Protein AF-A0A4R0RQN6-F1 (afdb_monomer)

Solvent-accessible surface area (backbone atoms only — not comparable to full-atom values): 37291 Å² total; per-residue (Å²): 115,78,68,61,63,65,58,60,55,69,82,68,66,78,89,74,80,85,86,77,79,96,76,85,93,72,94,72,82,72,54,70,81,56,67,50,55,68,66,60,51,50,53,63,57,60,74,45,57,62,78,56,89,84,59,66,48,49,51,81,47,93,65,103,81,68,90,86,81,60,68,57,62,65,58,67,43,45,48,47,56,53,52,37,50,54,49,33,68,72,44,73,63,37,22,69,65,32,44,52,66,42,38,28,47,47,77,26,46,62,58,58,81,96,39,61,94,48,32,58,55,48,20,37,49,47,37,36,53,51,26,53,53,53,69,74,45,59,71,71,63,29,52,33,23,30,32,40,36,38,42,50,53,83,56,72,40,74,70,36,42,52,32,49,51,62,35,59,76,63,33,75,45,30,30,34,46,35,36,54,40,65,86,55,38,71,66,50,36,64,44,47,60,89,48,78,40,68,54,26,32,35,40,29,29,24,27,49,52,23,54,53,53,63,20,20,58,50,27,29,33,42,30,30,32,30,67,54,24,59,61,35,49,61,35,32,67,75,66,34,65,30,30,33,44,36,46,23,36,58,62,56,46,60,67,58,50,53,45,36,45,72,30,34,52,58,27,29,32,42,43,51,27,66,26,64,28,60,55,70,70,40,75,24,84,84,45,55,65,52,47,38,33,76,32,43,55,59,55,55,72,32,81,50,53,34,36,45,31,41,37,61,60,72,68,49,55,90,39,46,62,52,26,52,50,31,46,48,48,36,68,63,72,57,93,64,98,65,90,64,44,81,43,61,43,39,52,23,37,86,55,46,66,70,48,56,73,69,59,50,57,64,61,42,23,50,50,40,47,53,52,31,23,53,55,46,54,57,70,71,50,97,60,78,82,56,85,51,56,44,71,61,82,65,48,76,48,81,53,92,43,27,39,36,34,42,36,50,18,29,28,68,94,57,41,35,22,33,38,39,38,35,44,56,39,92,80,27,57,68,75,59,52,73,68,48,53,57,27,39,29,40,32,39,14,85,81,55,71,42,81,40,30,52,34,66,32,58,60,50,64,22,46,51,49,27,21,44,48,47,40,48,46,69,59,57,48,54,88,91,55,73,50,39,28,41,35,34,39,34,52,44,66,47,42,55,33,32,55,54,44,46,45,74,63,40,80,60,40,44,38,37,42,33,30,20,88,57,89,46,69,53,45,52,53,48,54,52,53,48,64,70,35,78,88,34,73,83,37,50,77,48,80,45,60,54,63,91,50,90,84,42,74,64,26,51,51,52,41,51,53,42,41,65,24,36,30,40,38,39,41,38,86,35,63,49,49,75,56,63,45,89,36,54,40,77,70,20,37,37,32,43,51,33,28,54,36,56,72,18,13,59,46,39,47,67,41,59,60,40,12,46,32,38,32,24,73,41,63,75,56,35,68,66,20,25,14,41,48,51,76,50,66,67,52,74,88,35,49,43,40,54,14,69,37,36,42,79,57,88,97,44,74,43,71,32,57,73,58,35,52,48,38,55,66,45,26,54,28,40,41,36,43,34,66,78,59,55,51,54,58,26,38,52,51,42,50,48,51,53,52,23,55,76,70,68,46,52,50,56,67,90,128

Organism: NCBI:txid92696

pLDDT: mean 81.95, std 17.22, range [26.58, 98.75]

Secondary structure (DSSP, 8-state):
-HHHHHHHGGGS-------------------GGGSS-HHHHHHHHHTS----TT----PPPP-TTS----SSPPGGGGHHHHHHHHHHHH-HHHHHHHHHHHHTEEEE----GGGGGGHHHHHHHHHHHHHHHHHHS-HHHHHH--EEEE---STTHHHHHHHHHHHGGG-TT--EEEE---S-HHHHHHHHTT---TT--EEEEEGGGTTHHHH-TT--EEEEEES-SHHHHHHGGGT----EEEES----SHHHHHHHHHH-TT--EEEEEPPBPTTTSSB-TTS-THHHHHHGGGGGG-TT--EEEEE--SS--TTHHHHHHHHHHHHHSS--SS--EEEEE--BBS-HHHHHTT--HHHHHHHHHHHHHHHHHHHHS-SSS-TTEE-PPPEEEE-SSEEEEEEEEEETTTEEEEEEEEEEPTTS-HHHHHT---EEEEEEPTTT-SEEEEEE-TTHHHHHHHHHHHHHHHHHS-TTS---EEEEE--SHHHHHHHHHHHHH-TT--EEEEEESS--HHHHHHHHHHHHSGGGTTSEEEEEEPPSSTTSHHHHHHHHHHHT-SEEEE----BS-SS-GGGSPTT-EEEE-S--STT-BSS-HHHHHHTSSEEES-HHHHHHH-HHHHHTT--GGGEEEGGGGEEEETTEEEE-HHHHHHHHHSSSSEEEE----HHHHHHHHHHHHHHHHHHT-SB----

InterPro domains:
  IPR003462 Ornithine cyclodeaminase/mu-crystallin [PF02423] (388-693)
  IPR003462 Ornithine cyclodeaminase/mu-crystallin [PTHR13812] (351-699)
  IPR023401 Ornithine cyclodeaminase, N-terminal [G3DSA:3.30.1780.10] (349-485)
  IPR032675 Leucine-rich repeat domain superfamily [G3DSA:3.80.10.10] (83-346)
  IPR036291 NAD(P)-binding domain superfamily [SSF51735] (351-702)

Sequence (703 aa):
MQHQFFIQHWARVKWENPFDQQTTSTATTTPPLALLPAEILDEIISYWDVLPTRFYCMTYGATATQHITHILPRIEYAERTYTLRALSQTCKALRQVILPRLWSRLECCWVPQHKQGLRFQYVMELLRRKAKGMMEADDGLKSHVRILCILLSRASMETTLSSINMLLPTLPNLQTIQILHCRTPGLFESTVKGLHLPSVRTLIIPTECNALVMACPNVTHIRCAGGNGYSLVFALKHGNKLEKLDGMIDWGCGAIMKLLVKYAPHLHTLELRHPVDWFHGALSSWTRPPAWADVIPELSHLTQLRVLQLSFSSQAHANEMMVIQAARKVMIGQMTLQTRKLEIRRVIAPNVDQVISTFTPDELVHLMASVFANLSQSKLKSAPANPDIAMPHRTVVPTSAHNVLFMPSRMAPFGTAMKVVSVPTASAPQEVRDKGLPATTLVMDEQSGQVKAIVNAAKLTALRNAAGSLLSSRLLISPDKSPRTLVAIGSGAQIAAHVSLFIRHYSSITQCTIFNRSLNSRLTSLIDTLRADPAFRSIEVNGHILPKDGDSPEHQVYKKTLQDANIVVTATSSTKPLFPSSYISPGTHLCMIGSYAPRMHEVDTDLVKRAGTIVVDSREACKIEAGELIAANIQDDDLIEIGELVSLSGSQWEANQPLVERVRKSGDVTMFKSVGVGVQDVAIASAVVDKAAIKGLGVTLQL

Structure (mmCIF, N/CA/C/O backbone):
data_AF-A0A4R0RQN6-F1
#
_entry.id   AF-A0A4R0RQN6-F1
#
loop_
_atom_site.group_PDB
_atom_site.id
_atom_site.type_symbol
_atom_site.label_atom_id
_atom_site.label_alt_id
_atom_site.label_comp_id
_atom_site.label_asym_id
_atom_site.label_entity_id
_atom_site.label_seq_id
_atom_site.pdbx_PDB_ins_code
_atom_site.Cartn_x
_atom_site.Cartn_y
_atom_site.Cartn_z
_atom_site.occupancy
_atom_site.B_iso_or_equiv
_atom_site.auth_seq_id
_atom_site.auth_comp_id
_atom_site.auth_asym_id
_atom_site.auth_atom_id
_atom_site.pdbx_PDB_model_num
ATOM 1 N N . MET A 1 1 ? 8.778 37.616 5.626 1.00 30.34 1 MET A N 1
ATOM 2 C CA . MET A 1 1 ? 8.270 38.949 6.024 1.00 30.34 1 MET A CA 1
ATOM 3 C C . MET A 1 1 ? 6.887 39.290 5.455 1.00 30.34 1 MET A C 1
ATOM 5 O O . MET A 1 1 ? 6.123 39.910 6.177 1.00 30.34 1 MET A O 1
ATOM 9 N N . GLN A 1 2 ? 6.470 38.815 4.272 1.00 26.61 2 GLN A N 1
ATOM 10 C CA . GLN A 1 2 ? 5.102 39.067 3.755 1.00 26.61 2 GLN A CA 1
ATOM 11 C C . GLN A 1 2 ? 3.960 38.364 4.530 1.00 26.61 2 GLN A C 1
ATOM 13 O O . GLN A 1 2 ? 2.831 38.840 4.538 1.00 26.61 2 GLN A O 1
ATOM 18 N N . HIS A 1 3 ? 4.242 37.290 5.279 1.00 28.44 3 HIS A N 1
ATOM 19 C CA . HIS A 1 3 ? 3.241 36.613 6.123 1.00 28.44 3 HIS A CA 1
ATOM 20 C C . HIS A 1 3 ? 2.940 37.326 7.455 1.00 28.44 3 HIS A C 1
ATOM 22 O O . HIS A 1 3 ? 1.904 37.077 8.065 1.00 28.44 3 HIS A O 1
ATOM 28 N N . GLN A 1 4 ? 3.839 38.194 7.925 1.00 28.58 4 GLN A N 1
ATOM 29 C CA . GLN A 1 4 ? 3.693 38.886 9.212 1.00 28.58 4 GLN A CA 1
ATOM 30 C C . GLN A 1 4 ? 2.749 40.094 9.083 1.00 28.58 4 GLN A C 1
ATOM 32 O O . GLN A 1 4 ? 1.978 40.370 9.999 1.00 28.58 4 GLN A O 1
ATOM 37 N N . PHE A 1 5 ? 2.718 40.709 7.895 1.00 26.58 5 PHE A N 1
ATOM 38 C CA . PHE A 1 5 ? 1.800 41.792 7.533 1.00 26.58 5 PHE A CA 1
ATOM 39 C C . PHE A 1 5 ? 0.340 41.314 7.397 1.00 26.58 5 PHE A C 1
ATOM 41 O O . PHE A 1 5 ? -0.583 42.002 7.820 1.00 26.58 5 PHE A O 1
ATOM 48 N N . PHE A 1 6 ? 0.121 40.089 6.900 1.00 32.19 6 PHE A N 1
ATOM 49 C CA . PHE A 1 6 ? -1.223 39.510 6.742 1.00 32.19 6 PHE A CA 1
ATOM 50 C C . PHE A 1 6 ? -1.855 39.040 8.066 1.00 32.19 6 PHE A C 1
ATOM 52 O O . PHE A 1 6 ? -3.075 38.995 8.197 1.00 32.19 6 PHE A O 1
ATOM 59 N N . ILE A 1 7 ? -1.034 38.697 9.065 1.00 36.12 7 ILE A N 1
ATOM 60 C CA . ILE A 1 7 ? -1.494 38.176 10.365 1.00 36.12 7 ILE A CA 1
ATOM 61 C C . ILE A 1 7 ? -1.823 39.312 11.347 1.00 36.12 7 ILE A C 1
ATOM 63 O O . ILE A 1 7 ? -2.739 39.170 12.154 1.00 36.12 7 ILE A O 1
ATOM 67 N N . GLN A 1 8 ? -1.146 40.461 11.255 1.00 28.81 8 GLN A N 1
ATOM 68 C CA . GLN A 1 8 ? -1.458 41.629 12.090 1.00 28.81 8 GLN A CA 1
ATOM 69 C C . GLN A 1 8 ? -2.784 42.313 11.713 1.00 28.81 8 GLN A C 1
ATOM 71 O O . GLN A 1 8 ? -3.388 42.967 12.562 1.00 28.81 8 GLN A O 1
ATOM 76 N N . HIS A 1 9 ? -3.289 42.113 10.490 1.00 30.59 9 HIS A N 1
ATOM 77 C CA . HIS A 1 9 ? -4.564 42.694 10.053 1.00 30.59 9 HIS A CA 1
ATOM 78 C C . HIS A 1 9 ? -5.790 42.059 10.741 1.00 30.59 9 HIS A C 1
ATOM 80 O O . HIS A 1 9 ? -6.828 42.700 10.867 1.00 30.59 9 HIS A O 1
ATOM 86 N N . TRP A 1 10 ? -5.664 40.831 11.264 1.00 39.09 10 TRP A N 1
ATOM 87 C CA . TRP A 1 10 ? -6.752 40.115 11.949 1.00 39.09 10 TRP A CA 1
ATOM 88 C C . TRP A 1 10 ? -7.070 40.658 13.351 1.00 39.09 10 TRP A C 1
ATOM 90 O O . TRP A 1 10 ? -8.170 40.451 13.842 1.00 39.09 10 TRP A O 1
ATOM 100 N N . ALA A 1 11 ? -6.146 41.386 13.986 1.00 32.75 11 ALA A N 1
ATOM 101 C CA . ALA A 1 11 ? -6.368 41.976 15.310 1.00 32.75 11 ALA A CA 1
ATOM 102 C C . ALA A 1 11 ? -7.084 43.343 15.268 1.00 32.75 11 ALA A C 1
ATOM 104 O O . ALA A 1 11 ? -7.312 43.938 16.317 1.00 32.75 11 ALA A O 1
ATOM 105 N N . ARG A 1 12 ? -7.392 43.877 14.074 1.00 28.66 12 ARG A N 1
ATOM 106 C CA . ARG A 1 12 ? -7.954 45.231 13.898 1.00 28.66 12 ARG A CA 1
ATOM 107 C C . ARG A 1 12 ? -9.303 45.288 13.181 1.00 28.66 12 ARG A C 1
ATOM 109 O O . ARG A 1 12 ? -9.865 46.375 13.081 1.00 28.66 12 ARG A O 1
ATOM 116 N N . VAL A 1 13 ? -9.845 44.168 12.704 1.00 30.34 13 VAL A N 1
ATOM 117 C CA . VAL A 1 13 ? -11.182 44.172 12.096 1.00 30.34 13 VAL A CA 1
ATOM 118 C C . VAL A 1 13 ? -12.213 44.105 13.220 1.00 30.34 13 VAL A C 1
ATOM 120 O O . VAL A 1 13 ? -12.419 43.053 13.819 1.00 30.34 13 VAL A O 1
ATOM 123 N N . LYS A 1 14 ? -12.828 45.251 13.534 1.00 27.14 14 LYS A N 1
ATOM 124 C CA . LYS A 1 14 ? -14.030 45.303 14.370 1.00 27.14 14 LYS A CA 1
ATOM 125 C C . LYS A 1 14 ? -15.106 44.421 13.735 1.00 27.14 14 LYS A C 1
ATOM 127 O O . LYS A 1 14 ? -15.434 44.579 12.561 1.00 27.14 14 LYS A O 1
ATOM 132 N N . TRP A 1 15 ? -15.639 43.504 14.530 1.00 40.16 15 TRP A N 1
ATOM 133 C CA . TRP A 1 15 ? -16.797 42.685 14.196 1.00 40.16 15 TRP A CA 1
ATOM 134 C C . TRP A 1 15 ? -18.058 43.536 14.353 1.00 40.16 15 TRP A C 1
ATOM 136 O O . TRP A 1 15 ? -18.722 43.493 15.384 1.00 40.16 15 TRP A O 1
ATOM 146 N N . GLU A 1 16 ? -18.351 44.375 13.364 1.00 29.41 16 GLU A N 1
ATOM 147 C CA . GLU A 1 16 ? -19.630 45.082 13.313 1.00 29.41 16 GLU A CA 1
ATOM 148 C C . GLU A 1 16 ? -20.686 44.191 12.652 1.00 29.41 16 GLU A C 1
ATOM 150 O O . GLU A 1 16 ? -20.480 43.637 11.571 1.00 29.41 16 GLU A O 1
ATOM 155 N N . ASN A 1 17 ? -21.804 44.030 13.357 1.00 35.03 17 ASN A N 1
ATOM 156 C CA . ASN A 1 17 ? -22.994 43.305 12.937 1.00 35.03 17 ASN A CA 1
ATOM 157 C C . ASN A 1 17 ? -23.753 44.148 11.893 1.00 35.03 17 ASN A C 1
ATOM 159 O O . ASN A 1 17 ? -24.285 45.192 12.268 1.00 35.03 17 ASN A O 1
ATOM 163 N N . PRO A 1 18 ? -23.836 43.762 10.606 1.00 37.25 18 PRO A N 1
ATOM 164 C CA . PRO A 1 18 ? -24.532 44.561 9.612 1.00 37.25 18 PRO A CA 1
ATOM 165 C C . PRO A 1 18 ? -25.991 44.098 9.515 1.00 37.25 18 PRO A C 1
ATOM 167 O O . PRO A 1 18 ? -26.421 43.580 8.487 1.00 37.25 18 PRO A O 1
ATOM 170 N N . PHE A 1 19 ? -26.752 44.284 10.592 1.00 37.34 19 PHE A N 1
ATOM 171 C CA . PHE A 1 19 ? -28.208 44.433 10.524 1.00 37.34 19 PHE A CA 1
ATOM 172 C C . PHE A 1 19 ? -28.537 45.911 10.717 1.00 37.34 19 PHE A C 1
ATOM 174 O O . PHE A 1 19 ? -29.115 46.290 11.721 1.00 37.34 19 PHE A O 1
ATOM 181 N N . ASP A 1 20 ? -28.075 46.744 9.789 1.00 38.28 20 ASP A N 1
ATOM 182 C CA . ASP A 1 20 ? -28.689 48.033 9.467 1.00 38.28 20 ASP A CA 1
ATOM 183 C C . ASP A 1 20 ? -27.902 48.662 8.322 1.00 38.28 20 ASP A C 1
ATOM 185 O O . ASP A 1 20 ? -26.798 49.158 8.518 1.00 38.28 20 ASP A O 1
ATOM 189 N N . GLN A 1 21 ? -28.450 48.568 7.109 1.00 35.88 21 GLN A N 1
ATOM 190 C CA . GLN A 1 21 ? -28.388 49.606 6.075 1.00 35.88 21 GLN A CA 1
ATOM 191 C C . GLN A 1 21 ? -29.078 49.098 4.804 1.00 35.88 21 GLN A C 1
ATOM 193 O O . GLN A 1 21 ? -28.556 48.273 4.052 1.00 35.88 21 GLN A O 1
ATOM 198 N N . GLN A 1 22 ? -30.276 49.627 4.562 1.00 44.84 22 GLN A N 1
ATOM 199 C CA . GLN A 1 22 ? -30.934 49.599 3.261 1.00 44.84 22 GLN A CA 1
ATOM 200 C C . GLN A 1 22 ? -30.066 50.349 2.241 1.00 44.84 22 GLN A C 1
ATOM 202 O O . GLN A 1 22 ? -29.899 51.556 2.363 1.00 44.84 22 GLN A O 1
ATOM 207 N N . THR A 1 23 ? -29.548 49.663 1.216 1.00 36.41 23 THR A N 1
ATOM 208 C CA . THR A 1 23 ? -29.090 50.298 -0.035 1.00 36.41 23 THR A CA 1
ATOM 209 C C . THR A 1 23 ? -29.270 49.369 -1.249 1.00 36.41 23 THR A C 1
ATOM 211 O O . THR A 1 23 ? -28.630 48.333 -1.393 1.00 36.41 23 THR A O 1
ATOM 214 N N . THR A 1 24 ? -30.225 49.760 -2.096 1.00 38.00 24 THR A N 1
ATOM 215 C CA . THR A 1 24 ? -30.296 49.677 -3.572 1.00 38.00 24 THR A CA 1
ATOM 216 C C . THR A 1 24 ? -29.452 48.642 -4.349 1.00 38.00 24 THR A C 1
ATOM 218 O O . THR A 1 24 ? -28.277 48.848 -4.637 1.00 38.00 24 THR A O 1
ATOM 221 N N . SER A 1 25 ? -30.149 47.594 -4.810 1.00 45.91 25 SER A N 1
ATOM 222 C CA . SER A 1 25 ? -30.154 46.999 -6.166 1.00 45.91 25 SER A CA 1
ATOM 223 C C . SER A 1 25 ? -28.933 47.219 -7.086 1.00 45.91 25 SER A C 1
ATOM 225 O O . SER A 1 25 ? -28.912 48.138 -7.905 1.00 45.91 25 SER A O 1
ATOM 227 N N . THR A 1 26 ? -28.017 46.246 -7.093 1.00 40.31 26 THR A N 1
ATOM 228 C CA . THR A 1 26 ? -27.293 45.799 -8.300 1.00 40.31 26 THR A CA 1
ATOM 229 C C . THR A 1 26 ? -27.324 44.268 -8.335 1.00 40.31 26 THR A C 1
ATOM 231 O O . THR A 1 26 ? -27.080 43.615 -7.318 1.00 40.31 26 THR A O 1
ATOM 234 N N . ALA A 1 27 ? -27.704 43.681 -9.475 1.00 49.16 27 ALA A N 1
ATOM 235 C CA . ALA A 1 27 ? -27.890 42.238 -9.632 1.00 49.16 27 ALA A CA 1
ATOM 236 C C . ALA A 1 27 ? -26.563 41.488 -9.426 1.00 49.16 27 ALA A C 1
ATOM 238 O O . ALA A 1 27 ? -25.743 41.362 -10.332 1.00 49.16 27 ALA A O 1
ATOM 239 N N . THR A 1 28 ? -26.341 40.992 -8.211 1.00 55.59 28 THR A N 1
ATOM 240 C CA . THR A 1 28 ? -25.224 40.106 -7.887 1.00 55.59 28 THR A CA 1
ATOM 241 C C . THR A 1 28 ? -25.636 38.691 -8.272 1.00 55.59 28 THR A C 1
ATOM 243 O O . THR A 1 28 ? -26.446 38.062 -7.594 1.00 55.59 28 THR A O 1
ATOM 246 N N . THR A 1 29 ? -25.108 38.182 -9.388 1.00 72.25 29 THR A N 1
ATOM 247 C CA . THR A 1 29 ? -25.287 36.779 -9.781 1.00 72.25 29 THR A CA 1
ATOM 248 C C . THR A 1 29 ? -24.737 35.888 -8.672 1.00 72.25 29 THR A C 1
ATOM 250 O O . THR A 1 29 ? -23.526 35.829 -8.447 1.00 72.25 29 THR A O 1
ATOM 253 N N . THR A 1 30 ? -25.636 35.231 -7.942 1.00 79.31 30 THR A N 1
ATOM 254 C CA . THR A 1 30 ? -25.264 34.298 -6.878 1.00 79.31 30 THR A CA 1
ATOM 255 C C . THR A 1 30 ? -24.531 33.113 -7.513 1.00 79.31 30 THR A C 1
ATOM 257 O O . THR A 1 30 ? -25.039 32.558 -8.489 1.00 79.31 30 THR A O 1
ATOM 260 N N . PRO A 1 31 ? -23.342 32.717 -7.020 1.00 83.75 31 PRO A N 1
ATOM 261 C CA . PRO A 1 31 ? -22.602 31.605 -7.604 1.00 83.75 31 PRO A CA 1
ATOM 262 C C . PRO A 1 31 ? -23.454 30.329 -7.607 1.00 83.75 31 PRO A C 1
ATOM 264 O O . PRO A 1 31 ? -24.063 30.039 -6.577 1.00 83.75 31 PRO A O 1
ATOM 267 N N . PRO A 1 32 ? -23.447 29.518 -8.682 1.00 86.38 32 PRO A N 1
ATOM 268 C CA . PRO A 1 32 ? -24.219 28.273 -8.740 1.00 86.38 32 PRO A CA 1
ATOM 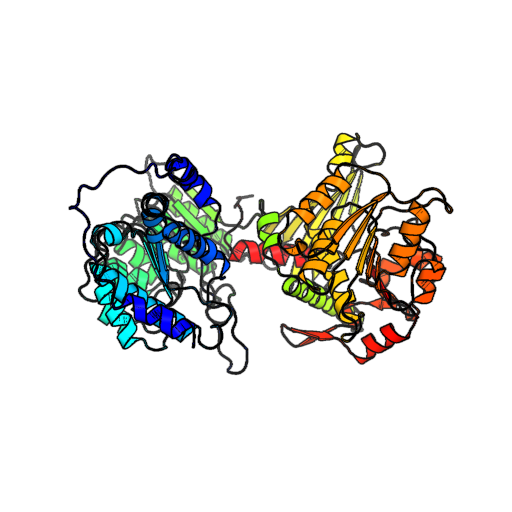269 C C . PRO A 1 32 ? -23.958 27.342 -7.551 1.00 86.38 32 PRO A C 1
ATOM 271 O O . PRO A 1 32 ? -24.876 26.734 -7.016 1.00 86.38 32 PRO A O 1
ATOM 274 N N . LEU A 1 33 ? -22.712 27.307 -7.069 1.00 85.25 33 LEU A N 1
ATOM 275 C CA . LEU A 1 33 ? -22.318 26.535 -5.891 1.00 85.25 33 LEU A CA 1
ATOM 276 C C . LEU A 1 33 ? -23.033 26.989 -4.601 1.00 85.25 33 LEU A C 1
ATOM 278 O O . LEU A 1 33 ? -23.282 26.167 -3.727 1.00 85.25 33 LEU A O 1
ATOM 282 N N . ALA A 1 34 ? -23.381 28.275 -4.480 1.00 88.12 34 ALA A N 1
ATOM 283 C CA . ALA A 1 34 ? -24.148 28.803 -3.349 1.00 88.12 34 ALA A CA 1
ATOM 284 C C . ALA A 1 34 ? -25.661 28.547 -3.466 1.00 88.12 34 ALA A C 1
ATOM 286 O O . ALA A 1 34 ? -26.377 28.739 -2.488 1.00 88.12 34 ALA A O 1
ATOM 287 N N . LEU A 1 35 ? -26.134 28.122 -4.643 1.00 90.31 35 LEU A N 1
ATOM 288 C CA . LEU A 1 35 ? -27.534 27.784 -4.915 1.00 90.31 35 LEU A CA 1
ATOM 289 C C . LEU A 1 35 ? -27.819 26.281 -4.792 1.00 90.31 35 LEU A C 1
ATOM 291 O O . LEU A 1 35 ? -28.974 25.875 -4.902 1.00 90.31 35 LEU A O 1
ATOM 295 N N . LEU A 1 36 ? -26.790 25.449 -4.594 1.00 89.94 36 LEU A N 1
ATOM 296 C CA . LEU A 1 36 ? -26.985 24.013 -4.420 1.00 89.94 36 LEU A CA 1
ATOM 297 C C . LEU A 1 36 ? -27.805 23.720 -3.153 1.00 89.94 36 LEU A C 1
ATOM 299 O O . LEU A 1 36 ? -27.584 24.370 -2.125 1.00 89.94 36 LEU A O 1
ATOM 303 N N . PRO A 1 37 ? -28.686 22.702 -3.187 1.00 92.81 37 PRO A N 1
ATOM 304 C CA . PRO A 1 37 ? -29.297 22.164 -1.979 1.00 92.81 37 PRO A CA 1
ATOM 305 C C . PRO A 1 37 ? -28.231 21.769 -0.953 1.00 92.81 37 PRO A C 1
ATOM 307 O O . PRO A 1 37 ? -27.140 21.310 -1.315 1.00 92.81 37 PRO A O 1
ATOM 310 N N . ALA A 1 38 ? -28.546 21.945 0.331 1.00 86.25 38 ALA A N 1
ATOM 311 C CA . ALA A 1 38 ? -27.610 21.696 1.423 1.00 86.25 38 ALA A CA 1
ATOM 312 C C . ALA A 1 38 ? -27.080 20.256 1.402 1.00 86.25 38 ALA A C 1
ATOM 314 O O . ALA A 1 38 ? -25.890 20.047 1.614 1.00 86.25 38 ALA A O 1
ATOM 315 N N . GLU A 1 39 ? -27.947 19.302 1.071 1.00 86.69 39 GLU A N 1
ATOM 316 C CA . GLU A 1 39 ? -27.670 17.871 1.002 1.00 86.69 39 GLU A CA 1
ATOM 317 C C . GLU A 1 39 ? -26.649 17.553 -0.091 1.00 86.69 39 GLU A C 1
ATOM 319 O O . GLU A 1 39 ? -25.688 16.831 0.157 1.00 86.69 39 GLU A O 1
ATOM 324 N N . ILE A 1 40 ? -26.806 18.150 -1.277 1.00 87.88 40 ILE A N 1
ATOM 325 C CA . ILE A 1 40 ? -25.880 17.969 -2.403 1.00 87.88 40 ILE A CA 1
ATOM 326 C C . ILE A 1 40 ? -24.531 18.607 -2.088 1.00 87.88 40 ILE A C 1
ATOM 328 O O . ILE A 1 40 ? -23.480 18.029 -2.356 1.00 87.88 40 ILE A O 1
ATOM 332 N N . LEU A 1 41 ? -24.538 19.799 -1.488 1.00 86.56 41 LEU A N 1
ATOM 333 C CA . LEU A 1 41 ? -23.304 20.451 -1.068 1.00 86.56 41 LEU A CA 1
ATOM 334 C C . LEU A 1 41 ? -22.579 19.629 0.010 1.00 86.56 41 LEU A C 1
ATOM 336 O O . LEU A 1 41 ? -21.356 19.511 -0.037 1.00 86.56 41 LEU A O 1
ATOM 340 N N . ASP A 1 42 ? -23.311 19.041 0.956 1.00 86.50 42 ASP A N 1
ATOM 341 C CA . ASP A 1 42 ? -22.747 18.177 1.994 1.00 86.50 42 ASP A CA 1
ATOM 342 C C . ASP A 1 42 ? -22.232 16.850 1.422 1.00 86.50 42 ASP A C 1
ATOM 344 O O . ASP A 1 42 ? -21.162 16.397 1.833 1.00 86.50 42 ASP A O 1
ATOM 348 N N . GLU A 1 43 ? -22.909 16.277 0.424 1.00 84.12 43 GLU A N 1
ATOM 349 C CA . GLU A 1 43 ? -22.432 15.113 -0.327 1.00 84.12 43 GLU A CA 1
ATOM 350 C C . GLU A 1 43 ? -21.124 15.430 -1.060 1.00 84.12 43 GLU A C 1
ATOM 352 O O . GLU A 1 43 ? -20.137 14.720 -0.873 1.00 84.12 43 GLU A O 1
ATOM 357 N N . ILE A 1 44 ? -21.058 16.541 -1.802 1.00 84.81 44 ILE A N 1
ATOM 358 C CA . ILE A 1 44 ? -19.824 17.007 -2.455 1.00 84.81 44 ILE A CA 1
ATOM 359 C C . ILE A 1 44 ? -18.706 17.164 -1.417 1.00 84.81 44 ILE A C 1
ATOM 361 O O . ILE A 1 44 ? -17.580 16.715 -1.626 1.00 84.81 44 ILE A O 1
ATOM 365 N N . ILE A 1 45 ? -19.019 17.762 -0.264 1.00 85.50 45 ILE A N 1
ATOM 366 C CA . ILE A 1 45 ? -18.055 17.972 0.820 1.00 85.50 45 ILE A CA 1
ATOM 367 C C . ILE A 1 45 ? -17.604 16.663 1.480 1.00 85.50 45 ILE A C 1
ATOM 369 O O . ILE A 1 45 ? -16.493 16.603 2.014 1.00 85.50 45 ILE A O 1
ATOM 373 N N . SER A 1 46 ? -18.422 15.614 1.428 1.00 81.38 46 SER A N 1
ATOM 374 C CA . SER A 1 46 ? -18.110 14.311 2.016 1.00 81.38 46 SER A CA 1
ATOM 375 C C . SER A 1 46 ? -17.006 13.544 1.277 1.00 81.38 46 SER A C 1
ATOM 377 O O . SER A 1 46 ? -16.391 12.667 1.880 1.00 81.38 46 SER A O 1
ATOM 379 N N . TYR A 1 47 ? -16.704 13.902 0.021 1.00 82.19 47 TYR A N 1
ATOM 380 C CA . TYR A 1 47 ? -15.633 13.275 -0.764 1.00 82.19 47 TYR A CA 1
ATOM 381 C C . TYR A 1 47 ? -14.221 13.672 -0.314 1.00 82.19 47 TYR A C 1
ATOM 383 O O . TYR A 1 47 ? -13.265 12.973 -0.647 1.00 82.19 47 TYR A O 1
ATOM 391 N N . TRP A 1 48 ? -14.058 14.774 0.430 1.00 84.12 48 TRP A N 1
ATOM 392 C CA . TRP A 1 48 ? -12.761 15.098 1.026 1.00 84.12 48 TRP A CA 1
ATOM 393 C C . TRP A 1 48 ? -12.536 14.295 2.301 1.00 84.12 48 TRP A C 1
ATOM 395 O O . TRP A 1 48 ? -13.370 14.294 3.211 1.00 84.12 48 TRP A O 1
ATOM 405 N N . ASP A 1 49 ? -11.349 13.703 2.409 1.00 78.44 49 ASP A N 1
ATOM 406 C CA . ASP A 1 49 ? -10.936 12.996 3.611 1.00 78.44 49 ASP A CA 1
ATOM 407 C C . ASP A 1 49 ? -10.950 13.922 4.836 1.00 78.44 49 ASP A C 1
ATOM 409 O O . ASP A 1 49 ? -10.427 15.040 4.837 1.00 78.44 49 ASP A O 1
ATOM 413 N N . VAL A 1 50 ? -11.521 13.418 5.926 1.00 83.00 50 VAL A N 1
ATOM 414 C CA . VAL A 1 50 ? -11.426 14.019 7.259 1.00 83.00 50 VAL A CA 1
ATOM 415 C C . VAL A 1 50 ? -10.680 13.074 8.174 1.00 83.00 50 VAL A C 1
ATOM 417 O O . VAL A 1 50 ? -10.741 11.856 8.004 1.00 83.00 50 VAL A O 1
ATOM 420 N N . LEU A 1 51 ? -10.000 13.619 9.184 1.00 81.44 51 LEU A N 1
ATOM 421 C CA . LEU A 1 51 ? -9.310 12.770 10.145 1.00 81.44 51 LEU A CA 1
ATOM 422 C C . LEU A 1 51 ? -10.304 11.804 10.808 1.00 81.44 51 LEU A C 1
ATOM 424 O O . LEU A 1 51 ? -11.258 12.263 11.453 1.00 81.44 51 LEU A O 1
ATOM 428 N N . PRO A 1 52 ? -10.091 10.481 10.678 1.00 77.94 52 PRO A N 1
ATOM 429 C CA . PRO A 1 52 ? -11.022 9.510 11.216 1.00 77.94 52 PRO A CA 1
ATOM 430 C C . PRO A 1 52 ? -11.091 9.590 12.740 1.00 77.94 52 PRO A C 1
ATOM 432 O O . PRO A 1 52 ? -10.076 9.707 13.429 1.00 77.94 52 PRO A O 1
ATOM 435 N N . THR A 1 53 ? -12.284 9.394 13.293 1.00 75.50 53 THR A N 1
ATOM 436 C CA . THR A 1 53 ? -12.486 9.234 14.744 1.00 75.50 53 THR A CA 1
ATOM 437 C C . THR A 1 53 ? -11.812 7.977 15.302 1.00 75.50 53 THR A C 1
ATOM 439 O O . THR A 1 53 ? -11.618 7.848 16.506 1.00 75.50 53 THR A O 1
ATOM 442 N N . ARG A 1 54 ? -11.429 7.045 14.421 1.00 70.31 54 ARG A N 1
ATOM 443 C CA . ARG A 1 54 ? -10.670 5.829 14.743 1.00 70.31 54 ARG A CA 1
ATOM 444 C C . ARG A 1 54 ? -9.157 5.980 14.568 1.00 70.31 54 ARG A C 1
ATOM 446 O O . ARG A 1 54 ? -8.449 4.990 14.717 1.00 70.31 54 ARG A O 1
ATOM 453 N N . PHE A 1 55 ? -8.669 7.169 14.214 1.00 70.62 55 PHE A N 1
ATOM 454 C CA . PHE A 1 55 ? -7.243 7.414 14.024 1.00 70.62 55 PHE A CA 1
ATOM 455 C C . PHE A 1 55 ? -6.473 7.239 15.339 1.00 70.62 55 PHE A C 1
ATOM 457 O O . PHE A 1 55 ? -6.898 7.741 16.380 1.00 70.62 55 PHE A O 1
ATOM 464 N N . TYR A 1 56 ? -5.319 6.578 15.263 1.00 67.94 56 TYR A N 1
ATOM 465 C CA . TYR A 1 56 ? -4.375 6.434 16.367 1.00 67.94 56 TYR A CA 1
ATOM 466 C C . TYR A 1 56 ? -3.070 7.138 16.028 1.00 67.94 56 TYR A C 1
ATOM 468 O O . TYR A 1 56 ? -2.498 6.928 14.959 1.00 67.94 56 TYR A O 1
ATOM 476 N N . CYS A 1 57 ? -2.594 7.968 16.950 1.00 61.59 57 CYS A N 1
ATOM 477 C CA . CYS A 1 57 ? -1.268 8.555 16.856 1.00 61.59 57 CYS A CA 1
ATOM 478 C C . CYS A 1 57 ? -0.228 7.493 17.249 1.00 61.59 57 CYS A C 1
ATOM 480 O O . CYS A 1 57 ? -0.289 6.964 18.358 1.00 61.59 57 CYS A O 1
ATOM 482 N N . MET A 1 58 ? 0.723 7.173 16.363 1.00 53.06 58 MET A N 1
ATOM 483 C CA . MET A 1 58 ? 1.843 6.298 16.725 1.00 53.06 58 MET A CA 1
ATOM 484 C C . MET A 1 58 ? 2.850 7.095 17.560 1.00 53.06 58 MET A C 1
ATOM 486 O O . MET A 1 58 ? 3.473 8.043 17.079 1.00 53.06 58 MET A O 1
ATOM 490 N N . THR A 1 59 ? 2.990 6.738 18.834 1.00 43.47 59 THR A N 1
ATOM 491 C CA . THR A 1 59 ? 3.976 7.336 19.740 1.00 43.47 59 THR A CA 1
ATOM 492 C C . THR A 1 59 ? 5.326 6.630 19.620 1.00 43.47 59 THR A C 1
ATOM 494 O O . THR A 1 59 ? 5.381 5.417 19.486 1.00 43.47 59 THR A O 1
ATOM 497 N N . TYR A 1 60 ? 6.407 7.409 19.658 1.00 35.44 60 TYR A N 1
ATOM 498 C CA . TYR A 1 60 ? 7.802 6.966 19.535 1.00 35.44 60 TYR A CA 1
ATOM 499 C C . TYR A 1 60 ? 8.333 6.274 20.806 1.00 35.44 60 TYR A C 1
ATOM 501 O O . TYR A 1 60 ? 8.137 6.807 21.907 1.00 35.44 60 TYR A O 1
ATOM 509 N N . GLY A 1 61 ? 9.117 5.204 20.620 1.00 32.50 61 GLY A N 1
ATOM 510 C CA . GLY A 1 61 ? 10.097 4.673 21.572 1.00 32.50 61 GLY A CA 1
ATOM 511 C C . GLY A 1 61 ? 11.449 5.396 21.500 1.00 32.50 61 GLY A C 1
ATOM 512 O O . GLY A 1 61 ? 11.827 5.946 20.472 1.00 32.50 61 GLY A O 1
ATOM 513 N N . ALA A 1 62 ? 12.160 5.465 22.622 1.00 26.92 62 ALA A N 1
ATOM 514 C CA . ALA A 1 62 ? 13.362 6.274 22.794 1.00 26.92 62 ALA A CA 1
ATOM 515 C C . ALA A 1 62 ? 14.657 5.534 22.409 1.00 26.92 62 ALA A C 1
ATOM 517 O O . ALA A 1 62 ? 15.055 4.615 23.111 1.00 26.92 62 ALA A O 1
ATOM 518 N N . THR A 1 63 ? 15.375 6.040 21.404 1.00 28.05 63 THR A N 1
ATOM 519 C CA . THR A 1 63 ? 16.836 6.251 21.442 1.00 28.05 63 THR A CA 1
ATOM 520 C C . THR A 1 63 ? 1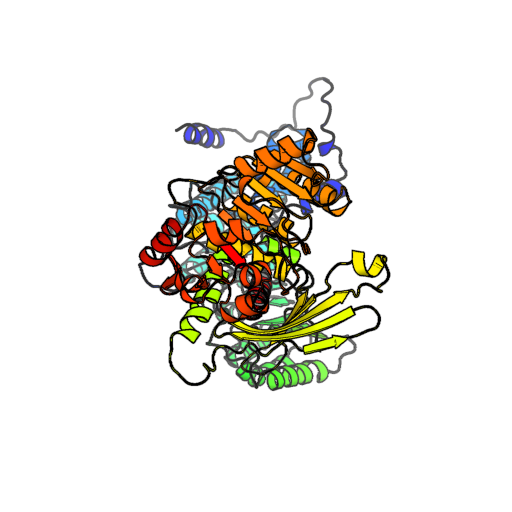7.137 7.575 20.727 1.00 28.05 63 THR A C 1
ATOM 522 O O . THR A 1 63 ? 16.482 7.940 19.751 1.00 28.05 63 THR A O 1
ATOM 525 N N . ALA A 1 64 ? 18.058 8.368 21.275 1.00 29.52 64 ALA A N 1
ATOM 526 C CA . ALA A 1 64 ? 18.231 9.798 20.991 1.00 29.52 64 ALA A CA 1
ATOM 527 C C . ALA A 1 64 ? 18.811 10.155 19.599 1.00 29.52 64 ALA A C 1
ATOM 529 O O . ALA A 1 64 ? 19.289 11.270 19.415 1.00 29.52 64 ALA A O 1
ATOM 530 N N . THR A 1 65 ? 18.772 9.254 18.614 1.00 29.62 65 THR A N 1
ATOM 531 C CA . THR A 1 65 ? 19.473 9.423 17.324 1.00 29.62 65 THR A CA 1
ATOM 532 C C . THR A 1 65 ? 18.646 9.095 16.073 1.00 29.62 65 THR A C 1
ATOM 534 O O . THR A 1 65 ? 19.184 9.135 14.973 1.00 29.62 65 THR A O 1
ATOM 537 N N . GLN A 1 66 ? 17.337 8.834 16.178 1.00 34.62 66 GLN A N 1
ATOM 538 C CA . GLN A 1 66 ? 16.492 8.514 15.012 1.00 34.62 66 GLN A CA 1
ATOM 539 C C . GLN A 1 66 ? 15.500 9.643 14.678 1.00 34.62 66 GLN A C 1
ATOM 541 O O . GLN A 1 66 ? 14.687 10.045 15.511 1.00 34.62 66 GLN A O 1
ATOM 546 N N . HIS A 1 67 ? 15.557 10.159 13.445 1.00 33.56 67 HIS A N 1
ATOM 547 C CA . HIS A 1 67 ? 14.695 11.239 12.955 1.00 33.56 67 HIS A CA 1
ATOM 548 C C . HIS A 1 67 ? 13.213 10.820 12.860 1.00 33.56 67 HIS A C 1
ATOM 550 O O . HIS A 1 67 ? 12.855 9.814 12.261 1.00 33.56 67 HIS A O 1
ATOM 556 N N . ILE A 1 68 ? 12.356 11.649 13.461 1.00 41.84 68 ILE A N 1
ATOM 557 C CA . ILE A 1 68 ? 10.980 11.362 13.889 1.00 41.84 68 ILE A CA 1
ATOM 558 C C . ILE A 1 68 ? 9.954 11.839 12.840 1.00 41.84 68 ILE A C 1
ATOM 560 O O . ILE A 1 68 ? 9.802 13.053 12.687 1.00 41.84 68 ILE A O 1
ATOM 564 N N . THR A 1 69 ? 9.151 10.967 12.212 1.00 41.16 69 THR A N 1
ATOM 565 C CA . THR A 1 69 ? 8.193 11.373 11.143 1.00 41.16 69 THR A CA 1
ATOM 566 C C . THR A 1 69 ? 6.684 11.159 11.400 1.00 41.16 69 THR A C 1
ATOM 568 O O . THR A 1 69 ? 5.899 11.792 10.700 1.00 41.16 69 THR A O 1
ATOM 571 N N . HIS A 1 70 ? 6.214 10.385 12.397 1.00 49.56 70 HIS A N 1
ATOM 572 C CA . HIS A 1 70 ? 4.812 9.878 12.388 1.00 49.56 70 HIS A CA 1
ATOM 573 C C . HIS A 1 70 ? 3.870 10.226 13.570 1.00 49.56 70 HIS A C 1
ATOM 575 O O . HIS A 1 70 ? 2.871 9.543 13.773 1.00 49.56 70 HIS A O 1
ATOM 581 N N . ILE A 1 71 ? 4.109 11.306 14.327 1.00 57.22 71 ILE A N 1
ATOM 582 C CA . ILE A 1 71 ? 3.180 11.736 15.408 1.00 57.22 71 ILE A CA 1
ATOM 583 C C . ILE A 1 71 ? 2.006 12.583 14.872 1.00 57.22 71 ILE A C 1
ATOM 585 O O . ILE A 1 71 ? 0.953 12.683 15.498 1.00 57.22 71 ILE A O 1
ATOM 589 N N . LEU A 1 72 ? 2.159 13.210 13.706 1.00 67.62 72 LEU A N 1
ATOM 590 C CA . LEU A 1 72 ? 1.152 14.116 13.156 1.00 67.62 72 LEU A CA 1
ATOM 591 C C . LEU A 1 72 ? 0.283 13.417 12.108 1.00 67.62 72 LEU A C 1
ATOM 593 O O . LEU A 1 72 ? 0.811 12.636 11.312 1.00 67.62 72 LEU A O 1
ATOM 597 N N . PRO A 1 73 ? -1.021 13.734 12.044 1.00 72.25 73 PRO A N 1
ATOM 598 C CA . PRO A 1 73 ? -1.829 13.376 10.892 1.00 72.25 73 PRO A CA 1
ATOM 599 C C . PRO A 1 73 ? -1.219 13.899 9.589 1.00 72.25 73 PRO A C 1
ATOM 601 O O . PRO A 1 73 ? -0.601 14.969 9.559 1.00 72.25 73 PRO A O 1
ATOM 604 N N . ARG A 1 74 ? -1.432 13.157 8.498 1.00 73.00 74 ARG A N 1
ATOM 605 C CA . ARG A 1 74 ? -1.061 13.607 7.152 1.00 73.00 74 ARG A CA 1
ATOM 606 C C . ARG A 1 74 ? -1.794 14.905 6.809 1.00 73.00 74 ARG A C 1
ATOM 608 O O . ARG A 1 74 ? -2.940 15.096 7.212 1.00 73.00 74 ARG A O 1
ATOM 615 N N . ILE A 1 75 ? -1.129 15.774 6.048 1.00 76.88 75 ILE A N 1
ATOM 616 C CA . ILE A 1 75 ? -1.680 17.078 5.652 1.00 76.88 75 ILE A CA 1
ATOM 617 C C . ILE A 1 75 ? -2.906 16.946 4.735 1.00 76.88 75 ILE A C 1
ATOM 619 O O . ILE A 1 75 ? -3.729 17.852 4.714 1.00 76.88 75 ILE A O 1
ATOM 623 N N . GLU A 1 76 ? -3.058 15.804 4.057 1.00 75.81 76 GLU A N 1
ATOM 624 C CA . GLU A 1 76 ? -4.218 15.435 3.228 1.00 75.81 76 GLU A CA 1
ATOM 625 C C . GLU A 1 76 ? -5.545 15.621 3.992 1.00 75.81 76 GLU A C 1
ATOM 627 O O . GLU A 1 76 ? -6.486 16.215 3.478 1.00 75.81 76 GLU A O 1
ATOM 632 N N . TYR A 1 77 ? -5.595 15.265 5.284 1.00 81.75 77 TYR A N 1
ATOM 633 C CA . TYR A 1 77 ? -6.794 15.459 6.117 1.00 81.75 77 TYR A CA 1
ATOM 634 C C . TYR A 1 77 ? -7.155 16.934 6.373 1.00 81.75 77 TYR A C 1
ATOM 636 O O . TYR A 1 77 ? -8.241 17.225 6.869 1.00 81.75 77 TYR A O 1
ATOM 644 N N . ALA A 1 78 ? -6.253 17.874 6.070 1.00 84.31 78 ALA A N 1
ATOM 645 C CA . ALA A 1 78 ? -6.498 19.307 6.192 1.00 84.31 78 ALA A CA 1
ATOM 646 C C . ALA A 1 78 ? -7.014 19.940 4.887 1.00 84.31 78 ALA A C 1
ATOM 648 O O . ALA A 1 78 ? -7.437 21.100 4.914 1.00 84.31 78 ALA A O 1
ATOM 649 N N . GLU A 1 79 ? -7.006 19.213 3.760 1.00 85.25 79 GLU A N 1
ATOM 650 C CA . GLU A 1 79 ? -7.426 19.729 2.449 1.00 85.25 79 GLU A CA 1
ATOM 651 C C . GLU A 1 79 ? -8.852 20.265 2.477 1.00 85.25 79 GLU A C 1
ATOM 653 O O . GLU A 1 79 ? -9.093 21.389 2.032 1.00 85.25 79 GLU A O 1
ATOM 658 N N . ARG A 1 80 ? -9.782 19.525 3.095 1.00 89.62 80 ARG A N 1
ATOM 659 C CA . ARG A 1 80 ? -11.163 19.980 3.300 1.00 89.62 80 ARG A CA 1
ATOM 660 C C . ARG A 1 80 ? -11.198 21.364 3.950 1.00 89.62 80 ARG A C 1
ATOM 662 O O . ARG A 1 80 ? -11.859 22.281 3.467 1.00 89.62 80 ARG A O 1
ATOM 669 N N . THR A 1 81 ? -10.469 21.532 5.049 1.00 89.69 81 THR A N 1
ATOM 670 C CA . THR A 1 81 ? -10.455 22.771 5.835 1.00 89.69 81 THR A CA 1
ATOM 671 C C . THR A 1 81 ? -9.824 23.932 5.063 1.00 89.69 81 THR A C 1
ATOM 673 O O . THR A 1 81 ? -10.321 25.058 5.149 1.00 89.69 81 THR A O 1
ATOM 676 N N . TYR A 1 82 ? -8.764 23.690 4.287 1.00 88.62 82 TYR A N 1
ATOM 677 C CA . TYR A 1 82 ? -8.156 24.722 3.442 1.00 88.62 82 TYR A CA 1
ATOM 678 C C . TYR A 1 82 ? -9.072 25.143 2.291 1.00 88.62 82 TYR A C 1
ATOM 680 O O . TYR A 1 82 ? -9.267 26.343 2.082 1.00 88.62 82 TYR A O 1
ATOM 688 N N . THR A 1 83 ? -9.692 24.182 1.609 1.00 90.31 83 THR A N 1
ATOM 689 C CA . THR A 1 83 ? -10.595 24.430 0.480 1.00 90.31 83 THR A CA 1
ATOM 690 C C . THR A 1 83 ? -11.842 25.188 0.918 1.00 90.31 83 THR A C 1
ATOM 692 O O . THR A 1 83 ? -12.154 26.239 0.358 1.00 90.31 83 THR A O 1
ATOM 695 N N . LEU A 1 84 ? -12.522 24.738 1.978 1.00 93.00 84 LEU A N 1
ATOM 696 C CA . LEU A 1 84 ? -13.701 25.438 2.498 1.00 93.00 84 LEU A CA 1
ATOM 697 C C . LEU A 1 84 ? -13.352 26.844 3.002 1.00 93.00 84 LEU A C 1
ATOM 699 O O . LEU A 1 84 ? -14.125 27.784 2.818 1.00 93.00 84 LEU A O 1
ATOM 703 N N . ARG A 1 85 ? -12.163 27.029 3.587 1.00 91.00 85 ARG A N 1
ATOM 704 C CA . ARG A 1 85 ? -11.694 28.365 3.964 1.00 91.00 85 ARG A CA 1
ATOM 705 C C . ARG A 1 85 ? -11.546 29.266 2.746 1.00 91.00 85 ARG A C 1
ATOM 707 O O . ARG A 1 85 ? -12.088 30.369 2.774 1.00 91.00 85 ARG A O 1
ATOM 714 N N . ALA A 1 86 ? -10.866 28.806 1.700 1.00 92.00 86 ALA A N 1
ATOM 715 C CA . ALA A 1 86 ? -10.705 29.574 0.472 1.00 92.00 86 ALA A CA 1
ATOM 716 C C . ALA A 1 86 ? -12.069 29.932 -0.143 1.00 92.00 86 ALA A C 1
ATOM 718 O O . ALA A 1 86 ? -12.332 31.100 -0.419 1.00 92.00 86 ALA A O 1
ATOM 719 N N . LEU A 1 87 ? -12.988 28.964 -0.241 1.00 90.81 87 LEU A N 1
ATOM 720 C CA . LEU A 1 87 ? -14.342 29.186 -0.756 1.00 90.81 87 LEU A CA 1
ATOM 721 C C . LEU A 1 87 ? -15.118 30.225 0.062 1.00 90.81 87 LEU A C 1
ATOM 723 O O . LEU A 1 87 ? -15.719 31.130 -0.515 1.00 90.81 87 LEU A O 1
ATOM 727 N N . SER A 1 88 ? -15.048 30.175 1.396 1.00 91.56 88 SER A N 1
ATOM 728 C CA . SER A 1 88 ? -15.720 31.149 2.276 1.00 91.56 88 SER A CA 1
ATOM 729 C C . SER A 1 88 ? -15.204 32.592 2.125 1.00 91.56 88 SER A C 1
ATOM 731 O O . SER A 1 88 ? -15.843 33.550 2.575 1.00 91.56 88 SER A O 1
ATOM 733 N N . GLN A 1 89 ? -14.033 32.767 1.509 1.00 90.44 89 GLN A N 1
ATOM 734 C CA . GLN A 1 89 ? -13.399 34.065 1.286 1.00 90.44 89 GLN A CA 1
ATOM 735 C C . GLN A 1 89 ? -13.722 34.667 -0.086 1.00 90.44 89 GLN A C 1
ATOM 737 O O . GLN A 1 89 ? -13.476 35.853 -0.276 1.00 90.44 89 GLN A O 1
ATOM 742 N N . THR A 1 90 ? -14.326 33.902 -1.000 1.00 89.38 90 THR A N 1
ATOM 743 C CA . THR A 1 90 ? -14.605 34.349 -2.377 1.00 89.38 90 THR A CA 1
ATOM 744 C C . THR A 1 90 ? -15.692 35.424 -2.467 1.00 89.38 90 THR A C 1
ATOM 746 O O . THR A 1 90 ? -15.485 36.452 -3.102 1.00 89.38 90 THR A O 1
ATOM 749 N N . CYS A 1 91 ? -16.856 35.220 -1.842 1.00 89.94 91 CYS A N 1
ATOM 750 C CA . CYS A 1 91 ? -17.975 36.169 -1.868 1.00 89.94 91 CYS A CA 1
ATOM 751 C C . CYS A 1 91 ? -18.944 35.959 -0.690 1.00 89.94 91 CYS A C 1
ATOM 753 O O . CYS A 1 91 ? -18.870 34.954 0.021 1.00 89.94 91 CYS A O 1
ATOM 755 N N . LYS A 1 92 ? -19.881 36.902 -0.489 1.00 88.81 92 LYS A N 1
ATOM 756 C CA . LYS A 1 92 ? -20.869 36.860 0.609 1.00 88.81 92 LYS A CA 1
ATOM 757 C C . LYS A 1 92 ? -21.776 35.622 0.549 1.00 88.81 92 LYS A C 1
ATOM 759 O O . LYS A 1 92 ? -21.958 34.976 1.575 1.00 88.81 92 LYS A O 1
ATOM 764 N N . ALA A 1 93 ? -22.281 35.261 -0.633 1.00 89.88 93 ALA A N 1
ATOM 765 C CA . ALA A 1 93 ? -23.178 34.114 -0.798 1.00 89.88 93 ALA A CA 1
ATOM 766 C C . ALA A 1 93 ? -22.491 32.780 -0.459 1.00 89.88 93 ALA A C 1
ATOM 768 O O . ALA A 1 93 ? -23.001 31.994 0.335 1.00 89.88 93 ALA A O 1
ATOM 769 N N . LEU A 1 94 ? -21.277 32.554 -0.978 1.00 90.00 94 LEU A N 1
ATOM 770 C CA . LEU A 1 94 ? -20.502 31.358 -0.630 1.00 90.00 94 LEU A CA 1
ATOM 771 C C . LEU A 1 94 ? -20.094 31.349 0.840 1.00 90.00 94 LEU A C 1
ATOM 773 O O . LEU A 1 94 ? -20.107 30.298 1.471 1.00 90.00 94 LEU A O 1
ATOM 777 N N . ARG A 1 95 ? -19.785 32.509 1.426 1.00 90.19 95 ARG A N 1
ATOM 778 C CA . ARG A 1 95 ? -19.518 32.598 2.863 1.00 90.19 95 ARG A CA 1
ATOM 779 C C . ARG A 1 95 ? -20.701 32.101 3.689 1.00 90.19 95 ARG A C 1
ATOM 781 O O . ARG A 1 95 ? -20.476 31.304 4.592 1.00 90.19 95 ARG A O 1
ATOM 788 N N . GLN A 1 96 ? -21.925 32.517 3.366 1.00 89.44 96 GLN A N 1
ATOM 789 C CA . GLN A 1 96 ? -23.127 32.115 4.105 1.00 89.44 96 GLN A CA 1
ATOM 790 C C . GLN A 1 96 ? -23.323 30.595 4.121 1.00 89.44 96 GLN A C 1
ATOM 792 O O . GLN A 1 96 ? -23.595 30.030 5.177 1.00 89.44 96 GLN A O 1
ATOM 797 N N . VAL A 1 97 ? -23.117 29.914 2.988 1.00 91.44 97 VAL A N 1
ATOM 798 C CA . VAL A 1 97 ? -23.311 28.456 2.923 1.00 91.44 97 VAL A CA 1
ATOM 799 C C . VAL A 1 97 ? -22.091 27.659 3.398 1.00 91.44 97 VAL A C 1
ATOM 801 O O . VAL A 1 97 ? -22.258 26.584 3.971 1.00 91.44 97 VAL A O 1
ATOM 804 N N . ILE A 1 98 ? -20.861 28.155 3.216 1.00 94.00 98 ILE A N 1
ATOM 805 C CA . ILE A 1 98 ? -19.631 27.402 3.525 1.00 94.00 98 ILE A CA 1
ATOM 806 C C . ILE A 1 98 ? -19.185 27.562 4.982 1.00 94.00 98 ILE A C 1
ATOM 808 O O . ILE A 1 98 ? -18.651 26.612 5.557 1.00 94.00 98 ILE A O 1
ATOM 812 N N . LEU A 1 99 ? -19.394 28.726 5.609 1.00 90.25 99 LEU A N 1
ATOM 813 C CA . LEU A 1 99 ? -18.921 28.999 6.973 1.00 90.25 99 LEU A CA 1
ATOM 814 C C . LEU A 1 99 ? -19.436 27.967 8.005 1.00 90.25 99 LEU A C 1
ATOM 816 O O . LEU A 1 99 ? -18.600 27.439 8.746 1.00 90.25 99 LEU A O 1
ATOM 820 N N . PRO A 1 100 ? -20.725 27.563 8.003 1.00 91.25 100 PRO A N 1
ATOM 821 C CA . PRO A 1 100 ? -21.219 26.503 8.889 1.00 91.25 100 PRO A CA 1
ATOM 822 C C . PRO A 1 100 ? -20.466 25.173 8.731 1.00 91.25 100 PRO A C 1
ATOM 824 O O . PRO A 1 100 ? -20.130 24.505 9.709 1.00 91.25 100 PRO A O 1
ATOM 827 N N . ARG A 1 101 ? -20.144 24.797 7.487 1.00 92.81 101 ARG A N 1
ATOM 828 C CA . ARG A 1 101 ? -19.480 23.528 7.133 1.00 92.81 101 ARG A CA 1
ATOM 829 C C . ARG A 1 101 ? -17.993 23.545 7.442 1.00 92.81 101 ARG A C 1
ATOM 831 O O . ARG A 1 101 ? -17.450 22.527 7.884 1.00 92.81 101 ARG A O 1
ATOM 838 N N . LEU A 1 102 ? -17.346 24.690 7.237 1.00 92.62 102 LEU A N 1
ATOM 839 C CA . LEU A 1 102 ? -15.960 24.923 7.624 1.00 92.62 102 LEU A CA 1
ATOM 840 C C . LEU A 1 102 ? -15.803 24.788 9.141 1.00 92.62 102 LEU A C 1
ATOM 842 O O . LEU A 1 102 ? -14.947 24.036 9.596 1.00 92.62 102 LEU A O 1
ATOM 846 N N . TRP A 1 103 ? -16.642 25.485 9.911 1.00 93.19 103 TRP A N 1
ATOM 847 C CA . TRP A 1 103 ? -16.504 25.565 11.366 1.00 93.19 103 TRP A CA 1
ATOM 848 C C . TRP A 1 103 ? -17.186 24.438 12.133 1.00 93.19 103 TRP A C 1
ATOM 850 O O . TRP A 1 103 ? -16.912 24.288 13.319 1.00 93.19 103 TRP A O 1
ATOM 860 N N . SER A 1 104 ? -17.949 23.567 11.463 1.00 93.81 104 SER A N 1
ATOM 861 C CA . SER A 1 104 ? -18.424 22.296 12.037 1.00 93.81 104 SER A CA 1
ATOM 862 C C . SER A 1 104 ? -17.318 21.475 12.713 1.00 93.81 104 SER A C 1
ATOM 864 O O . SER A 1 104 ? -17.577 20.748 13.678 1.00 93.81 104 SER A O 1
ATOM 866 N N . ARG A 1 105 ? -16.071 21.639 12.249 1.00 92.75 105 ARG A N 1
ATOM 867 C CA . ARG A 1 105 ? -14.871 21.003 12.789 1.00 92.75 105 ARG A CA 1
ATOM 868 C C . ARG A 1 105 ? -13.818 22.057 13.126 1.00 92.75 105 ARG A C 1
ATOM 870 O O . ARG A 1 105 ? -13.278 22.729 12.249 1.00 92.75 105 ARG A O 1
ATOM 877 N N . LEU A 1 106 ? -13.471 22.167 14.403 1.00 92.75 106 LEU A N 1
ATOM 878 C CA . LEU A 1 106 ? -12.359 22.981 14.867 1.00 92.75 106 LEU A CA 1
ATOM 879 C C . LEU A 1 106 ? -11.100 22.126 14.987 1.00 92.75 106 LEU A C 1
ATOM 881 O O . LEU A 1 106 ? -10.928 21.349 15.922 1.00 92.75 106 LEU A O 1
ATOM 885 N N . GLU A 1 107 ? -10.208 22.287 14.019 1.00 90.38 107 GLU A N 1
ATOM 886 C CA . GLU A 1 107 ? -9.046 21.417 13.893 1.00 90.38 107 GLU A CA 1
ATOM 887 C C . GLU A 1 107 ? -7.732 22.155 14.193 1.00 90.38 107 GLU A C 1
ATOM 889 O O . GLU A 1 107 ? -7.416 23.175 13.564 1.00 90.38 107 GLU A O 1
ATOM 894 N N . CYS A 1 108 ? -6.979 21.624 15.160 1.00 88.88 108 CYS A N 1
ATOM 895 C CA . CYS A 1 108 ? -5.710 22.140 15.680 1.00 88.88 108 CYS A CA 1
ATOM 896 C C . CYS A 1 108 ? -4.692 20.996 15.830 1.00 88.88 108 CYS A C 1
ATOM 898 O O . CYS A 1 108 ? -4.145 20.777 16.910 1.00 88.88 108 CYS A O 1
ATOM 900 N N . CYS A 1 109 ? -4.489 20.210 14.773 1.00 86.12 109 CYS A N 1
ATOM 901 C CA . CYS A 1 109 ? -3.597 19.045 14.813 1.00 86.12 109 CYS A CA 1
ATOM 902 C C . CYS A 1 109 ? -2.763 18.831 13.538 1.00 86.12 109 CYS A C 1
ATOM 904 O O . CYS A 1 109 ? -2.033 17.848 13.455 1.00 86.12 109 CYS A O 1
ATOM 906 N N . TRP A 1 110 ? -2.805 19.761 12.577 1.00 84.00 110 TRP A N 1
ATOM 907 C CA . TRP A 1 110 ? -2.042 19.689 11.322 1.00 84.00 110 TRP A CA 1
ATOM 908 C C . TRP A 1 110 ? -0.823 20.606 11.346 1.00 84.00 110 TRP A C 1
ATOM 910 O O . TRP A 1 110 ? -0.855 21.681 11.953 1.00 84.00 110 TRP A O 1
ATOM 920 N N . VAL A 1 111 ? 0.223 20.225 10.608 1.00 78.69 111 VAL A N 1
ATOM 921 C CA . VAL A 1 111 ? 1.426 21.046 10.420 1.00 78.69 111 VAL A CA 1
ATOM 922 C C . VAL A 1 111 ? 1.782 21.118 8.938 1.00 78.69 111 VAL A C 1
ATOM 924 O O . VAL A 1 111 ? 2.018 20.075 8.327 1.00 78.69 111 VAL A O 1
ATOM 927 N N . PRO A 1 112 ? 1.872 22.325 8.353 1.00 77.69 112 PRO A N 1
ATOM 928 C CA . PRO A 1 112 ? 2.359 22.508 6.992 1.00 77.69 112 PRO A CA 1
ATOM 929 C C . PRO A 1 112 ? 3.781 21.967 6.813 1.00 77.69 112 PRO A C 1
ATOM 931 O O . PRO A 1 112 ? 4.606 22.065 7.721 1.00 77.69 112 PRO A O 1
ATOM 934 N N . GLN A 1 113 ? 4.108 21.482 5.615 1.00 72.69 113 GLN A N 1
ATOM 935 C CA . GLN A 1 113 ? 5.412 20.872 5.314 1.00 72.69 113 GLN A CA 1
ATOM 936 C C . GLN A 1 113 ? 6.604 21.784 5.671 1.00 72.69 113 GLN A C 1
ATOM 938 O O . GLN A 1 113 ? 7.567 21.345 6.292 1.00 72.69 113 GLN A O 1
ATOM 943 N N . HIS A 1 114 ? 6.491 23.089 5.411 1.00 75.88 114 HIS A N 1
ATOM 944 C CA . HIS A 1 114 ? 7.521 24.085 5.734 1.00 75.88 114 HIS A CA 1
ATOM 945 C C . HIS A 1 114 ? 7.677 24.390 7.243 1.00 75.88 114 HIS A C 1
ATOM 947 O O . HIS A 1 114 ? 8.555 25.158 7.633 1.00 75.88 114 HIS A O 1
ATOM 953 N N . LYS A 1 115 ? 6.819 23.837 8.113 1.00 75.31 115 LYS A N 1
ATOM 954 C CA . LYS A 1 115 ? 6.876 23.990 9.581 1.00 75.31 115 LYS A CA 1
ATOM 955 C C . LYS A 1 115 ? 7.229 22.694 10.310 1.00 75.31 115 LYS A C 1
ATOM 957 O O . LYS A 1 115 ? 7.195 22.681 11.539 1.00 75.31 115 LYS A O 1
ATOM 962 N N . GLN A 1 116 ? 7.620 21.636 9.597 1.00 69.44 116 GLN A N 1
ATOM 963 C CA . GLN A 1 116 ? 7.943 20.336 10.199 1.00 69.44 116 GLN A CA 1
ATOM 964 C C . GLN A 1 116 ? 9.072 20.409 11.250 1.00 69.44 116 GLN A C 1
ATOM 966 O O . GLN A 1 116 ? 8.996 19.725 12.269 1.00 69.44 116 GLN A O 1
ATOM 971 N N . GLY A 1 117 ? 10.052 21.308 11.086 1.00 67.19 117 GLY A N 1
ATOM 972 C CA . GLY A 1 117 ? 11.125 21.527 12.073 1.00 67.19 117 GLY A CA 1
ATOM 973 C C . GLY A 1 117 ? 10.670 22.138 13.411 1.00 67.19 117 GLY A C 1
ATOM 974 O O . GLY A 1 117 ? 11.301 21.907 14.434 1.00 67.19 117 GLY A O 1
ATOM 975 N N . LEU A 1 118 ? 9.543 22.862 13.438 1.00 75.81 118 LEU A N 1
ATOM 976 C CA . LEU A 1 118 ? 8.960 23.487 14.643 1.00 75.81 118 LEU A CA 1
ATOM 977 C C . LEU A 1 118 ? 7.546 22.964 14.926 1.00 75.81 118 LEU A C 1
ATOM 979 O O . LEU A 1 118 ? 6.712 23.641 15.527 1.00 75.81 118 LEU A O 1
ATOM 983 N N . ARG A 1 119 ? 7.251 21.752 14.461 1.00 75.25 119 ARG A N 1
ATOM 984 C CA . ARG A 1 119 ? 5.890 21.227 14.326 1.00 75.25 119 ARG A CA 1
ATOM 985 C C . ARG A 1 119 ? 5.054 21.269 15.604 1.00 75.25 119 ARG A C 1
ATOM 987 O O . ARG A 1 119 ? 3.903 21.681 15.571 1.00 75.25 119 ARG A O 1
ATOM 994 N N . PHE A 1 120 ? 5.640 20.911 16.743 1.00 77.44 120 PHE A N 1
ATOM 995 C CA . PHE A 1 120 ? 4.936 20.895 18.024 1.00 77.44 120 PHE A CA 1
ATOM 996 C C . PHE A 1 120 ? 4.624 22.304 18.518 1.00 77.44 120 PHE A C 1
ATOM 998 O O . PHE A 1 120 ? 3.501 22.574 18.929 1.00 77.44 120 PHE A O 1
ATOM 1005 N N . GLN A 1 121 ? 5.579 23.228 18.394 1.00 81.56 121 GLN A N 1
ATOM 1006 C CA . GLN A 1 121 ? 5.338 24.638 18.693 1.00 81.56 121 GLN A CA 1
ATOM 1007 C C . GLN A 1 121 ? 4.265 25.216 17.765 1.00 81.56 121 GLN A C 1
ATOM 1009 O O . GLN A 1 121 ? 3.385 25.934 18.226 1.00 81.56 121 GLN A O 1
ATOM 1014 N N . TYR A 1 122 ? 4.290 24.851 16.478 1.00 84.69 122 TYR A N 1
ATOM 1015 C CA . TYR A 1 122 ? 3.297 25.294 15.505 1.00 84.69 122 TYR A CA 1
ATOM 1016 C C . TYR A 1 122 ? 1.882 24.839 15.868 1.00 84.69 122 TYR A C 1
ATOM 1018 O O . TYR A 1 122 ? 0.980 25.669 15.882 1.00 84.69 122 TYR A O 1
ATOM 1026 N N . VAL A 1 123 ? 1.672 23.555 16.182 1.00 84.38 123 VAL A N 1
ATOM 1027 C CA . VAL A 1 123 ? 0.338 23.048 16.557 1.00 84.38 123 VAL A CA 1
ATOM 1028 C C . VAL A 1 123 ? -0.173 23.720 17.828 1.00 84.38 123 VAL A C 1
ATOM 1030 O O . VAL A 1 123 ? -1.332 24.126 17.890 1.00 84.38 123 VAL A O 1
ATOM 1033 N N . MET A 1 124 ? 0.694 23.876 18.828 1.00 85.31 124 MET A N 1
ATOM 1034 C CA . MET A 1 124 ? 0.323 24.494 20.101 1.00 85.31 124 MET A CA 1
ATOM 1035 C C . MET A 1 124 ? -0.032 25.973 19.921 1.00 85.31 124 MET A C 1
ATOM 1037 O O . MET A 1 124 ? -1.021 26.442 20.478 1.00 85.31 124 MET A O 1
ATOM 1041 N N . GLU A 1 125 ? 0.719 26.695 19.091 1.00 87.12 125 GLU A N 1
ATOM 1042 C CA . GLU A 1 125 ? 0.432 28.085 18.737 1.00 87.12 125 GLU A CA 1
ATOM 1043 C C . GLU A 1 125 ? -0.828 28.217 17.866 1.00 87.12 125 GLU A C 1
ATOM 1045 O O . GLU A 1 125 ? -1.633 29.127 18.060 1.00 87.12 125 GLU A O 1
ATOM 1050 N N . LEU A 1 126 ? -1.049 27.284 16.936 1.00 88.00 126 LEU A N 1
ATOM 1051 C CA . LEU A 1 126 ? -2.269 27.213 16.134 1.00 88.00 126 LEU A CA 1
ATOM 1052 C C . LEU A 1 126 ? -3.504 27.048 17.027 1.00 88.00 126 LEU A C 1
ATOM 1054 O O . LEU A 1 126 ? -4.502 27.735 16.805 1.00 88.00 126 LEU A O 1
ATOM 1058 N N . LEU A 1 127 ? -3.424 26.178 18.040 1.00 89.62 127 LEU A N 1
ATOM 1059 C CA . LEU A 1 127 ? -4.482 25.998 19.030 1.00 89.62 127 LEU A CA 1
ATOM 1060 C C . LEU A 1 127 ? -4.758 27.298 19.789 1.00 89.62 127 LEU A C 1
ATOM 1062 O O . LEU A 1 127 ? -5.912 27.711 19.846 1.00 89.62 127 LEU A O 1
ATOM 1066 N N . ARG A 1 128 ? -3.729 27.993 20.292 1.00 89.38 128 ARG A N 1
ATOM 1067 C CA . ARG A 1 128 ? -3.915 29.286 20.982 1.00 89.38 128 ARG A CA 1
ATOM 1068 C C . ARG A 1 128 ? -4.588 30.328 20.102 1.00 89.38 128 ARG A C 1
ATOM 1070 O O . ARG A 1 128 ? -5.534 30.979 20.531 1.00 89.38 128 ARG A O 1
ATOM 1077 N N . ARG A 1 129 ? -4.130 30.476 18.856 1.00 89.44 129 ARG A N 1
ATOM 1078 C CA . ARG A 1 129 ? -4.691 31.453 17.910 1.00 89.44 129 ARG A CA 1
ATOM 1079 C C . ARG A 1 129 ? -6.151 31.168 17.602 1.00 89.44 129 ARG A C 1
ATOM 1081 O O . ARG A 1 129 ? -6.966 32.083 17.610 1.00 89.44 129 ARG A O 1
ATOM 1088 N N . LYS A 1 130 ? -6.479 29.901 17.344 1.00 90.69 130 LYS A N 1
ATOM 1089 C CA . LYS A 1 130 ? -7.858 29.474 17.093 1.00 90.69 130 LYS A CA 1
ATOM 1090 C C . LYS A 1 130 ? -8.732 29.624 18.332 1.00 90.69 130 LYS A C 1
ATOM 1092 O O . LYS A 1 130 ? -9.860 30.071 18.188 1.00 90.69 130 LYS A O 1
ATOM 1097 N N . ALA A 1 131 ? -8.215 29.305 19.517 1.00 90.81 131 ALA A N 1
ATOM 1098 C CA . ALA A 1 131 ? -8.922 29.515 20.773 1.00 90.81 131 ALA A CA 1
ATOM 1099 C C . ALA A 1 131 ? -9.241 30.999 20.979 1.00 90.81 131 ALA A C 1
ATOM 1101 O O . ALA A 1 131 ? -10.402 31.347 21.146 1.00 90.81 131 ALA A O 1
ATOM 1102 N N . LYS A 1 132 ? -8.238 31.879 20.859 1.00 90.94 132 LYS A N 1
ATOM 1103 C CA . LYS A 1 132 ? -8.423 33.331 20.961 1.00 90.94 132 LYS A CA 1
ATOM 1104 C C . LYS A 1 132 ? -9.454 33.858 19.964 1.00 90.94 132 LYS A C 1
ATOM 1106 O O . LYS A 1 132 ? -10.412 34.501 20.373 1.00 90.94 132 LYS A O 1
ATOM 1111 N N . GLY A 1 133 ? -9.294 33.527 18.683 1.00 89.50 133 GLY A N 1
ATOM 1112 C CA . GLY A 1 133 ? -10.230 33.970 17.651 1.00 89.50 133 GLY A CA 1
ATOM 1113 C C . GLY A 1 133 ? -11.651 33.443 17.862 1.00 89.50 133 GLY A C 1
ATOM 1114 O O . GLY A 1 133 ? -12.604 34.147 17.566 1.00 89.50 133 GLY A O 1
ATOM 1115 N N . MET A 1 134 ? -11.808 32.231 18.402 1.00 91.31 134 MET A N 1
ATOM 1116 C CA . MET A 1 134 ? -13.126 31.671 18.707 1.00 91.31 134 MET A CA 1
ATOM 1117 C C . MET A 1 134 ? -13.771 32.330 19.929 1.00 91.31 134 MET A C 1
ATOM 1119 O O . MET A 1 134 ? -14.979 32.517 19.937 1.00 91.31 134 MET A O 1
ATOM 1123 N N . MET A 1 135 ? -12.994 32.725 20.941 1.00 88.69 135 MET A N 1
ATOM 1124 C CA . MET A 1 135 ? -13.526 33.470 22.089 1.00 88.69 135 MET A CA 1
ATOM 1125 C C . MET A 1 135 ? -14.083 34.837 21.669 1.00 88.69 135 MET A C 1
ATOM 1127 O O . MET A 1 135 ? -15.143 35.234 22.150 1.00 88.69 135 MET A O 1
ATOM 1131 N N . GLU A 1 136 ? -13.397 35.506 20.739 1.00 91.06 136 GLU A N 1
ATOM 1132 C CA . GLU A 1 136 ? -13.778 36.808 20.169 1.00 91.06 136 GLU A CA 1
ATOM 1133 C C . GLU A 1 136 ? -14.890 36.716 19.104 1.00 91.06 136 GLU A C 1
ATOM 1135 O O . GLU A 1 136 ? -15.460 37.739 18.735 1.00 91.06 136 GLU A O 1
ATOM 1140 N N . ALA A 1 137 ? -15.207 35.516 18.606 1.00 88.25 137 ALA A N 1
ATOM 1141 C CA . ALA A 1 137 ? -16.225 35.317 17.577 1.00 88.25 137 ALA A CA 1
ATOM 1142 C C . ALA A 1 137 ? -17.658 35.481 18.111 1.00 88.25 137 ALA A C 1
ATOM 1144 O O . ALA A 1 137 ? -17.924 35.298 19.303 1.00 88.25 137 ALA A O 1
ATOM 1145 N N . ASP A 1 138 ? -18.597 35.764 17.208 1.00 89.06 138 ASP A N 1
ATOM 1146 C CA . ASP A 1 138 ? -20.024 35.802 17.519 1.00 89.06 138 ASP A CA 1
ATOM 1147 C C . ASP A 1 138 ? -20.588 34.410 17.865 1.00 89.06 138 ASP A C 1
ATOM 1149 O O . ASP A 1 138 ? -20.029 33.361 17.513 1.00 89.06 138 ASP A O 1
ATOM 1153 N N . ASP A 1 139 ? -21.729 34.399 18.554 1.00 88.44 139 ASP A N 1
ATOM 1154 C CA . ASP A 1 139 ? -22.380 33.164 19.001 1.00 88.44 139 ASP A CA 1
ATOM 1155 C C . ASP A 1 139 ? -22.884 32.295 17.841 1.00 88.44 139 ASP A C 1
ATOM 1157 O O . ASP A 1 139 ? -22.977 31.071 17.985 1.00 88.44 139 ASP A O 1
ATOM 1161 N N . GLY A 1 140 ? -23.149 32.890 16.674 1.00 88.19 140 GLY A N 1
ATOM 1162 C CA . GLY A 1 140 ? -23.494 32.162 15.456 1.00 88.19 140 GLY A CA 1
ATOM 1163 C C . GLY A 1 140 ? -22.343 31.265 15.007 1.00 88.19 140 GLY A C 1
ATOM 1164 O O . GLY A 1 140 ? -22.534 30.061 14.811 1.00 88.19 140 GLY A O 1
ATOM 1165 N N . LEU A 1 141 ? -21.122 31.805 14.941 1.00 88.44 141 LEU A N 1
ATOM 1166 C CA . LEU A 1 141 ? -19.936 31.025 14.581 1.00 88.44 141 LEU A CA 1
ATOM 1167 C C . LEU A 1 141 ? -19.637 29.916 15.598 1.00 88.44 141 LEU A C 1
ATOM 1169 O O . LEU A 1 141 ? -19.413 28.763 15.213 1.00 88.44 141 LEU A O 1
ATOM 1173 N N . LYS A 1 142 ? -19.671 30.252 16.893 1.00 92.69 142 LYS A N 1
ATOM 1174 C CA . LYS A 1 142 ? -19.459 29.300 17.999 1.00 92.69 142 LYS A CA 1
ATOM 1175 C C . LYS A 1 142 ? -20.456 28.143 17.946 1.00 92.69 142 LYS A C 1
ATOM 1177 O O . LYS A 1 142 ? -20.090 26.987 18.168 1.00 92.69 142 LYS A O 1
ATOM 1182 N N . SER A 1 143 ? -21.703 28.437 17.579 1.00 93.69 143 SER A N 1
ATOM 1183 C CA . SER A 1 143 ? -22.784 27.455 17.470 1.00 93.69 143 SER A CA 1
ATOM 1184 C C . SER A 1 143 ? -22.586 26.432 16.351 1.00 93.69 143 SER A C 1
ATOM 1186 O O . SER A 1 143 ? -23.197 25.361 16.405 1.00 93.69 143 SER A O 1
ATOM 1188 N N . HIS A 1 144 ? -21.734 26.700 15.360 1.00 94.06 144 HIS A N 1
ATOM 1189 C CA . HIS A 1 144 ? -21.443 25.728 14.309 1.00 94.06 144 HIS A CA 1
ATOM 1190 C C . HIS A 1 144 ? -20.490 24.622 14.758 1.00 94.06 144 HIS A C 1
ATOM 1192 O O . HIS A 1 144 ? -20.568 23.524 14.214 1.00 94.06 144 HIS A O 1
ATOM 1198 N N . VAL A 1 145 ? -19.624 24.861 15.746 1.00 96.19 145 VAL A N 1
ATOM 1199 C CA . VAL A 1 145 ? -18.581 23.902 16.135 1.00 96.19 145 VAL A CA 1
ATOM 1200 C C . VAL A 1 145 ? -19.191 22.663 16.794 1.00 96.19 145 VAL A C 1
ATOM 1202 O O . VAL A 1 145 ? -19.738 22.731 17.893 1.00 96.19 145 VAL A O 1
ATOM 1205 N N . ARG A 1 146 ? -19.059 21.504 16.134 1.00 96.19 146 ARG A N 1
ATOM 1206 C CA . ARG A 1 146 ? -19.525 20.196 16.635 1.00 96.19 146 ARG A CA 1
ATOM 1207 C C . ARG A 1 146 ? -18.387 19.282 17.061 1.00 96.19 146 ARG A C 1
ATOM 1209 O O . ARG A 1 146 ? -18.567 18.461 17.959 1.00 96.19 146 ARG A O 1
ATOM 1216 N N . ILE A 1 147 ? -17.227 19.405 16.421 1.00 95.31 147 ILE A N 1
ATOM 1217 C CA . ILE A 1 147 ? -16.079 18.519 16.631 1.00 95.31 147 ILE A CA 1
ATOM 1218 C C . ILE A 1 147 ? -14.839 19.364 16.897 1.00 95.31 147 ILE A C 1
ATOM 1220 O O . ILE A 1 147 ? -14.500 20.226 16.092 1.00 95.31 147 ILE A O 1
ATOM 1224 N N . LEU A 1 148 ? -14.135 19.086 17.991 1.00 95.69 148 LEU A N 1
ATOM 1225 C CA . LEU A 1 148 ? -12.834 19.673 18.305 1.00 95.69 148 LEU A CA 1
ATOM 1226 C C . LEU A 1 148 ? -11.757 18.595 18.188 1.00 95.69 148 LEU A C 1
ATOM 1228 O O . LEU A 1 148 ? -11.828 17.592 18.891 1.00 95.69 148 LEU A O 1
ATOM 1232 N N . CYS A 1 149 ? -10.751 18.810 17.338 1.00 93.31 149 CYS A N 1
ATOM 1233 C CA . CYS A 1 149 ? -9.620 17.896 17.190 1.00 93.31 149 CYS A CA 1
ATOM 1234 C C . CYS A 1 149 ? -8.296 18.594 17.507 1.00 93.31 149 CYS A C 1
ATOM 1236 O O . CYS A 1 149 ? -7.889 19.515 16.792 1.00 93.31 149 CYS A O 1
ATOM 1238 N N . ILE A 1 150 ? -7.608 18.147 18.557 1.00 90.88 150 ILE A N 1
ATOM 1239 C CA . ILE A 1 150 ? -6.385 18.773 19.070 1.00 90.88 150 ILE A CA 1
ATOM 1240 C C . ILE A 1 150 ? -5.257 17.759 19.247 1.00 90.88 150 ILE A C 1
ATOM 1242 O O . ILE A 1 150 ? -5.474 16.571 19.487 1.00 90.88 150 ILE A O 1
ATOM 1246 N N . LEU A 1 151 ? -4.028 18.253 19.166 1.00 86.44 151 LEU A N 1
ATOM 1247 C CA . LEU A 1 151 ? -2.831 17.496 19.500 1.00 86.44 151 LEU A CA 1
ATOM 1248 C C . LEU A 1 151 ? -2.025 18.282 20.530 1.00 86.44 151 LEU A C 1
ATOM 1250 O O . LEU A 1 151 ? -1.655 19.429 20.286 1.00 86.44 151 LEU A O 1
ATOM 1254 N N . LEU A 1 152 ? -1.770 17.664 21.685 1.00 82.12 152 LEU A N 1
ATOM 1255 C CA . LEU A 1 152 ? -1.060 18.287 22.797 1.00 82.12 152 LEU A CA 1
ATOM 1256 C C . LEU A 1 152 ? 0.360 17.738 22.872 1.00 82.12 152 LEU A C 1
ATOM 1258 O O . LEU A 1 152 ? 0.598 16.533 22.802 1.00 82.12 152 LEU A O 1
ATOM 1262 N N . SER A 1 153 ? 1.332 18.628 23.022 1.00 76.00 153 SER A N 1
ATOM 1263 C CA . SER A 1 153 ? 2.748 18.282 23.157 1.00 76.00 153 SER A CA 1
ATOM 1264 C C . SER A 1 153 ? 3.337 19.015 24.352 1.00 76.00 153 SER A C 1
ATOM 1266 O O . SER A 1 153 ? 2.792 20.038 24.743 1.00 76.00 153 SER A O 1
ATOM 1268 N N . ARG A 1 154 ? 4.477 18.562 24.890 1.00 69.75 154 ARG A N 1
ATOM 1269 C CA . ARG A 1 154 ? 5.125 19.234 26.034 1.00 69.75 154 ARG A CA 1
ATOM 1270 C C . ARG A 1 154 ? 5.529 20.684 25.752 1.00 69.75 154 ARG A C 1
ATOM 1272 O O . ARG A 1 154 ? 5.697 21.455 26.691 1.00 69.75 154 ARG A O 1
ATOM 1279 N N . ALA A 1 155 ? 5.713 21.055 24.486 1.00 62.22 155 ALA A N 1
ATOM 1280 C CA . ALA A 1 155 ? 6.121 22.403 24.141 1.00 62.22 155 ALA A CA 1
ATOM 1281 C C . ALA A 1 155 ? 5.032 23.398 24.559 1.00 62.22 155 ALA A C 1
ATOM 1283 O O . ALA A 1 155 ? 3.925 23.366 24.026 1.00 62.22 155 ALA A O 1
ATOM 1284 N N . SER A 1 156 ? 5.387 24.349 25.432 1.00 61.88 156 SER A N 1
ATOM 1285 C CA . SER A 1 156 ? 4.596 25.568 25.609 1.00 61.88 156 SER A CA 1
ATOM 1286 C C . SER A 1 156 ? 3.199 25.307 26.230 1.00 61.88 156 SER A C 1
ATOM 1288 O O . SER A 1 156 ? 2.216 25.968 25.898 1.00 61.88 156 SER A O 1
ATOM 1290 N N . MET A 1 157 ? 3.101 24.313 27.123 1.00 68.31 157 MET A N 1
ATOM 1291 C CA . MET A 1 157 ? 1.810 23.795 27.591 1.00 68.31 157 MET A CA 1
ATOM 1292 C C . MET A 1 157 ? 1.011 24.694 28.517 1.00 68.31 157 MET A C 1
ATOM 1294 O O . MET A 1 157 ? -0.193 24.750 28.323 1.00 68.31 157 MET A O 1
ATOM 1298 N N . GLU A 1 158 ? 1.610 25.383 29.487 1.00 69.94 158 GLU A N 1
ATOM 1299 C CA . GLU A 1 158 ? 0.836 26.154 30.479 1.00 69.94 158 GLU A CA 1
ATOM 1300 C C . GLU A 1 158 ? -0.099 27.175 29.813 1.00 69.94 158 GLU A C 1
ATOM 1302 O O . GLU A 1 158 ? -1.302 27.217 30.070 1.00 69.94 158 GLU A O 1
ATOM 1307 N N . THR A 1 159 ? 0.427 27.928 28.848 1.00 72.19 159 THR A N 1
ATOM 1308 C CA . THR A 1 159 ? -0.340 28.915 28.077 1.00 72.19 159 THR A CA 1
ATOM 1309 C C . THR A 1 159 ? -1.358 28.273 27.130 1.00 72.19 159 THR A C 1
ATOM 1311 O O . THR A 1 159 ? -2.443 28.816 26.915 1.00 72.19 159 THR A O 1
ATOM 1314 N N . THR A 1 160 ? -1.053 27.104 26.560 1.00 79.88 160 THR A N 1
ATOM 1315 C CA . THR A 1 160 ? -1.987 26.389 25.676 1.00 79.88 160 THR A CA 1
ATOM 1316 C C . THR A 1 160 ? -3.116 25.706 26.445 1.00 79.88 160 THR A C 1
ATOM 1318 O O . THR A 1 160 ? -4.250 25.703 25.977 1.00 79.88 160 THR A O 1
ATOM 1321 N N . LEU A 1 161 ? -2.839 25.168 27.628 1.00 80.31 161 LEU A N 1
ATOM 1322 C CA . LEU A 1 161 ? -3.831 24.568 28.512 1.00 80.31 161 LEU A CA 1
ATOM 1323 C C . LEU A 1 161 ? -4.844 25.614 28.989 1.00 80.31 161 LEU A C 1
ATOM 1325 O O . LEU A 1 161 ? -6.046 25.386 28.877 1.00 80.31 161 LEU A O 1
ATOM 1329 N N . SER A 1 162 ? -4.376 26.805 29.376 1.00 82.31 162 SER A N 1
ATOM 1330 C CA . SER A 1 162 ? -5.260 27.945 29.661 1.00 82.31 162 SER A CA 1
ATOM 1331 C C . SER A 1 162 ? -6.200 28.252 28.484 1.00 82.31 162 SER A C 1
ATOM 1333 O O . SER A 1 162 ? -7.408 28.397 28.664 1.00 82.31 162 SER A O 1
ATOM 1335 N N . SER A 1 163 ? -5.682 28.210 27.250 1.00 86.88 163 SER A N 1
ATOM 1336 C CA . SER A 1 163 ? -6.502 28.417 26.047 1.00 86.88 163 SER A CA 1
ATOM 1337 C C . SER A 1 163 ? -7.589 27.349 25.866 1.00 86.88 163 SER A C 1
ATOM 1339 O O . SER A 1 163 ? -8.663 27.662 25.365 1.00 86.88 163 SER A O 1
ATOM 1341 N N . ILE A 1 164 ? -7.340 26.097 26.268 1.00 87.81 164 ILE A N 1
ATOM 1342 C CA . ILE A 1 164 ? -8.342 25.017 26.223 1.00 87.81 164 ILE A CA 1
ATOM 1343 C C . ILE A 1 164 ? -9.432 25.259 27.265 1.00 87.81 164 ILE A C 1
ATOM 1345 O O . ILE A 1 164 ? -10.612 25.161 26.934 1.00 87.81 164 ILE A O 1
ATOM 1349 N N . ASN A 1 165 ? -9.035 25.593 28.496 1.00 88.12 165 ASN A N 1
ATOM 1350 C CA . ASN A 1 165 ? -9.967 25.854 29.590 1.00 88.12 165 ASN A CA 1
ATOM 1351 C C . ASN A 1 165 ? -10.924 27.006 29.254 1.00 88.12 165 ASN A C 1
ATOM 1353 O O . ASN A 1 165 ? -12.113 26.927 29.534 1.00 88.12 165 ASN A O 1
ATOM 1357 N N . MET A 1 166 ? -10.423 28.046 28.583 1.00 87.38 166 MET A N 1
ATOM 1358 C CA . MET A 1 166 ? -11.261 29.157 28.136 1.00 87.38 166 MET A CA 1
ATOM 1359 C C . MET A 1 166 ? -12.090 28.827 26.887 1.00 87.38 166 MET A C 1
ATOM 1361 O O . MET A 1 166 ? -13.226 29.272 26.778 1.00 87.38 166 MET A O 1
ATOM 1365 N N . LEU A 1 167 ? -11.553 28.050 25.939 1.00 92.19 167 LEU A N 1
ATOM 1366 C CA . LEU A 1 167 ? -12.244 27.720 24.688 1.00 92.19 167 LEU A CA 1
ATOM 1367 C C . LEU A 1 167 ? -13.447 26.798 24.905 1.00 92.19 167 LEU A C 1
ATOM 1369 O O . LEU A 1 167 ? -14.513 27.057 24.353 1.00 92.19 167 LEU A O 1
ATOM 1373 N N . LEU A 1 168 ? -13.286 25.707 25.657 1.00 93.06 168 LEU A N 1
ATOM 1374 C CA . LEU A 1 168 ? -14.301 24.649 25.741 1.00 93.06 168 LEU A CA 1
ATOM 1375 C C . LEU A 1 168 ? -15.688 25.154 26.198 1.00 93.06 168 LEU A C 1
ATOM 1377 O O . LEU A 1 168 ? -16.664 24.804 25.532 1.00 93.06 168 LEU A O 1
ATOM 1381 N N . PRO A 1 169 ? -15.813 26.013 27.233 1.00 92.00 169 PRO A N 1
ATOM 1382 C CA . PRO A 1 169 ? -17.103 26.572 27.649 1.00 92.00 169 PRO A CA 1
ATOM 1383 C C . PRO A 1 169 ? -17.797 27.438 26.592 1.00 92.00 169 PRO A C 1
ATOM 1385 O O . PRO A 1 169 ? -19.013 27.589 26.634 1.00 92.00 169 PRO A O 1
ATOM 1388 N N . THR A 1 170 ? -17.049 28.012 25.643 1.00 92.06 170 THR A N 1
ATOM 1389 C CA . THR A 1 170 ? -17.607 28.919 24.620 1.00 92.06 170 THR A CA 1
ATOM 1390 C C . THR A 1 170 ? -18.288 28.195 23.461 1.00 92.06 170 THR A C 1
ATOM 1392 O O . THR A 1 170 ? -18.845 28.846 22.582 1.00 92.06 170 THR A O 1
ATOM 1395 N N . LEU A 1 171 ? -18.235 26.860 23.428 1.00 95.31 171 LEU A N 1
ATOM 1396 C CA . LEU A 1 171 ? -18.735 26.045 22.325 1.00 95.31 171 LEU A CA 1
ATOM 1397 C C . LEU A 1 171 ? -20.027 25.321 22.744 1.00 95.31 171 LEU A C 1
ATOM 1399 O O . LEU A 1 171 ? -19.973 24.153 23.140 1.00 95.31 171 LEU A O 1
ATOM 1403 N N . PRO A 1 172 ? -21.209 25.963 22.632 1.00 93.69 172 PRO A N 1
ATOM 1404 C CA . PRO A 1 172 ? -22.463 25.429 23.185 1.00 93.69 172 PRO A CA 1
ATOM 1405 C C . PRO A 1 172 ? -22.875 24.097 22.547 1.00 93.69 172 PRO A C 1
ATOM 1407 O O . PRO A 1 172 ? -23.568 23.273 23.138 1.00 93.69 172 PRO A O 1
ATOM 1410 N N . ASN A 1 173 ? -22.406 23.874 21.324 1.00 96.31 173 ASN A N 1
ATOM 1411 C CA . ASN A 1 173 ? -22.877 22.860 20.402 1.00 96.31 173 ASN A CA 1
ATOM 1412 C C . ASN A 1 173 ? -21.867 21.724 20.169 1.00 96.31 173 ASN A C 1
ATOM 1414 O O . ASN A 1 173 ? -22.102 20.861 19.316 1.00 96.31 173 ASN A O 1
ATOM 1418 N N . LEU A 1 174 ? -20.775 21.713 20.940 1.00 97.31 174 LEU A N 1
ATOM 1419 C CA . LEU A 1 174 ? -19.693 20.740 20.854 1.00 97.31 174 LEU A CA 1
ATOM 1420 C C . LEU A 1 174 ? -20.171 19.337 21.254 1.00 97.31 174 LEU A C 1
ATOM 1422 O O . LEU A 1 174 ? -20.596 19.108 22.379 1.00 97.31 174 LEU A O 1
ATOM 1426 N N . GLN A 1 175 ? -20.066 18.379 20.335 1.00 97.25 175 GLN A N 1
ATOM 1427 C CA . GLN A 1 175 ? -20.519 16.998 20.529 1.00 97.25 175 GLN A CA 1
ATOM 1428 C C . GLN A 1 175 ? -19.359 16.013 20.677 1.00 97.25 175 GLN A C 1
ATOM 1430 O O . GLN A 1 175 ? -19.487 15.026 21.401 1.00 97.25 175 GLN A O 1
ATOM 1435 N N . THR A 1 176 ? -18.238 16.259 19.991 1.00 96.94 176 THR A N 1
ATOM 1436 C CA . THR A 1 176 ? -17.072 15.365 19.987 1.00 96.94 176 THR A CA 1
ATOM 1437 C C . THR A 1 176 ? -15.793 16.111 20.338 1.00 96.94 176 THR A C 1
ATOM 1439 O O . THR A 1 176 ? -15.466 17.117 19.707 1.00 96.94 176 THR A O 1
ATOM 1442 N N . ILE A 1 177 ? -15.027 15.569 21.286 1.00 96.44 177 ILE A N 1
ATOM 1443 C CA . ILE A 1 177 ? -13.658 16.010 21.576 1.00 96.44 177 ILE A CA 1
ATOM 1444 C C . ILE A 1 177 ? -12.700 14.879 21.206 1.00 96.44 177 ILE A C 1
ATOM 1446 O O . ILE A 1 177 ? -12.768 13.786 21.767 1.00 96.44 177 ILE A O 1
ATOM 1450 N N . GLN A 1 178 ? -11.801 15.156 20.266 1.00 94.38 178 GLN A N 1
ATOM 1451 C CA . GLN A 1 178 ? -10.744 14.256 19.828 1.00 94.38 178 GLN A CA 1
ATOM 1452 C C . GLN A 1 178 ? -9.379 14.835 20.214 1.00 94.38 178 GLN A C 1
ATOM 1454 O O . GLN A 1 178 ? -8.953 15.869 19.701 1.00 94.38 178 GLN A O 1
ATOM 1459 N N . ILE A 1 179 ? -8.677 14.160 21.120 1.00 91.44 179 ILE A N 1
ATOM 1460 C CA . ILE A 1 179 ? -7.305 14.486 21.512 1.00 91.44 179 ILE A CA 1
ATOM 1461 C C . ILE A 1 179 ? -6.410 13.377 20.979 1.00 91.44 179 ILE A C 1
ATOM 1463 O O . ILE A 1 179 ? -6.557 12.220 21.354 1.00 91.44 179 ILE A O 1
ATOM 1467 N N . LEU A 1 180 ? -5.484 13.719 20.086 1.00 84.25 180 LEU A N 1
ATOM 1468 C CA . LEU A 1 180 ? -4.645 12.716 19.420 1.00 84.25 180 LEU A CA 1
ATOM 1469 C C . LEU A 1 180 ? -3.458 12.267 20.273 1.00 84.25 180 LEU A C 1
ATOM 1471 O O . LEU A 1 180 ? -2.954 11.164 20.095 1.00 84.25 180 LEU A O 1
ATOM 1475 N N . HIS A 1 181 ? -2.979 13.137 21.159 1.00 81.81 181 HIS A N 1
ATOM 1476 C CA . HIS A 1 181 ? -1.798 12.900 21.982 1.00 81.81 181 HIS A CA 1
ATOM 1477 C C . HIS A 1 181 ? -1.779 13.874 23.168 1.00 81.81 181 HIS A C 1
ATOM 1479 O O . HIS A 1 181 ? -2.140 15.040 22.999 1.00 81.81 181 HIS A O 1
ATOM 1485 N N . CYS A 1 182 ? -1.334 13.406 24.340 1.00 80.06 182 CYS A N 1
ATOM 1486 C CA . CYS A 1 182 ? -1.075 14.195 25.547 1.00 80.06 182 CYS A CA 1
ATOM 1487 C C . CYS A 1 182 ? 0.026 13.505 26.377 1.00 80.06 182 CYS A C 1
ATOM 1489 O O . CYS A 1 182 ? 0.023 12.286 26.484 1.00 80.06 182 CYS A O 1
ATOM 1491 N N . ARG A 1 183 ? 0.990 14.255 26.941 1.00 70.88 183 ARG A N 1
ATOM 1492 C CA . ARG A 1 183 ? 2.165 13.684 27.650 1.00 70.88 183 ARG A CA 1
ATOM 1493 C C . ARG A 1 183 ? 2.331 14.137 29.107 1.00 70.88 183 ARG A C 1
ATOM 1495 O O . ARG A 1 183 ? 3.385 13.890 29.691 1.00 70.88 183 ARG A O 1
ATOM 1502 N N . THR A 1 184 ? 1.342 14.824 29.675 1.00 69.19 184 THR A N 1
ATOM 1503 C CA . THR A 1 184 ? 1.388 15.381 31.044 1.00 69.19 184 THR A CA 1
ATOM 1504 C C . THR A 1 184 ? 0.003 15.338 31.698 1.00 69.19 184 THR A C 1
ATOM 1506 O O . THR A 1 184 ? -0.713 16.344 31.690 1.00 69.19 184 THR A O 1
ATOM 1509 N N . PRO A 1 185 ? -0.392 14.187 32.262 1.00 67.75 185 PRO A N 1
ATOM 1510 C CA . PRO A 1 185 ? -1.735 13.995 32.807 1.00 67.75 185 PRO A CA 1
ATOM 1511 C C . PRO A 1 185 ? -2.083 14.991 33.926 1.00 67.75 185 PRO A C 1
ATOM 1513 O O . PRO A 1 185 ? -3.138 15.612 33.871 1.00 67.75 185 PRO A O 1
ATOM 1516 N N . GLY A 1 186 ? -1.176 15.235 34.882 1.00 74.06 186 GLY A N 1
ATOM 1517 C CA . GLY A 1 186 ? -1.473 16.087 36.047 1.00 74.06 186 GLY A CA 1
ATOM 1518 C C . GLY A 1 186 ? -1.769 17.557 35.712 1.00 74.06 186 GLY A C 1
ATOM 1519 O O . GLY A 1 186 ? -2.686 18.147 36.275 1.00 74.06 186 GLY A O 1
ATOM 1520 N N . LEU A 1 187 ? -1.040 18.140 34.753 1.00 76.06 187 LEU A N 1
ATOM 1521 C CA . LEU A 1 187 ? -1.300 19.507 34.274 1.00 76.06 187 LEU A CA 1
ATOM 1522 C C . LEU A 1 187 ? -2.609 19.594 33.481 1.00 76.06 187 LEU A C 1
ATOM 1524 O O . LEU A 1 187 ? -3.318 20.596 33.541 1.00 76.06 187 LEU A O 1
ATOM 1528 N N . PHE A 1 188 ? -2.934 18.552 32.716 1.00 83.75 188 PHE A N 1
ATOM 1529 C CA . PHE A 1 188 ? -4.177 18.518 31.959 1.00 83.75 188 PHE A CA 1
ATOM 1530 C C . PHE A 1 188 ? -5.389 18.393 32.891 1.00 83.75 188 PHE A C 1
ATOM 1532 O O . PHE A 1 188 ? -6.371 19.108 32.714 1.00 83.75 188 PHE A O 1
ATOM 1539 N N . GLU A 1 189 ? -5.299 17.544 33.916 1.00 84.38 189 GLU A N 1
ATOM 1540 C CA . GLU A 1 189 ? -6.342 17.380 34.929 1.00 84.38 189 GLU A CA 1
ATOM 1541 C C . GLU A 1 189 ? -6.662 18.694 35.645 1.00 84.38 189 GLU A C 1
ATOM 1543 O O . GLU A 1 189 ? -7.828 19.082 35.698 1.00 84.38 189 GLU A O 1
ATOM 1548 N N . SER A 1 190 ? -5.649 19.417 36.139 1.00 83.31 190 SER A N 1
ATOM 1549 C CA . SER A 1 190 ? -5.866 20.706 36.809 1.00 83.31 190 SER A CA 1
ATOM 1550 C C . SER A 1 190 ? -6.507 21.750 35.892 1.00 83.31 190 SER A C 1
ATOM 1552 O O . SER A 1 190 ? -7.282 22.578 36.360 1.00 83.31 190 SER A O 1
ATOM 1554 N N . THR A 1 191 ? -6.230 21.674 34.590 1.00 83.38 191 THR A N 1
ATOM 1555 C CA . THR A 1 191 ? -6.763 22.588 33.573 1.00 83.38 191 THR A CA 1
ATOM 1556 C C . THR A 1 191 ? -8.248 22.379 33.316 1.00 83.38 191 THR A C 1
ATOM 1558 O O . THR A 1 191 ? -8.973 23.351 33.141 1.00 83.38 191 THR A O 1
ATOM 1561 N N . VAL A 1 192 ? -8.705 21.127 33.252 1.00 87.56 192 VAL A N 1
ATOM 1562 C CA . VAL A 1 192 ? -10.114 20.813 32.954 1.00 87.56 192 VAL A CA 1
ATOM 1563 C C . VAL A 1 192 ? -10.967 20.668 34.214 1.00 87.56 192 VAL A C 1
ATOM 1565 O O . VAL A 1 192 ? -12.181 20.472 34.130 1.00 87.56 192 VAL A O 1
ATOM 1568 N N . LYS A 1 193 ? -10.350 20.758 35.395 1.00 84.38 193 LYS A N 1
ATOM 1569 C CA . LYS A 1 193 ? -11.043 20.696 36.679 1.00 84.38 193 LYS A CA 1
ATOM 1570 C C . LYS A 1 193 ? -12.038 21.854 36.795 1.00 84.38 193 LYS A C 1
ATOM 1572 O O . LYS A 1 193 ? 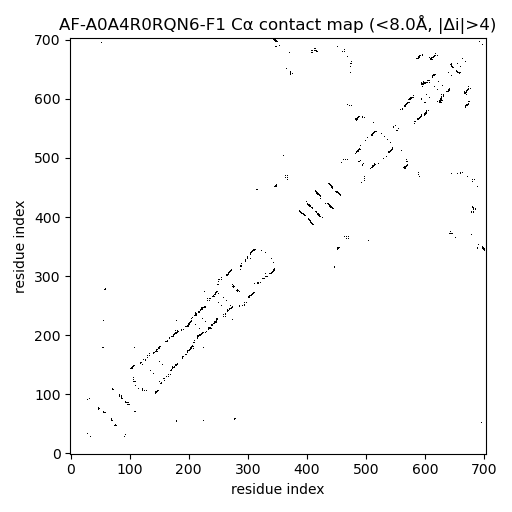-11.667 23.015 36.687 1.00 84.38 193 LYS A O 1
ATOM 1577 N N . GLY A 1 194 ? -13.303 21.523 37.051 1.00 84.44 194 GLY A N 1
ATOM 1578 C CA . GLY A 1 194 ? -14.391 22.501 37.170 1.00 84.44 194 GLY A CA 1
ATOM 1579 C C . GLY A 1 194 ? -15.108 22.824 35.857 1.00 84.44 194 GLY A C 1
ATOM 1580 O O . GLY A 1 194 ? -16.125 23.512 35.891 1.00 84.44 194 GLY A O 1
ATOM 1581 N N . LEU A 1 195 ? -14.645 22.301 34.716 1.00 91.88 195 LEU A N 1
ATOM 1582 C CA . LEU A 1 195 ? -15.396 22.397 33.466 1.00 91.88 195 LEU A CA 1
ATOM 1583 C C . LEU A 1 195 ? -16.680 21.563 33.520 1.00 91.88 195 LEU A C 1
ATOM 1585 O O . LEU A 1 195 ? -16.703 20.460 34.068 1.00 91.88 195 LEU A O 1
ATOM 1589 N N . HIS A 1 196 ? -17.729 22.077 32.877 1.00 93.06 196 HIS A N 1
ATOM 1590 C CA . HIS A 1 196 ? -19.005 21.391 32.709 1.00 93.06 196 HIS A CA 1
ATOM 1591 C C . HIS A 1 196 ? -19.458 21.475 31.246 1.00 93.06 196 HIS A C 1
ATOM 1593 O O . HIS A 1 196 ? -19.818 22.542 30.755 1.00 93.06 196 HIS A O 1
ATOM 1599 N N . LEU A 1 197 ? -19.414 20.344 30.540 1.00 94.50 197 LEU A N 1
ATOM 1600 C CA . LEU A 1 197 ? -19.605 20.228 29.090 1.00 94.50 197 LEU A CA 1
ATOM 1601 C C . LEU A 1 197 ? -20.757 19.252 28.770 1.00 94.50 197 LEU A C 1
ATOM 1603 O O . LEU A 1 197 ? -20.527 18.132 28.305 1.00 94.50 197 LEU A O 1
ATOM 1607 N N . PRO A 1 198 ? -22.022 19.639 29.024 1.00 93.50 198 PRO A N 1
ATOM 1608 C CA . PRO A 1 198 ? -23.170 18.735 28.939 1.00 93.50 198 PRO A CA 1
ATOM 1609 C C . PRO A 1 198 ? -23.597 18.392 27.505 1.00 93.50 198 PRO A C 1
ATOM 1611 O O . PRO A 1 198 ? -24.377 17.454 27.324 1.00 93.50 198 PRO A O 1
ATOM 1614 N N . SER A 1 199 ? -23.128 19.123 26.490 1.00 95.50 199 SER A N 1
ATOM 1615 C CA . SER A 1 199 ? -23.405 18.870 25.066 1.00 95.50 199 SER A CA 1
ATOM 1616 C C . SER A 1 199 ? -22.534 17.760 24.468 1.00 95.50 199 SER A C 1
ATOM 1618 O O . SER A 1 199 ? -22.939 17.121 23.494 1.00 95.50 199 SER A O 1
ATOM 1620 N N . VAL A 1 200 ? -21.386 17.464 25.084 1.00 96.69 200 VAL A N 1
ATOM 1621 C CA . VAL A 1 200 ? -20.446 16.452 24.593 1.00 96.69 200 VAL A CA 1
ATOM 1622 C C . VAL A 1 200 ? -21.044 15.054 24.768 1.00 96.69 200 VAL A C 1
ATOM 1624 O O . VAL A 1 200 ? -21.571 14.703 25.825 1.00 96.69 200 VAL A O 1
ATOM 1627 N N . ARG A 1 201 ? -20.985 14.254 23.701 1.00 95.88 201 ARG A N 1
ATOM 1628 C CA . ARG A 1 201 ? -21.474 12.865 23.642 1.00 95.88 201 ARG A CA 1
ATOM 1629 C C . ARG A 1 201 ? -20.353 11.868 23.368 1.00 95.88 201 ARG A C 1
ATOM 1631 O O . ARG A 1 201 ? -20.449 10.722 23.802 1.00 95.88 201 ARG A O 1
ATOM 1638 N N . THR A 1 202 ? -19.288 12.308 22.697 1.00 96.31 202 THR A N 1
ATOM 1639 C CA . THR A 1 202 ? -18.184 11.446 22.269 1.00 96.31 202 THR A CA 1
ATOM 1640 C C . THR A 1 202 ? -16.830 11.998 22.707 1.00 96.31 202 THR A C 1
ATOM 1642 O O . THR A 1 202 ? -16.474 13.134 22.388 1.00 96.31 202 THR A O 1
ATOM 1645 N N . LEU A 1 203 ? -16.040 11.170 23.391 1.00 96.19 203 LEU A N 1
ATOM 1646 C CA . LEU A 1 203 ? -14.648 11.459 23.736 1.00 96.19 203 LEU A CA 1
ATOM 1647 C C . LEU A 1 203 ? -13.723 10.461 23.043 1.00 96.19 203 LEU A C 1
ATOM 1649 O O . LEU A 1 203 ? -13.855 9.256 23.226 1.00 96.19 203 LEU A O 1
ATOM 1653 N N . ILE A 1 204 ? -12.764 10.958 22.269 1.00 94.00 204 ILE A N 1
ATOM 1654 C CA . ILE A 1 204 ? -11.710 10.157 21.636 1.00 94.00 204 ILE A CA 1
ATOM 1655 C C . ILE A 1 204 ? -10.392 10.680 22.183 1.00 94.00 204 ILE A C 1
ATOM 1657 O O . ILE A 1 204 ? -9.860 11.673 21.693 1.00 94.00 204 ILE A O 1
ATOM 1661 N N . ILE A 1 205 ? -9.916 10.080 23.266 1.00 91.81 205 ILE A N 1
ATOM 1662 C CA . ILE A 1 205 ? -8.883 10.688 24.109 1.00 91.81 205 ILE A CA 1
ATOM 1663 C C . ILE A 1 205 ? -7.840 9.657 24.538 1.00 91.81 205 ILE A C 1
ATOM 1665 O O . ILE A 1 205 ? -8.175 8.479 24.693 1.00 91.81 205 ILE A O 1
ATOM 1669 N N . PRO A 1 206 ? -6.575 10.062 24.734 1.00 87.44 206 PRO A N 1
ATOM 1670 C CA . PRO A 1 206 ? -5.591 9.202 25.358 1.00 87.44 206 PRO A CA 1
ATOM 1671 C C . PRO A 1 206 ? -5.878 9.098 26.863 1.00 87.44 206 PRO A C 1
ATOM 1673 O O . PRO A 1 206 ? -6.608 9.911 27.439 1.00 87.44 206 PRO A O 1
ATOM 1676 N N . THR A 1 207 ? -5.283 8.101 27.509 1.00 85.38 207 THR A N 1
ATOM 1677 C CA . THR A 1 207 ? -5.483 7.793 28.934 1.00 85.38 207 THR A CA 1
ATOM 1678 C C . THR A 1 207 ? -5.167 8.985 29.839 1.00 85.38 207 THR A C 1
ATOM 1680 O O . THR A 1 207 ? -5.845 9.204 30.839 1.00 85.38 207 THR A O 1
ATOM 1683 N N . GLU A 1 208 ? -4.181 9.796 29.460 1.00 85.62 208 GLU A N 1
ATOM 1684 C CA . GLU A 1 208 ? -3.726 10.992 30.171 1.00 85.62 208 GLU A CA 1
ATOM 1685 C C . GLU A 1 208 ? -4.774 12.114 30.215 1.00 85.62 208 GLU A C 1
ATOM 1687 O O . GLU A 1 208 ? -4.633 13.058 30.988 1.00 85.62 208 GLU A O 1
ATOM 1692 N N . CYS A 1 209 ? -5.812 12.036 29.382 1.00 90.50 209 CYS A N 1
ATOM 1693 C CA . CYS A 1 209 ? -6.887 13.022 29.309 1.00 90.50 209 CYS A CA 1
ATOM 1694 C C . CYS A 1 209 ? -8.177 12.557 30.005 1.00 90.50 209 CYS A C 1
ATOM 1696 O O . CYS A 1 209 ? -9.235 13.152 29.794 1.00 90.50 209 CYS A O 1
ATOM 1698 N N . ASN A 1 210 ? -8.107 11.516 30.838 1.00 91.12 210 ASN A N 1
ATOM 1699 C CA . ASN A 1 210 ? -9.247 10.931 31.550 1.00 91.12 210 ASN A CA 1
ATOM 1700 C C . ASN A 1 210 ? -10.071 11.939 32.374 1.00 91.12 210 ASN A C 1
ATOM 1702 O O . ASN A 1 210 ? -11.266 11.729 32.550 1.00 91.12 210 ASN A O 1
ATOM 1706 N N . ALA A 1 211 ? -9.490 13.049 32.833 1.00 91.12 211 ALA A N 1
ATOM 1707 C CA . ALA A 1 211 ? -10.219 14.089 33.563 1.00 91.12 211 ALA A CA 1
ATOM 1708 C C . ALA A 1 211 ? -11.400 14.696 32.772 1.00 91.12 211 ALA A C 1
ATOM 1710 O O . ALA A 1 211 ? -12.385 15.125 33.373 1.00 91.12 211 ALA A O 1
ATOM 1711 N N . LEU A 1 212 ? -11.372 14.655 31.430 1.00 92.69 212 LEU A N 1
ATOM 1712 C CA . LEU A 1 212 ? -12.504 15.084 30.594 1.00 92.69 212 LEU A CA 1
ATOM 1713 C C . LEU A 1 212 ? -13.763 14.236 30.789 1.00 92.69 212 LEU A C 1
ATOM 1715 O O . LEU A 1 212 ? -14.866 14.728 30.564 1.00 92.69 212 LEU A O 1
ATOM 1719 N N . VAL A 1 213 ? -13.612 12.986 31.229 1.00 93.25 213 VAL A N 1
ATOM 1720 C CA . VAL A 1 213 ? -14.734 12.093 31.538 1.00 93.25 213 VAL A CA 1
ATOM 1721 C C . VAL A 1 213 ? -15.598 12.685 32.656 1.00 93.25 213 VAL A C 1
ATOM 1723 O O . VAL A 1 213 ? -16.815 12.549 32.607 1.00 93.25 213 VAL A O 1
ATOM 1726 N N . MET A 1 214 ? -14.994 13.392 33.619 1.00 90.31 214 MET A N 1
ATOM 1727 C CA . MET A 1 214 ? -15.719 14.088 34.690 1.00 90.31 214 MET A CA 1
ATOM 1728 C C . MET A 1 214 ? -16.388 15.375 34.203 1.00 90.31 214 MET A C 1
ATOM 1730 O O . MET A 1 214 ? -17.475 15.718 34.655 1.00 90.31 214 MET A O 1
ATOM 1734 N N . ALA A 1 215 ? -15.744 16.087 33.277 1.00 92.00 215 ALA A N 1
ATOM 1735 C CA . ALA A 1 215 ? -16.274 17.332 32.730 1.00 92.00 215 ALA A CA 1
ATOM 1736 C C . ALA A 1 215 ? -17.479 17.112 31.794 1.00 92.00 215 ALA A C 1
ATOM 1738 O O . ALA A 1 215 ? -18.232 18.049 31.547 1.00 92.00 215 ALA A O 1
ATOM 1739 N N . CYS A 1 216 ? -17.672 15.898 31.263 1.00 94.12 216 CYS A N 1
ATOM 1740 C CA . CYS A 1 216 ? -18.679 15.583 30.243 1.00 94.12 216 CYS A CA 1
ATOM 1741 C C . CYS A 1 216 ? -19.753 14.613 30.787 1.00 94.12 216 CYS A C 1
ATOM 1743 O O . CYS A 1 216 ? -19.708 13.426 30.463 1.00 94.12 216 CYS A O 1
ATOM 1745 N N . PRO A 1 217 ? -20.749 15.083 31.565 1.00 91.56 217 PRO A N 1
ATOM 1746 C CA . PRO A 1 217 ? -21.690 14.214 32.295 1.00 91.56 217 PRO A CA 1
ATOM 1747 C C . PRO A 1 217 ? -22.601 13.356 31.398 1.00 91.56 217 PRO A C 1
ATOM 1749 O O . PRO A 1 217 ? -23.154 12.347 31.827 1.00 91.56 217 PRO A O 1
ATOM 1752 N N . ASN A 1 218 ? -22.783 13.763 30.141 1.00 93.62 218 ASN A N 1
ATOM 1753 C CA . ASN A 1 218 ? -23.675 13.112 29.183 1.00 93.62 218 ASN A CA 1
ATOM 1754 C C . ASN A 1 218 ? -22.907 12.323 28.108 1.00 93.62 218 ASN A C 1
ATOM 1756 O O . ASN A 1 218 ? -23.458 12.045 27.043 1.00 93.62 218 ASN A O 1
ATOM 1760 N N . VAL A 1 219 ? -21.632 11.995 28.342 1.00 94.94 219 VAL A N 1
ATOM 1761 C CA . VAL A 1 219 ? -20.847 11.196 27.396 1.00 94.94 219 VAL A CA 1
ATOM 1762 C C . VAL A 1 219 ? -21.421 9.777 27.289 1.00 94.94 219 VAL A C 1
ATOM 1764 O O . VAL A 1 219 ? -21.575 9.078 28.289 1.00 94.94 219 VAL A O 1
ATOM 1767 N N . THR A 1 220 ? -21.727 9.344 26.065 1.00 95.38 220 THR A N 1
ATOM 1768 C CA . THR A 1 220 ? -22.264 8.003 25.776 1.00 95.38 220 THR A CA 1
ATOM 1769 C C . THR A 1 220 ? -21.268 7.133 25.019 1.00 95.38 220 THR A C 1
ATOM 1771 O O . THR A 1 220 ? -21.358 5.908 25.085 1.00 95.38 220 THR A O 1
ATOM 1774 N N . HIS A 1 221 ? -20.275 7.729 24.349 1.00 95.56 221 HIS A N 1
ATOM 1775 C CA . HIS A 1 221 ? -19.200 7.003 23.671 1.00 95.56 221 HIS A CA 1
ATOM 1776 C C . HIS A 1 221 ? -17.829 7.514 24.105 1.00 95.56 221 HIS A C 1
ATOM 1778 O O . HIS A 1 221 ? -17.509 8.691 23.942 1.00 95.56 221 HIS A O 1
ATOM 1784 N N . ILE A 1 222 ? -16.993 6.610 24.610 1.00 95.12 222 ILE A N 1
ATOM 1785 C CA . ILE A 1 222 ? -15.578 6.877 24.856 1.00 95.12 222 ILE A CA 1
ATOM 1786 C C . ILE A 1 222 ? -14.726 5.912 24.030 1.00 95.12 222 ILE A C 1
ATOM 1788 O O . ILE A 1 222 ? -14.932 4.698 24.051 1.00 95.12 222 ILE A O 1
ATOM 1792 N N . ARG A 1 223 ? -13.747 6.464 23.316 1.00 91.88 223 ARG A N 1
ATOM 1793 C CA . ARG A 1 223 ? -12.678 5.729 22.645 1.00 91.88 223 ARG A CA 1
ATOM 1794 C C . ARG A 1 223 ? -11.355 6.034 23.324 1.00 91.88 223 ARG A C 1
ATOM 1796 O O . ARG A 1 223 ? -10.920 7.188 23.324 1.00 91.88 223 ARG A O 1
ATOM 1803 N N . CYS A 1 224 ? -10.680 5.006 23.829 1.00 88.50 224 CYS A N 1
ATOM 1804 C CA . CYS A 1 224 ? -9.294 5.150 24.254 1.00 88.50 224 CYS A CA 1
ATOM 1805 C C . CYS A 1 224 ? -8.402 5.242 23.007 1.00 88.50 224 CYS A C 1
ATOM 1807 O O . CYS A 1 224 ? -8.222 4.262 22.275 1.00 88.50 224 CYS A O 1
ATOM 1809 N N . ALA A 1 225 ? -7.898 6.445 22.735 1.00 80.69 225 ALA A N 1
ATOM 1810 C CA . ALA A 1 225 ? -7.083 6.781 21.568 1.00 80.69 225 ALA A CA 1
ATOM 1811 C C . ALA A 1 225 ? -5.571 6.608 21.810 1.00 80.69 225 ALA A C 1
ATOM 1813 O O . ALA A 1 225 ? -4.777 6.832 20.900 1.00 80.69 225 ALA A O 1
ATOM 1814 N N . GLY A 1 226 ? -5.170 6.213 23.021 1.00 76.06 226 GLY A N 1
ATOM 1815 C CA . GLY A 1 226 ? -3.775 5.983 23.387 1.00 76.06 226 GLY A CA 1
ATOM 1816 C C . GLY A 1 226 ? -3.583 5.746 24.887 1.00 76.06 226 GLY A C 1
ATOM 1817 O O . GLY A 1 226 ? -4.440 6.084 25.706 1.00 76.06 226 GLY A O 1
ATOM 1818 N N . GLY A 1 227 ? -2.436 5.179 25.248 1.00 73.94 227 GLY A N 1
ATOM 1819 C CA . GLY A 1 227 ? -2.129 4.763 26.616 1.00 73.94 227 GLY A CA 1
ATOM 1820 C C . GLY A 1 227 ? -2.731 3.411 26.995 1.00 73.94 227 GLY A C 1
ATOM 1821 O O . GLY A 1 227 ? -3.152 2.654 26.125 1.00 73.94 227 GLY A O 1
ATOM 1822 N N . ASN A 1 228 ? -2.728 3.088 28.291 1.00 75.69 228 ASN A N 1
ATOM 1823 C CA . ASN A 1 228 ? -3.159 1.777 28.796 1.00 75.69 228 ASN A CA 1
ATOM 1824 C C . ASN A 1 228 ? -4.664 1.687 29.122 1.00 75.69 228 ASN A C 1
ATOM 1826 O O . ASN A 1 228 ? -5.174 0.608 29.400 1.00 75.69 228 ASN A O 1
ATOM 1830 N N . GLY A 1 229 ? -5.391 2.804 29.117 1.00 82.06 229 GLY A N 1
ATOM 1831 C CA . GLY A 1 229 ? -6.829 2.878 29.374 1.00 82.06 229 GLY A CA 1
ATOM 1832 C C . GLY A 1 229 ? -7.259 2.738 30.839 1.00 82.06 229 GLY A C 1
ATOM 1833 O O . GLY A 1 229 ? -8.418 3.017 31.146 1.00 82.06 229 GLY A O 1
ATOM 1834 N N . TYR A 1 230 ? -6.366 2.382 31.769 1.00 84.12 230 TYR A N 1
ATOM 1835 C CA . TYR A 1 230 ? -6.728 2.113 33.168 1.00 84.12 230 TYR A CA 1
ATOM 1836 C C . TYR A 1 230 ? -7.350 3.331 33.860 1.00 84.12 230 TYR A C 1
ATOM 1838 O O . TYR A 1 230 ? -8.467 3.271 34.379 1.00 84.12 230 TYR A O 1
ATOM 1846 N N . SER A 1 231 ? -6.663 4.476 33.809 1.00 86.25 231 SER A N 1
ATOM 1847 C CA . SER A 1 231 ? -7.141 5.724 34.421 1.00 86.25 231 SER A CA 1
ATOM 1848 C C . SER A 1 231 ? -8.429 6.243 33.777 1.00 86.25 231 SER A C 1
ATOM 1850 O O . SER A 1 231 ? -9.192 6.969 34.417 1.00 86.25 231 SER A O 1
ATOM 1852 N N . LEU A 1 232 ? -8.684 5.863 32.523 1.00 89.00 232 LEU A N 1
ATOM 1853 C CA . LEU A 1 232 ? -9.897 6.209 31.794 1.00 89.00 232 LEU A CA 1
ATOM 1854 C C . LEU A 1 232 ? -11.090 5.379 32.282 1.00 89.00 232 LEU A C 1
ATOM 1856 O O . LEU A 1 232 ? -12.137 5.957 32.561 1.00 89.00 232 LEU A O 1
ATOM 1860 N N . VAL A 1 233 ? -10.919 4.068 32.489 1.00 90.38 233 VAL A N 1
ATOM 1861 C CA . VAL A 1 233 ? -11.952 3.215 33.109 1.00 90.38 233 VAL A CA 1
ATOM 1862 C C . VAL A 1 233 ? -12.239 3.659 34.545 1.00 90.38 233 VAL A C 1
ATOM 1864 O O . VAL A 1 233 ? -13.396 3.751 34.948 1.00 90.38 233 VAL A O 1
ATOM 1867 N N . PHE A 1 234 ? -11.209 4.012 35.318 1.00 90.44 234 PHE A N 1
ATOM 1868 C CA . PHE A 1 234 ? -11.397 4.509 36.683 1.00 90.44 234 PHE A CA 1
ATOM 1869 C C . PHE A 1 234 ? -12.196 5.823 36.738 1.00 90.44 234 PHE A C 1
ATOM 1871 O O . PHE A 1 234 ? -12.990 6.023 37.658 1.00 90.44 234 PHE A O 1
ATOM 1878 N N . ALA A 1 235 ? -12.030 6.703 35.746 1.00 91.00 235 ALA A N 1
ATOM 1879 C CA . ALA A 1 235 ? -12.760 7.968 35.667 1.00 91.00 235 ALA A CA 1
ATOM 1880 C C . ALA A 1 235 ? -14.271 7.791 35.406 1.00 91.00 235 ALA A C 1
ATOM 1882 O O . ALA A 1 235 ? -15.043 8.717 35.645 1.00 91.00 235 ALA A O 1
ATOM 1883 N N . LEU A 1 236 ? -14.727 6.603 34.989 1.00 91.69 236 LEU A N 1
ATOM 1884 C CA . LEU A 1 236 ? -16.153 6.313 34.787 1.00 91.69 236 LEU A CA 1
ATOM 1885 C C . LEU A 1 236 ? -16.967 6.344 36.088 1.00 91.69 236 LEU A C 1
ATOM 1887 O O . LEU A 1 236 ? -18.180 6.536 36.041 1.00 91.69 236 LEU A O 1
ATOM 1891 N N . LYS A 1 237 ? -16.314 6.235 37.256 1.00 88.50 237 LYS A N 1
ATOM 1892 C CA . LYS A 1 237 ? -16.963 6.280 38.581 1.00 88.50 237 LYS A CA 1
ATOM 1893 C C . LYS A 1 237 ? -17.798 7.538 38.840 1.00 88.50 237 LYS A C 1
ATOM 1895 O O . LYS A 1 237 ? -18.592 7.558 39.772 1.00 88.50 237 LYS A O 1
ATOM 1900 N N . HIS A 1 238 ? -17.600 8.583 38.042 1.00 81.75 238 HIS A N 1
ATOM 1901 C CA . HIS A 1 238 ? -18.282 9.867 38.163 1.00 81.75 238 HIS A CA 1
ATOM 1902 C C . HIS A 1 238 ? -19.684 9.899 37.519 1.00 81.75 238 HIS A C 1
ATOM 1904 O O . HIS A 1 238 ? -20.274 10.969 37.429 1.00 81.75 238 HIS A O 1
ATOM 1910 N N . GLY A 1 239 ? -20.251 8.743 37.144 1.00 59.66 239 GLY A N 1
ATOM 1911 C CA . GLY A 1 239 ? -21.695 8.606 36.899 1.00 59.66 239 GLY A CA 1
ATOM 1912 C C . GLY A 1 239 ? -22.149 8.814 35.453 1.00 59.66 239 GLY A C 1
ATOM 1913 O O . GLY A 1 239 ? -23.289 9.212 35.221 1.00 59.66 239 GLY A O 1
ATOM 1914 N N . ASN A 1 240 ? -21.285 8.535 34.476 1.00 68.12 240 ASN A N 1
ATOM 1915 C CA . ASN A 1 240 ? -21.629 8.679 33.061 1.00 68.12 240 ASN A CA 1
ATOM 1916 C C . ASN A 1 240 ? -22.543 7.545 32.575 1.00 68.12 240 ASN A C 1
ATOM 1918 O O . ASN A 1 240 ? -22.313 6.372 32.872 1.00 68.12 240 ASN A O 1
ATOM 1922 N N . LYS A 1 241 ? -23.539 7.878 31.745 1.00 83.44 241 LYS A N 1
ATOM 1923 C CA . LYS A 1 241 ? -24.389 6.908 31.028 1.00 83.44 241 LYS A CA 1
ATOM 1924 C C . LYS A 1 241 ? -23.653 6.340 29.810 1.00 83.44 241 LYS A C 1
ATOM 1926 O O . LYS A 1 241 ? -24.095 6.489 28.675 1.00 83.44 241 LYS A O 1
ATOM 1931 N N . LEU A 1 242 ? -22.482 5.752 30.045 1.00 93.88 242 LEU A N 1
ATOM 1932 C CA . LEU A 1 242 ? -21.641 5.232 28.977 1.00 93.88 242 LEU A CA 1
ATOM 1933 C C . LEU A 1 242 ? -22.326 4.042 28.297 1.00 93.88 242 LEU A C 1
ATOM 1935 O O . LEU A 1 242 ? -22.562 3.015 28.926 1.00 93.88 242 LEU A O 1
ATOM 1939 N N . GLU A 1 243 ? -22.581 4.169 27.000 1.00 95.12 243 GLU A N 1
ATOM 1940 C CA . GLU A 1 243 ? -23.203 3.131 26.177 1.00 95.12 243 GLU A CA 1
ATOM 1941 C C . GLU A 1 243 ? -22.170 2.380 25.332 1.00 95.12 243 GLU A C 1
ATOM 1943 O O . GLU A 1 243 ? -22.366 1.211 24.994 1.00 95.12 243 GLU A O 1
ATOM 1948 N N . LYS A 1 244 ? -21.059 3.035 24.981 1.00 94.31 244 LYS A N 1
ATOM 1949 C CA . LYS A 1 244 ? -20.021 2.469 24.123 1.00 94.31 244 LYS A CA 1
ATOM 1950 C C . LYS A 1 244 ? -18.618 2.779 24.628 1.00 94.31 244 LYS A C 1
ATOM 1952 O O . LYS A 1 244 ? -18.253 3.945 24.782 1.00 94.31 244 LYS A O 1
ATOM 1957 N N . LEU A 1 245 ? -17.813 1.732 24.781 1.00 94.06 245 LEU A N 1
ATOM 1958 C CA . LEU A 1 245 ? -16.393 1.818 25.106 1.00 94.06 245 LEU A CA 1
ATOM 1959 C C . LEU A 1 245 ? -15.587 1.043 24.068 1.00 94.06 245 LEU A C 1
ATOM 1961 O O . LEU A 1 245 ? -15.797 -0.156 23.883 1.00 94.06 245 LEU A O 1
ATOM 1965 N N . ASP A 1 246 ? -14.674 1.722 23.380 1.00 90.12 246 ASP A N 1
ATOM 1966 C CA . ASP A 1 246 ? -13.800 1.074 22.406 1.00 90.12 246 ASP A CA 1
ATOM 1967 C C . ASP A 1 246 ? -12.362 1.618 22.413 1.00 90.12 246 ASP A C 1
ATOM 1969 O O . ASP A 1 246 ? -12.015 2.551 23.141 1.00 90.12 246 ASP A O 1
ATOM 1973 N N . GLY A 1 247 ? -11.493 1.002 21.615 1.00 79.88 247 GLY A N 1
ATOM 1974 C CA . GLY A 1 247 ? -10.107 1.425 21.444 1.00 79.88 247 GLY A CA 1
ATOM 1975 C C . GLY A 1 247 ? -9.062 0.700 22.296 1.00 79.88 247 GLY A C 1
ATOM 1976 O O . GLY A 1 247 ? -9.232 -0.465 22.632 1.00 79.88 247 GLY A O 1
ATOM 1977 N N . MET A 1 248 ? -7.911 1.342 22.523 1.00 74.81 248 MET A N 1
ATOM 1978 C CA . MET A 1 248 ? -6.720 0.690 23.091 1.00 74.81 248 MET A CA 1
ATOM 1979 C C . MET A 1 248 ? -6.774 0.709 24.617 1.00 74.81 248 MET A C 1
ATOM 1981 O O . MET A 1 248 ? -6.387 1.693 25.239 1.00 74.81 248 MET A O 1
ATOM 1985 N N . ILE A 1 249 ? -7.284 -0.365 25.215 1.00 80.06 249 ILE A N 1
ATOM 1986 C CA . ILE A 1 249 ? -7.342 -0.536 26.669 1.00 80.06 249 ILE A CA 1
ATOM 1987 C C . ILE A 1 249 ? -6.652 -1.852 27.014 1.00 80.06 249 ILE A C 1
ATOM 1989 O O . ILE A 1 249 ? -6.895 -2.877 26.378 1.00 80.06 249 ILE A O 1
ATOM 1993 N N . ASP A 1 250 ? -5.775 -1.810 28.010 1.00 77.25 250 ASP A N 1
ATOM 1994 C CA . ASP A 1 250 ? -5.123 -2.989 28.554 1.00 77.25 250 ASP A CA 1
ATOM 1995 C C . ASP A 1 250 ? -6.065 -3.699 29.533 1.00 77.25 250 ASP A C 1
ATOM 1997 O O . ASP A 1 250 ? -6.292 -3.256 30.660 1.00 77.25 250 ASP A O 1
ATOM 2001 N N . TRP A 1 251 ? -6.628 -4.815 29.075 1.00 78.56 251 TRP A N 1
ATOM 2002 C CA . TRP A 1 251 ? -7.553 -5.646 29.847 1.00 78.56 251 TRP A CA 1
ATOM 2003 C C . TRP A 1 251 ? -6.854 -6.743 30.667 1.00 78.56 251 TRP A C 1
ATOM 2005 O O . TRP A 1 251 ? -7.527 -7.615 31.207 1.00 78.56 251 TRP A O 1
ATOM 2015 N N . GLY A 1 252 ? -5.519 -6.737 30.765 1.00 64.69 252 GLY A N 1
ATOM 2016 C CA . GLY A 1 252 ? -4.735 -7.825 31.370 1.00 64.69 252 GLY A CA 1
ATOM 2017 C C . GLY A 1 252 ? -4.859 -7.969 32.886 1.00 64.69 252 GLY A C 1
ATOM 2018 O O . GLY A 1 252 ? -4.419 -8.970 33.441 1.00 64.69 252 GLY A O 1
ATOM 2019 N N . CYS A 1 253 ? -5.460 -6.993 33.568 1.00 65.56 253 CYS A N 1
ATOM 2020 C CA . CYS A 1 253 ? -5.651 -7.012 35.014 1.00 65.56 253 CYS A CA 1
ATOM 2021 C C . CYS A 1 253 ? -7.135 -7.187 35.356 1.00 65.56 253 CYS A C 1
ATOM 2023 O O . CYS A 1 253 ? -7.935 -6.298 35.078 1.00 65.56 253 CYS A O 1
ATOM 2025 N N . GLY A 1 254 ? -7.515 -8.278 36.034 1.00 63.88 254 GLY A N 1
ATOM 2026 C CA . GLY A 1 254 ? -8.913 -8.534 36.423 1.00 63.88 254 GLY A CA 1
ATOM 2027 C C . GLY A 1 254 ? -9.574 -7.416 37.240 1.00 63.88 254 GLY A C 1
ATOM 2028 O O . GLY A 1 254 ? -10.796 -7.264 37.205 1.00 63.88 254 GLY A O 1
ATOM 2029 N N . ALA A 1 255 ? -8.787 -6.564 37.905 1.00 79.56 255 ALA A N 1
ATOM 2030 C CA . ALA A 1 255 ? -9.303 -5.386 38.592 1.00 79.56 255 ALA A CA 1
ATOM 2031 C C . ALA A 1 255 ? -9.971 -4.381 37.634 1.00 79.56 255 ALA A C 1
ATOM 2033 O O . ALA A 1 255 ? -11.005 -3.817 37.988 1.00 79.56 255 ALA A O 1
ATOM 2034 N N . ILE A 1 256 ? -9.443 -4.172 36.418 1.00 85.06 256 ILE A N 1
ATOM 2035 C CA . ILE A 1 256 ? -10.004 -3.180 35.484 1.00 85.06 256 ILE A CA 1
ATOM 2036 C C . ILE A 1 256 ? -11.390 -3.601 34.984 1.00 85.06 256 ILE A C 1
ATOM 2038 O O . ILE A 1 256 ? -12.279 -2.760 34.864 1.00 85.06 256 ILE A O 1
ATOM 2042 N N . MET A 1 257 ? -11.604 -4.903 34.765 1.00 87.81 257 MET A N 1
ATOM 2043 C CA . MET A 1 257 ? -12.883 -5.429 34.286 1.00 87.81 257 MET A CA 1
ATOM 2044 C C . MET A 1 257 ? -13.972 -5.284 35.352 1.00 87.81 257 MET A C 1
ATOM 2046 O O . MET A 1 257 ? -15.070 -4.815 35.063 1.00 87.81 257 MET A O 1
ATOM 2050 N N . LYS A 1 258 ? -13.634 -5.574 36.614 1.00 89.31 258 LYS A N 1
ATOM 2051 C CA . LYS A 1 258 ? -14.527 -5.352 37.762 1.00 89.31 258 LYS A CA 1
ATOM 2052 C C . LYS A 1 258 ? -14.895 -3.880 37.929 1.00 89.31 258 LYS A C 1
ATOM 2054 O O . LYS A 1 258 ? -16.050 -3.554 38.198 1.00 89.31 258 LYS A O 1
ATOM 2059 N N . LEU A 1 259 ? -13.930 -2.977 37.744 1.00 91.31 259 LEU A N 1
ATOM 2060 C CA . LEU A 1 259 ? -14.187 -1.536 37.777 1.00 91.31 259 LEU A CA 1
ATOM 2061 C C . LEU A 1 259 ? -15.082 -1.093 36.616 1.00 91.31 259 LEU A C 1
ATOM 2063 O O . LEU A 1 259 ? -15.985 -0.292 36.842 1.00 91.31 259 LEU A O 1
ATOM 2067 N N . LEU A 1 260 ? -14.884 -1.631 35.407 1.00 92.25 260 LEU A N 1
ATOM 2068 C CA . LEU A 1 260 ? -15.754 -1.356 34.262 1.00 92.25 260 LEU A CA 1
ATOM 2069 C C . LEU A 1 260 ? -17.200 -1.757 34.563 1.00 92.25 260 LEU A C 1
ATOM 2071 O O . LEU A 1 260 ? -18.097 -0.935 34.414 1.00 92.25 260 LEU A O 1
ATOM 2075 N N . VAL A 1 261 ? -17.412 -2.990 35.026 1.00 91.94 261 VAL A N 1
ATOM 2076 C CA . VAL A 1 261 ? -18.736 -3.504 35.411 1.00 91.94 261 VAL A CA 1
ATOM 2077 C C . VAL A 1 261 ? -19.389 -2.598 36.454 1.00 91.94 261 VAL A C 1
ATOM 2079 O O . VAL A 1 261 ? -20.554 -2.229 36.319 1.00 91.94 261 VAL A O 1
ATOM 2082 N N . LYS A 1 262 ? -18.625 -2.202 37.478 1.00 92.50 262 LYS A N 1
ATOM 2083 C CA . LYS A 1 262 ? -19.104 -1.339 38.561 1.00 92.50 262 LYS A CA 1
ATOM 2084 C C . LYS A 1 262 ? -19.484 0.063 38.078 1.00 92.50 262 LYS A C 1
ATOM 2086 O O . LYS A 1 262 ? -20.463 0.623 38.561 1.00 92.50 262 LYS A O 1
ATOM 2091 N N . TYR A 1 263 ? -18.687 0.660 37.194 1.00 93.31 263 TYR A N 1
ATOM 2092 C CA . TYR A 1 263 ? -18.808 2.076 36.838 1.00 93.31 263 TYR A CA 1
ATOM 2093 C C . TYR A 1 263 ? -19.551 2.344 35.526 1.00 93.31 263 TYR A C 1
ATOM 2095 O O . TYR A 1 263 ? -19.976 3.474 35.307 1.00 93.31 263 TYR A O 1
ATOM 2103 N N . ALA A 1 264 ? -19.743 1.339 34.671 1.00 92.94 264 ALA A N 1
ATOM 2104 C CA . ALA A 1 264 ? -20.469 1.458 33.406 1.00 92.94 264 ALA A CA 1
ATOM 2105 C C . ALA A 1 264 ? -21.535 0.354 33.237 1.00 92.94 264 ALA A C 1
ATOM 2107 O O . ALA A 1 264 ? -21.490 -0.405 32.268 1.00 92.94 264 ALA A O 1
ATOM 2108 N N . PRO A 1 265 ? -22.534 0.260 34.136 1.00 91.06 265 PRO A N 1
ATOM 2109 C CA . PRO A 1 265 ? -23.560 -0.788 34.076 1.00 91.06 265 PRO A CA 1
ATOM 2110 C C . PRO A 1 265 ? -24.481 -0.698 32.840 1.00 91.06 265 PRO A C 1
ATOM 2112 O O . PRO A 1 265 ? -25.129 -1.679 32.483 1.00 91.06 265 PRO A O 1
ATOM 2115 N N . HIS A 1 266 ? -24.534 0.460 32.174 1.00 90.81 266 HIS A N 1
ATOM 2116 C CA . HIS A 1 266 ? -25.365 0.729 30.988 1.00 90.81 266 HIS A CA 1
ATOM 2117 C C . HIS A 1 266 ? -24.654 0.466 29.650 1.00 90.81 266 HIS A C 1
ATOM 2119 O O . HIS A 1 266 ? -25.125 0.883 28.592 1.00 90.81 266 HIS A O 1
ATOM 2125 N N . LEU A 1 267 ? -23.499 -0.199 29.680 1.00 93.12 267 LEU A N 1
ATOM 2126 C CA . LEU A 1 267 ? -22.691 -0.410 28.489 1.00 93.12 267 LEU A CA 1
ATOM 2127 C C . LEU A 1 267 ? -23.390 -1.359 27.502 1.00 93.12 267 LEU A C 1
ATOM 2129 O O . LEU A 1 267 ? -23.608 -2.531 27.798 1.00 93.12 267 LEU A O 1
ATOM 2133 N N . HIS A 1 268 ? -23.690 -0.863 26.301 1.00 92.88 268 HIS A N 1
ATOM 2134 C CA . HIS A 1 268 ? -24.280 -1.631 25.204 1.00 92.88 268 HIS A CA 1
ATOM 2135 C C . HIS A 1 268 ? -23.223 -2.262 24.293 1.00 92.88 268 HIS A C 1
ATOM 2137 O O . HIS A 1 268 ? -23.450 -3.341 23.745 1.00 92.88 268 HIS A O 1
ATOM 2143 N N . THR A 1 269 ? -22.098 -1.575 24.077 1.00 91.81 269 THR A N 1
ATOM 2144 C CA . THR A 1 269 ? -21.028 -1.994 23.161 1.00 91.81 269 THR A CA 1
ATOM 2145 C C . THR A 1 269 ? -19.663 -1.898 23.832 1.00 91.81 269 THR A C 1
ATOM 2147 O O . THR A 1 269 ? -19.277 -0.825 24.299 1.00 91.81 269 THR A O 1
ATOM 2150 N N . LEU A 1 270 ? -18.908 -2.996 23.810 1.00 92.75 270 LEU A N 1
ATOM 2151 C CA . LEU A 1 270 ? -17.535 -3.064 24.308 1.00 92.75 270 LEU A CA 1
ATOM 2152 C C . LEU A 1 270 ? -16.605 -3.646 23.240 1.00 92.75 270 LEU A C 1
ATOM 2154 O O . LEU A 1 270 ? -16.869 -4.729 22.722 1.00 92.75 270 LEU A O 1
ATOM 2158 N N . GLU A 1 271 ? -15.502 -2.959 22.940 1.00 87.50 271 GLU A N 1
ATOM 2159 C CA . GLU A 1 271 ? -14.394 -3.522 22.158 1.00 87.50 271 GLU A CA 1
ATOM 2160 C C . GLU A 1 271 ? -13.240 -3.937 23.084 1.00 87.50 271 GLU A C 1
ATOM 2162 O O . GLU A 1 271 ? -12.624 -3.095 23.737 1.00 87.50 271 GLU A O 1
ATOM 2167 N N . LEU A 1 272 ? -12.897 -5.226 23.084 1.00 84.75 272 LEU A N 1
ATOM 2168 C CA . LEU A 1 272 ? -11.632 -5.728 23.616 1.00 84.75 272 LEU A CA 1
ATOM 2169 C C . LEU A 1 272 ? -10.634 -5.796 22.464 1.00 84.75 272 LEU A C 1
ATOM 2171 O O . LEU A 1 272 ? -10.732 -6.654 21.591 1.00 84.75 272 LEU A O 1
ATOM 2175 N N . ARG A 1 273 ? -9.691 -4.858 22.426 1.00 74.50 273 ARG A N 1
ATOM 2176 C CA . ARG A 1 273 ? -8.654 -4.768 21.397 1.00 74.50 273 ARG A CA 1
ATOM 2177 C C . ARG A 1 273 ? -7.290 -4.864 22.052 1.00 74.50 273 ARG A C 1
ATOM 2179 O O . ARG A 1 273 ? -7.059 -4.265 23.096 1.00 74.50 273 ARG A O 1
ATOM 2186 N N . HIS A 1 274 ? -6.377 -5.566 21.396 1.00 64.19 274 HIS A N 1
ATOM 2187 C CA . HIS A 1 274 ? -4.986 -5.612 21.815 1.00 64.19 274 HIS A CA 1
ATOM 2188 C C . HIS A 1 274 ? -4.385 -4.187 21.805 1.00 64.19 274 HIS A C 1
ATOM 2190 O O . HIS A 1 274 ? -4.467 -3.513 20.769 1.00 64.19 274 HIS A O 1
ATOM 2196 N N . PRO A 1 275 ? -3.810 -3.691 22.917 1.00 55.94 275 PRO A N 1
ATOM 2197 C CA . PRO A 1 275 ? -3.177 -2.375 22.923 1.00 55.94 275 PRO A CA 1
ATOM 2198 C C . PRO A 1 275 ? -1.997 -2.354 21.943 1.00 55.94 275 PRO A C 1
ATOM 2200 O O . PRO A 1 275 ? -1.507 -3.410 21.546 1.00 55.94 275 PRO A O 1
ATOM 2203 N N . VAL A 1 276 ? -1.544 -1.172 21.529 1.00 50.53 276 VAL A N 1
ATOM 2204 C CA . VAL A 1 276 ? -0.313 -0.990 20.736 1.00 50.53 276 VAL A CA 1
ATOM 2205 C C . VAL A 1 276 ? 0.814 -0.635 21.705 1.00 50.53 276 VAL A C 1
ATOM 2207 O O . VAL A 1 276 ? 0.632 0.230 22.558 1.00 50.53 276 VAL A O 1
ATOM 2210 N N . ASP A 1 277 ? 1.944 -1.337 21.619 1.00 43.06 277 ASP A N 1
ATOM 2211 C CA . ASP A 1 277 ? 3.174 -1.038 22.341 1.00 43.06 277 ASP A CA 1
ATOM 2212 C C . ASP A 1 277 ? 3.607 0.398 22.030 1.00 43.06 277 ASP A C 1
ATOM 2214 O O . ASP A 1 277 ? 3.867 0.765 20.877 1.00 43.06 277 ASP A O 1
ATOM 2218 N N . TRP A 1 278 ? 3.711 1.193 23.094 1.00 38.69 278 TRP A N 1
ATOM 2219 C CA . TRP A 1 278 ? 4.132 2.588 23.083 1.00 38.69 278 TRP A CA 1
ATOM 2220 C C . TRP A 1 278 ? 5.495 2.820 22.425 1.00 38.69 278 TRP A C 1
ATOM 2222 O O . TRP A 1 278 ? 5.756 3.948 22.006 1.00 38.69 278 TRP A O 1
ATOM 2232 N N . PHE A 1 279 ? 6.353 1.797 22.356 1.00 33.97 279 PHE A N 1
ATOM 2233 C CA . PHE A 1 279 ? 7.722 1.933 21.862 1.00 33.97 279 PHE A CA 1
ATOM 2234 C C . PHE A 1 279 ? 7.896 1.579 20.380 1.00 33.97 279 PHE A C 1
ATOM 2236 O O . PHE A 1 279 ? 8.799 2.120 19.744 1.00 33.97 279 PHE A O 1
ATOM 2243 N N . HIS A 1 280 ? 7.029 0.729 19.821 1.00 30.80 280 HIS A N 1
ATOM 2244 C CA . HIS A 1 280 ? 7.294 0.073 18.532 1.00 30.80 280 HIS A CA 1
ATOM 2245 C C . HIS A 1 280 ? 6.198 0.262 17.478 1.00 30.80 280 HIS A C 1
ATOM 2247 O O . HIS A 1 280 ? 6.381 -0.164 16.341 1.00 30.80 280 HIS A O 1
ATOM 2253 N N . GLY A 1 281 ? 5.035 0.836 17.820 1.00 36.12 281 GLY A N 1
ATOM 2254 C CA . GLY A 1 281 ? 3.886 0.836 16.899 1.00 36.12 281 GLY A CA 1
ATOM 2255 C C . GLY A 1 281 ? 3.379 -0.579 16.561 1.00 36.12 281 GLY A C 1
ATOM 2256 O O . GLY A 1 281 ? 2.553 -0.744 15.666 1.00 36.12 281 GLY A O 1
ATOM 2257 N N . ALA A 1 282 ? 3.865 -1.589 17.288 1.00 37.62 282 ALA A N 1
ATOM 2258 C CA . ALA A 1 282 ? 3.449 -2.983 17.237 1.00 37.62 282 ALA A CA 1
ATOM 2259 C C . ALA A 1 282 ? 2.393 -3.251 18.316 1.00 37.62 282 ALA A C 1
ATOM 2261 O O . ALA A 1 282 ? 2.172 -2.435 19.197 1.00 37.62 282 ALA A O 1
ATOM 2262 N N . LEU A 1 283 ? 1.720 -4.390 18.274 1.00 45.75 283 LEU A N 1
ATOM 2263 C CA . LEU A 1 283 ? 0.764 -4.805 19.303 1.00 45.75 283 LEU A CA 1
ATOM 2264 C C . LEU A 1 283 ? 1.495 -5.010 20.660 1.00 45.75 283 LEU A C 1
ATOM 2266 O O . LEU A 1 283 ? 2.516 -5.681 20.719 1.00 45.75 283 LEU A O 1
ATOM 2270 N N . SER A 1 284 ? 0.993 -4.405 21.742 1.00 45.34 284 SER A N 1
ATOM 2271 C CA . SER A 1 284 ? 1.525 -4.390 23.121 1.00 45.34 284 SER A CA 1
ATOM 2272 C C . SER A 1 284 ? 1.764 -5.779 23.718 1.00 45.34 284 SER A C 1
ATOM 2274 O O . SER A 1 284 ? 0.813 -6.488 24.023 1.00 45.34 284 SER A O 1
ATOM 2276 N N . SER A 1 285 ? 3.012 -6.139 24.017 1.00 44.03 285 SER A N 1
ATOM 2277 C CA . SER A 1 285 ? 3.353 -7.422 24.658 1.00 44.03 285 SER A CA 1
ATOM 2278 C C . SER A 1 285 ? 2.844 -7.582 26.102 1.00 44.03 285 SER A C 1
ATOM 2280 O O . SER A 1 285 ? 2.970 -8.665 26.676 1.00 44.03 285 SER A O 1
ATOM 2282 N N . TRP A 1 286 ? 2.309 -6.514 26.708 1.00 43.97 286 TRP A N 1
ATOM 2283 C CA . TRP A 1 286 ? 1.891 -6.465 28.114 1.00 43.97 286 TRP A CA 1
ATOM 2284 C C . TRP A 1 286 ? 0.580 -7.210 28.377 1.00 43.97 286 TRP A C 1
ATOM 2286 O O . TRP A 1 286 ? 0.432 -7.840 29.424 1.00 43.97 286 TRP A O 1
ATOM 2296 N N . THR A 1 287 ? -0.340 -7.219 27.408 1.00 52.19 287 THR A N 1
ATOM 2297 C CA . THR A 1 287 ? -1.590 -7.976 27.503 1.00 52.19 287 THR A CA 1
ATOM 2298 C C . THR A 1 287 ? -1.513 -9.194 26.604 1.00 52.19 287 THR A C 1
ATOM 2300 O O . THR A 1 287 ? -1.662 -9.089 25.391 1.00 52.19 287 THR A O 1
ATOM 2303 N N . ARG A 1 288 ? -1.336 -10.382 27.182 1.00 59.12 288 ARG A N 1
ATOM 2304 C CA . ARG A 1 288 ? -1.512 -11.616 26.413 1.00 59.12 288 ARG A CA 1
ATOM 2305 C C . ARG A 1 288 ? -3.020 -11.868 26.275 1.00 59.12 288 ARG A C 1
ATOM 2307 O O . ARG A 1 288 ? -3.658 -12.030 27.315 1.00 59.12 288 ARG A O 1
ATOM 2314 N N . PRO A 1 289 ? -3.596 -11.961 25.056 1.00 59.03 289 PRO A N 1
ATOM 2315 C CA . PRO A 1 289 ? -4.985 -12.380 24.848 1.00 59.03 289 PRO A CA 1
ATOM 2316 C C . PRO A 1 289 ? -5.450 -13.546 25.738 1.00 59.03 289 PRO A C 1
ATOM 2318 O O . PRO A 1 289 ? -6.575 -13.468 26.216 1.00 59.03 289 PRO A O 1
ATOM 2321 N N . PRO A 1 290 ? -4.623 -14.570 26.067 1.00 61.19 290 PRO A N 1
ATOM 2322 C CA . PRO A 1 290 ? -4.990 -15.581 27.061 1.00 61.19 290 PRO A CA 1
ATOM 2323 C C . PRO A 1 290 ? -5.577 -15.045 28.375 1.00 61.19 290 PRO A C 1
ATOM 2325 O O . PRO A 1 290 ? -6.567 -15.588 28.847 1.00 61.19 290 PRO A O 1
ATOM 2328 N N . ALA A 1 291 ? -5.026 -13.960 28.932 1.00 69.50 291 ALA A N 1
ATOM 2329 C CA . ALA A 1 291 ? -5.501 -13.377 30.189 1.00 69.50 291 ALA A CA 1
ATOM 2330 C C . ALA A 1 291 ? -6.922 -12.795 30.070 1.00 69.50 291 ALA A C 1
ATOM 2332 O O . ALA A 1 291 ? -7.612 -12.626 31.072 1.00 69.50 291 ALA A O 1
ATOM 2333 N N . TRP A 1 292 ? -7.398 -12.513 28.848 1.00 79.62 292 TRP A N 1
ATOM 2334 C CA . TRP A 1 292 ? -8.784 -12.097 28.633 1.00 79.62 292 TRP A CA 1
ATOM 2335 C C . TRP A 1 292 ? -9.773 -13.209 28.971 1.00 79.62 292 TRP A C 1
ATOM 2337 O O . TRP A 1 292 ? -10.873 -12.906 29.422 1.00 79.62 292 TRP A O 1
ATOM 2347 N N . ALA A 1 293 ? -9.401 -14.480 28.786 1.00 80.88 293 ALA A N 1
ATOM 2348 C CA . ALA A 1 293 ? -10.277 -15.604 29.109 1.00 80.88 293 ALA A CA 1
ATOM 2349 C C . ALA A 1 293 ? -10.638 -15.632 30.603 1.00 80.88 293 ALA A C 1
ATOM 2351 O O . ALA A 1 293 ? -11.767 -15.982 30.940 1.00 80.88 293 ALA A O 1
ATOM 2352 N N . ASP A 1 294 ? -9.719 -15.189 31.466 1.00 80.94 294 ASP A N 1
ATOM 2353 C CA . ASP A 1 294 ? -9.912 -15.149 32.918 1.00 80.94 294 ASP A CA 1
ATOM 2354 C C . ASP A 1 294 ? -10.790 -13.973 33.362 1.00 80.94 294 ASP A C 1
ATOM 2356 O O . ASP A 1 294 ? -11.500 -14.066 34.360 1.00 80.94 294 ASP A O 1
ATOM 2360 N N . VAL A 1 295 ? -10.766 -12.858 32.622 1.00 83.81 295 VAL A N 1
ATOM 2361 C CA . VAL A 1 295 ? -11.461 -11.621 33.021 1.00 83.81 295 VAL A CA 1
ATOM 2362 C C . VAL A 1 295 ? -12.783 -11.395 32.292 1.00 83.81 295 VAL A C 1
ATOM 2364 O O . VAL A 1 295 ? -13.673 -10.758 32.843 1.00 83.81 295 VAL A O 1
ATOM 2367 N N . ILE A 1 296 ? -12.960 -11.928 31.077 1.00 89.31 296 ILE A N 1
ATOM 2368 C CA . ILE A 1 296 ? -14.215 -11.827 30.314 1.00 89.31 296 ILE A CA 1
ATOM 2369 C C . ILE A 1 296 ? -15.435 -12.327 31.096 1.00 89.31 296 ILE A C 1
ATOM 2371 O O . ILE A 1 296 ? -16.472 -11.676 30.977 1.00 89.31 296 ILE A O 1
ATOM 2375 N N . PRO A 1 297 ? -15.374 -13.410 31.899 1.00 91.00 297 PRO A N 1
ATOM 2376 C CA . PRO A 1 297 ? -16.521 -13.857 32.688 1.00 91.00 297 PRO A CA 1
ATOM 2377 C C . PRO A 1 297 ? -17.151 -12.766 33.569 1.00 91.00 297 PRO A C 1
ATOM 2379 O O . PRO A 1 297 ? -18.368 -12.771 33.749 1.00 91.00 297 PRO A O 1
ATOM 2382 N N . GLU A 1 298 ? -16.377 -11.781 34.036 1.00 90.06 298 GLU A N 1
ATOM 2383 C CA . GLU A 1 298 ? -16.880 -10.630 34.807 1.00 90.06 298 GLU A CA 1
ATOM 2384 C C . GLU A 1 298 ? -17.898 -9.788 34.011 1.00 90.06 298 GLU A C 1
ATOM 2386 O O . GLU A 1 298 ? -18.812 -9.193 34.580 1.00 90.06 298 GLU A O 1
ATOM 2391 N N . LEU A 1 299 ? -17.809 -9.777 32.675 1.00 91.00 299 LEU A N 1
ATOM 2392 C CA . LEU A 1 299 ? -18.756 -9.075 31.799 1.00 91.00 299 LEU A CA 1
ATOM 2393 C C . LEU A 1 299 ? -20.175 -9.662 31.857 1.00 91.00 299 LEU A C 1
ATOM 2395 O O . LEU A 1 299 ? -21.118 -9.005 31.420 1.00 91.00 299 LEU A O 1
ATOM 2399 N N . SER A 1 300 ? -20.358 -10.857 32.433 1.00 89.69 300 SER A N 1
ATOM 2400 C CA . SER A 1 300 ? -21.684 -11.437 32.697 1.00 89.69 300 SER A CA 1
ATOM 2401 C C . SER A 1 300 ? -22.547 -10.592 33.640 1.00 89.69 300 SER A C 1
ATOM 2403 O O . SER A 1 300 ? -23.762 -10.776 33.675 1.00 89.69 300 SER A O 1
ATOM 2405 N N . HIS A 1 301 ? -21.961 -9.628 34.346 1.00 89.94 301 HIS A N 1
ATOM 2406 C CA . HIS A 1 301 ? -22.687 -8.671 35.175 1.00 89.94 301 HIS A CA 1
ATOM 2407 C C . HIS A 1 301 ? -23.204 -7.445 34.396 1.00 89.94 301 HIS A C 1
ATOM 2409 O O . HIS A 1 301 ? -24.049 -6.710 34.906 1.00 89.94 301 HIS A O 1
ATOM 2415 N N . LEU A 1 302 ? -22.756 -7.223 33.152 1.00 90.12 302 LEU A N 1
ATOM 2416 C CA . LEU A 1 302 ? -23.283 -6.169 32.279 1.00 90.12 302 LEU A CA 1
ATOM 2417 C C . LEU A 1 302 ? -24.540 -6.666 31.561 1.00 90.12 302 LEU A C 1
ATOM 2419 O O . LEU A 1 302 ? -24.475 -7.234 30.471 1.00 90.12 302 LEU A O 1
ATOM 2423 N N . THR A 1 303 ? -25.705 -6.462 32.171 1.00 86.69 303 THR A N 1
ATOM 2424 C CA . THR A 1 303 ? -26.986 -6.988 31.662 1.00 86.69 303 THR A CA 1
ATOM 2425 C C . THR A 1 303 ? -27.461 -6.325 30.366 1.00 86.69 303 THR A C 1
ATOM 2427 O O . THR A 1 303 ? -28.236 -6.921 29.618 1.00 86.69 303 THR A O 1
ATOM 2430 N N . GLN A 1 304 ? -26.980 -5.111 30.079 1.00 89.06 304 GLN A N 1
ATOM 2431 C CA . GLN A 1 304 ? -27.324 -4.335 28.881 1.00 89.06 304 GLN A CA 1
ATOM 2432 C C . GLN A 1 304 ? -26.340 -4.540 27.716 1.00 89.06 304 GLN A C 1
ATOM 2434 O O . GLN A 1 304 ? -26.543 -3.968 26.645 1.00 89.06 304 GLN A O 1
ATOM 2439 N N . LEU A 1 305 ? -25.300 -5.370 27.879 1.00 90.56 305 LEU A N 1
ATOM 2440 C CA . LEU A 1 305 ? -24.295 -5.595 26.840 1.00 90.56 305 LEU A CA 1
ATOM 2441 C C . LEU A 1 305 ? -24.901 -6.334 25.636 1.00 90.56 305 LEU A C 1
ATOM 2443 O O . LEU A 1 305 ? -25.265 -7.509 25.714 1.00 90.56 305 LEU A O 1
ATOM 2447 N N . ARG A 1 306 ? -24.985 -5.639 24.496 1.00 88.44 306 ARG A N 1
ATOM 2448 C CA . ARG A 1 306 ? -25.542 -6.157 23.234 1.00 88.44 306 ARG A CA 1
ATOM 2449 C C . ARG A 1 306 ? -24.463 -6.581 22.252 1.00 88.44 306 ARG A C 1
ATOM 2451 O O . ARG A 1 306 ? -24.649 -7.569 21.545 1.00 88.44 306 ARG A O 1
ATOM 2458 N N . VAL A 1 307 ? -23.357 -5.840 22.199 1.00 85.94 307 VAL A N 1
ATOM 2459 C CA . VAL A 1 307 ? -22.249 -6.078 21.271 1.00 85.94 307 VAL A CA 1
ATOM 2460 C C . VAL A 1 307 ? -20.949 -6.209 22.050 1.00 85.94 307 VAL A C 1
ATOM 2462 O O . VAL A 1 307 ? -20.490 -5.254 22.675 1.00 85.94 307 VAL A O 1
ATOM 2465 N N . LEU A 1 308 ? -20.336 -7.387 21.973 1.00 89.19 308 LEU A N 1
ATOM 2466 C CA . LEU A 1 308 ? -18.970 -7.609 22.432 1.00 89.19 308 LEU A CA 1
ATOM 2467 C C . LEU A 1 308 ? -18.098 -7.829 21.200 1.00 89.19 308 LEU A C 1
ATOM 2469 O O . LEU A 1 308 ? -18.297 -8.790 20.459 1.00 89.19 308 LEU A O 1
ATOM 2473 N N . GLN A 1 309 ? -17.158 -6.922 20.960 1.00 83.31 309 GLN A N 1
ATOM 2474 C CA . GLN A 1 309 ? -16.238 -6.991 19.835 1.00 83.31 309 GLN A CA 1
ATOM 2475 C C . GLN A 1 309 ? -14.852 -7.393 20.342 1.00 83.31 309 GLN A C 1
ATOM 2477 O O . GLN A 1 309 ? -14.221 -6.652 21.088 1.00 83.31 309 GLN A O 1
ATOM 2482 N N . LEU A 1 310 ? -14.358 -8.552 19.922 1.00 80.38 310 LEU A N 1
ATOM 2483 C CA . LEU A 1 310 ? -12.996 -9.007 20.184 1.00 80.38 310 LEU A CA 1
ATOM 2484 C C . LEU A 1 310 ? -12.134 -8.681 18.966 1.00 80.38 310 LEU A C 1
ATOM 2486 O O . LEU A 1 310 ? -12.318 -9.266 17.904 1.00 80.38 310 LEU A O 1
ATOM 2490 N N . SER A 1 311 ? -11.213 -7.738 19.099 1.00 71.50 311 SER A N 1
ATOM 2491 C CA . SER A 1 311 ? -10.265 -7.352 18.056 1.00 71.50 311 SER A CA 1
ATOM 2492 C C . SER A 1 311 ? -8.910 -7.980 18.338 1.00 71.50 311 SER A C 1
ATOM 2494 O O . SER A 1 311 ? -8.122 -7.456 19.133 1.00 71.50 311 SER A O 1
ATOM 2496 N N . PHE A 1 312 ? -8.649 -9.098 17.666 1.00 65.12 312 PHE A N 1
ATOM 2497 C CA . PHE A 1 312 ? -7.387 -9.804 17.785 1.00 65.12 312 PHE A CA 1
ATOM 2498 C C . PHE A 1 312 ? -6.304 -9.164 16.919 1.00 65.12 312 PHE A C 1
ATOM 2500 O O . PHE A 1 312 ? -6.546 -8.563 15.867 1.00 65.12 312 PHE A O 1
ATOM 2507 N N . SER A 1 313 ? -5.091 -9.285 17.439 1.00 51.47 313 SER A N 1
ATOM 2508 C CA . SER A 1 313 ? -3.843 -9.099 16.722 1.00 51.47 313 SER A CA 1
ATOM 2509 C C . SER A 1 313 ? -3.800 -10.027 15.504 1.00 51.47 313 SER A C 1
ATOM 2511 O O . SER A 1 313 ? -4.486 -11.041 15.442 1.00 51.47 313 SER A O 1
ATOM 2513 N N . SER A 1 314 ? -2.966 -9.690 14.528 1.00 47.97 314 SER A N 1
ATOM 2514 C CA . SER A 1 314 ? -2.757 -10.555 13.374 1.00 47.97 314 SER A CA 1
ATOM 2515 C C . SER A 1 314 ? -2.054 -11.885 13.704 1.00 47.97 314 SER A C 1
ATOM 2517 O O . SER A 1 314 ? -2.134 -12.816 12.911 1.00 47.97 314 SER A O 1
ATOM 2519 N N . GLN A 1 315 ? -1.402 -11.969 14.871 1.00 41.81 315 GLN A N 1
ATOM 2520 C CA . GLN A 1 315 ? -0.834 -13.200 15.419 1.00 41.81 315 GLN A CA 1
ATOM 2521 C C . GLN A 1 315 ? -1.853 -13.895 16.316 1.00 41.81 315 GLN A C 1
ATOM 2523 O O . GLN A 1 315 ? -2.176 -13.372 17.390 1.00 41.81 315 GLN A O 1
ATOM 2528 N N . ALA A 1 316 ? -2.339 -15.059 15.891 1.00 47.00 316 ALA A N 1
ATOM 2529 C CA . ALA A 1 316 ? -3.285 -15.833 16.669 1.00 47.00 316 ALA A CA 1
ATOM 2530 C C . ALA A 1 316 ? -2.542 -16.610 17.761 1.00 47.00 316 ALA A C 1
ATOM 2532 O O . ALA A 1 316 ? -1.582 -17.333 17.518 1.00 47.00 316 ALA A O 1
ATOM 2533 N N . HIS A 1 317 ? -2.976 -16.440 19.005 1.00 53.62 317 HIS A N 1
ATOM 2534 C CA . HIS A 1 317 ? -2.433 -17.198 20.130 1.00 53.62 317 HIS A CA 1
ATOM 2535 C C . HIS A 1 317 ? -3.251 -18.481 20.315 1.00 53.62 317 HIS A C 1
ATOM 2537 O O . HIS A 1 317 ? -4.476 -18.451 20.189 1.00 53.62 317 HIS A O 1
ATOM 2543 N N . ALA A 1 318 ? -2.613 -19.592 20.708 1.00 52.59 318 ALA A N 1
ATOM 2544 C CA . ALA A 1 318 ? -3.291 -20.866 21.008 1.00 52.59 318 ALA A CA 1
ATOM 2545 C C . ALA A 1 318 ? -4.482 -20.722 21.987 1.00 52.59 318 ALA A C 1
ATOM 2547 O O . ALA A 1 318 ? -5.413 -21.523 21.978 1.00 52.59 318 ALA A O 1
ATOM 2548 N N . ASN A 1 319 ? -4.496 -19.644 22.777 1.00 60.06 319 ASN A N 1
ATOM 2549 C CA . ASN A 1 319 ? -5.501 -19.367 23.798 1.00 60.06 319 ASN A CA 1
ATOM 2550 C C . ASN A 1 319 ? -6.623 -18.409 23.335 1.00 60.06 319 ASN A C 1
ATOM 2552 O O . ASN A 1 319 ? -7.536 -18.145 24.113 1.00 60.06 319 ASN A O 1
ATOM 2556 N N . GLU A 1 320 ? -6.627 -17.904 22.090 1.00 70.12 320 GLU A N 1
ATOM 2557 C CA . GLU A 1 320 ? -7.736 -17.073 21.568 1.00 70.12 320 GLU A CA 1
ATOM 2558 C C . GLU A 1 320 ? -9.073 -17.813 21.595 1.00 70.12 320 GLU A C 1
ATOM 2560 O O . GLU A 1 320 ? -10.113 -17.226 21.888 1.00 70.12 320 GLU A O 1
ATOM 2565 N N . MET A 1 321 ? -9.055 -19.124 21.344 1.00 69.06 321 MET A N 1
ATOM 2566 C CA . MET A 1 321 ? -10.262 -19.944 21.416 1.00 69.06 321 MET A CA 1
ATOM 2567 C C . MET A 1 321 ? -10.856 -19.969 22.825 1.00 69.06 321 MET A C 1
ATOM 2569 O O . MET A 1 321 ? -12.078 -19.936 22.955 1.00 69.06 321 MET A O 1
ATOM 2573 N N . MET A 1 322 ? -10.026 -19.945 23.873 1.00 75.56 322 MET A N 1
ATOM 2574 C CA . MET A 1 322 ? -10.503 -19.851 25.258 1.00 75.56 322 MET A CA 1
ATOM 2575 C C . MET A 1 322 ? -11.194 -18.507 25.510 1.00 75.56 322 MET A C 1
ATOM 2577 O O . MET A 1 322 ? -12.270 -18.466 26.102 1.00 75.56 322 MET A O 1
ATOM 2581 N N . VAL A 1 323 ? -10.628 -17.416 24.986 1.00 79.81 323 VAL A N 1
ATOM 2582 C CA . VAL A 1 323 ? -11.209 -16.064 25.046 1.00 79.81 323 VAL A CA 1
ATOM 2583 C C . VAL A 1 323 ? -12.556 -16.014 24.322 1.00 79.81 323 VAL A C 1
ATOM 2585 O O . VAL A 1 323 ? -13.544 -15.529 24.870 1.00 79.81 323 VAL A O 1
ATOM 2588 N N . ILE A 1 324 ? -12.617 -16.548 23.098 1.00 78.88 324 ILE A N 1
ATOM 2589 C CA . ILE A 1 324 ? -13.839 -16.603 22.287 1.00 78.88 324 ILE A CA 1
ATOM 2590 C C . ILE A 1 324 ? -14.909 -17.442 22.990 1.00 78.88 324 ILE A C 1
ATOM 2592 O O . ILE A 1 324 ? -16.072 -17.046 23.029 1.00 78.88 324 ILE A O 1
ATOM 2596 N N . GLN A 1 325 ? -14.538 -18.586 23.568 1.00 80.00 325 GLN A N 1
ATOM 2597 C CA . GLN A 1 325 ? -15.458 -19.434 24.323 1.00 80.00 325 GLN A CA 1
ATOM 2598 C C . GLN A 1 325 ? -15.971 -18.737 25.588 1.00 80.00 325 GLN A C 1
ATOM 2600 O O . GLN A 1 325 ? -17.175 -18.773 25.843 1.00 80.00 325 GLN A O 1
ATOM 2605 N N . ALA A 1 326 ? -15.102 -18.065 26.348 1.00 85.62 326 ALA A N 1
ATOM 2606 C CA . ALA A 1 326 ? -15.501 -17.264 27.505 1.00 85.62 326 ALA A CA 1
ATOM 2607 C C . ALA A 1 326 ? -16.487 -16.155 27.097 1.00 85.62 326 ALA A C 1
ATOM 2609 O O . ALA A 1 326 ? -17.547 -16.009 27.705 1.00 85.62 326 ALA A O 1
ATOM 2610 N N . ALA A 1 327 ? -16.201 -15.444 26.003 1.00 87.25 327 ALA A N 1
ATOM 2611 C CA . ALA A 1 327 ? -17.074 -14.404 25.466 1.00 87.25 327 ALA A CA 1
ATOM 2612 C C . ALA A 1 327 ? -18.424 -14.960 24.993 1.00 87.25 327 ALA A C 1
ATOM 2614 O O . ALA A 1 327 ? -19.467 -14.381 25.290 1.00 87.25 327 ALA A O 1
ATOM 2615 N N . ARG A 1 328 ? -18.432 -16.113 24.308 1.00 83.44 328 ARG A N 1
ATOM 2616 C CA . ARG A 1 328 ? -19.671 -16.808 23.919 1.00 83.44 328 ARG A CA 1
ATOM 2617 C C . ARG A 1 328 ? -20.519 -17.149 25.141 1.00 83.44 328 ARG A C 1
ATOM 2619 O O . ARG A 1 328 ? -21.714 -16.874 25.119 1.00 83.44 328 ARG A O 1
ATOM 2626 N N . LYS A 1 329 ? -19.919 -17.691 26.208 1.00 86.69 329 LYS A N 1
ATOM 2627 C CA . LYS A 1 329 ? -20.638 -18.012 27.455 1.00 86.69 329 LYS A CA 1
ATOM 2628 C C . LYS A 1 329 ? -21.300 -16.776 28.065 1.00 86.69 329 LYS A C 1
ATOM 2630 O O . LYS A 1 329 ? -22.470 -16.849 28.417 1.00 86.69 329 LYS A O 1
ATOM 2635 N N . VAL A 1 330 ? -20.594 -15.645 28.125 1.00 87.56 330 VAL A N 1
ATOM 2636 C CA . VAL A 1 330 ? -21.155 -14.371 28.613 1.00 87.56 330 VAL A CA 1
ATOM 2637 C C . VAL A 1 330 ? -22.331 -13.908 27.753 1.00 87.56 330 VAL A C 1
ATOM 2639 O O . VAL A 1 330 ? -23.379 -13.547 28.283 1.00 87.56 330 VAL A O 1
ATOM 2642 N N . MET A 1 331 ? -22.179 -13.941 26.426 1.00 85.44 331 MET A N 1
ATOM 2643 C CA . MET A 1 331 ? -23.204 -13.438 25.508 1.00 85.44 331 MET A CA 1
ATOM 2644 C C . MET A 1 331 ? -24.443 -14.348 25.423 1.00 85.44 331 MET A C 1
ATOM 2646 O O . MET A 1 331 ? -25.528 -13.840 25.153 1.00 85.44 331 MET A O 1
ATOM 2650 N N . ILE A 1 332 ? -24.298 -15.660 25.665 1.00 79.94 332 ILE A N 1
ATOM 2651 C CA . ILE A 1 332 ? -25.397 -16.647 25.688 1.00 79.94 332 ILE A CA 1
ATOM 2652 C C . ILE A 1 332 ? -26.079 -16.713 27.064 1.00 79.94 332 ILE A C 1
ATOM 2654 O O . ILE A 1 332 ? -27.296 -16.842 27.139 1.00 79.94 332 ILE A O 1
ATOM 2658 N N . GLY A 1 333 ? -25.311 -16.639 28.156 1.00 66.38 333 GLY A N 1
ATOM 2659 C CA . GLY A 1 333 ? -25.778 -16.918 29.520 1.00 66.38 333 GLY A CA 1
ATOM 2660 C C . GLY A 1 333 ? -26.742 -15.890 30.124 1.00 66.38 333 GLY A C 1
ATOM 2661 O O . GLY A 1 333 ? -27.223 -16.095 31.235 1.00 66.38 333 GLY A O 1
ATOM 2662 N N . GLN A 1 334 ? -27.047 -14.796 29.425 1.00 64.06 334 GLN A N 1
ATOM 2663 C CA . GLN A 1 334 ? -27.998 -13.785 29.884 1.00 64.06 334 GLN A CA 1
ATOM 2664 C C . GLN A 1 334 ? -29.350 -13.939 29.167 1.00 64.06 334 GLN A C 1
ATOM 2666 O O . GLN A 1 334 ? -29.496 -13.573 28.000 1.00 64.06 334 GLN A O 1
ATOM 2671 N N . MET A 1 335 ? -30.361 -14.448 29.880 1.00 52.75 335 MET A N 1
ATOM 2672 C CA . MET A 1 335 ? -31.729 -14.602 29.365 1.00 52.75 335 MET A CA 1
ATOM 2673 C C . MET A 1 335 ? -32.363 -13.227 29.094 1.00 52.75 335 MET A C 1
ATOM 2675 O O . MET A 1 335 ? -32.827 -12.555 30.010 1.00 52.75 335 MET A O 1
ATOM 2679 N N . THR A 1 336 ? -32.377 -12.786 27.833 1.00 57.94 336 THR A N 1
ATOM 2680 C CA . THR A 1 336 ? -33.044 -11.543 27.402 1.00 57.94 336 THR A CA 1
ATOM 2681 C C . THR A 1 336 ? -33.664 -11.709 26.013 1.00 57.94 336 THR A C 1
ATOM 2683 O O . THR A 1 336 ? -33.128 -12.432 25.182 1.00 57.94 336 THR A O 1
ATOM 2686 N N . LEU A 1 337 ? -34.776 -11.011 25.749 1.00 50.56 337 LEU A N 1
ATOM 2687 C CA . LEU A 1 337 ? -35.528 -11.032 24.477 1.00 50.56 337 LEU A CA 1
ATOM 2688 C C . LEU A 1 337 ? -34.839 -10.281 23.311 1.00 50.56 337 LEU A C 1
ATOM 2690 O O . LEU A 1 337 ? -35.386 -10.221 22.214 1.00 50.56 337 LEU A O 1
ATOM 2694 N N . GLN A 1 338 ? -33.671 -9.664 23.530 1.00 59.56 338 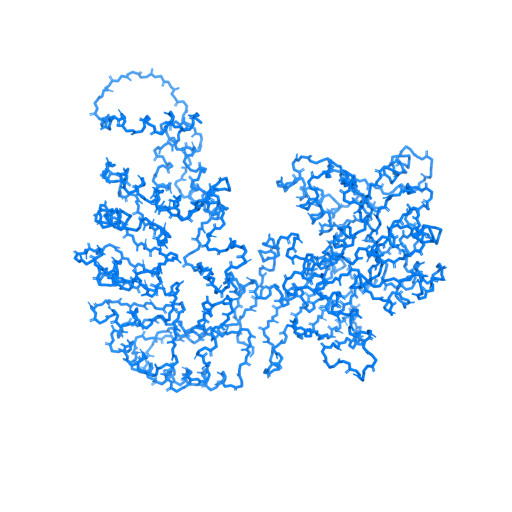GLN A N 1
ATOM 2695 C CA . GLN A 1 338 ? -32.981 -8.833 22.533 1.00 59.56 338 GLN A CA 1
ATOM 2696 C C . GLN A 1 338 ? -31.859 -9.604 21.824 1.00 59.56 338 GLN A C 1
ATOM 2698 O O . GLN A 1 338 ? -31.107 -10.343 22.456 1.00 59.56 338 GLN A O 1
ATOM 2703 N N . THR A 1 339 ? -31.695 -9.382 20.516 1.00 64.69 339 THR A N 1
ATOM 2704 C CA . THR A 1 339 ? -30.605 -9.966 19.718 1.00 64.69 339 THR A CA 1
ATOM 2705 C C . THR A 1 339 ? -29.244 -9.437 20.172 1.00 64.69 339 THR A C 1
ATOM 2707 O O . THR A 1 339 ? -29.004 -8.228 20.149 1.00 64.69 339 THR A O 1
ATOM 2710 N N . ARG A 1 340 ? -28.338 -10.346 20.540 1.00 76.94 340 ARG A N 1
ATOM 2711 C CA . ARG A 1 340 ? -26.964 -10.047 20.966 1.00 76.94 340 ARG A CA 1
ATOM 2712 C C . ARG A 1 340 ? -25.958 -10.505 19.917 1.00 76.94 340 ARG A C 1
ATOM 2714 O O . ARG A 1 340 ? -26.192 -11.489 19.220 1.00 76.94 340 ARG A O 1
ATOM 2721 N N . LYS A 1 341 ? -24.827 -9.805 19.818 1.00 75.94 341 LYS A N 1
ATOM 2722 C CA . LYS A 1 341 ? -23.803 -10.043 18.797 1.00 75.94 341 LYS A CA 1
ATOM 2723 C C . LYS A 1 341 ? -22.410 -10.148 19.418 1.00 75.94 341 LYS A C 1
ATOM 2725 O O . LYS A 1 341 ? -21.941 -9.219 20.071 1.00 75.94 341 LYS A O 1
ATOM 2730 N N . LEU A 1 342 ? -21.739 -11.273 19.179 1.00 76.69 342 LEU A N 1
ATOM 2731 C CA . LEU A 1 342 ? -20.303 -11.425 19.411 1.00 76.69 342 LEU A CA 1
ATOM 2732 C C . LEU A 1 342 ? -19.578 -11.229 18.077 1.00 76.69 342 LEU A C 1
ATOM 2734 O O . LEU A 1 342 ? -19.734 -12.033 17.159 1.00 76.69 342 LEU A O 1
ATOM 2738 N N . GLU A 1 343 ? -18.784 -10.172 17.969 1.00 68.06 343 GLU A N 1
ATOM 2739 C CA . GLU A 1 343 ? -17.997 -9.867 16.775 1.00 68.06 343 GLU A CA 1
ATOM 2740 C C . GLU A 1 343 ? -16.533 -10.241 17.018 1.00 68.06 343 GLU A C 1
ATOM 2742 O O . GLU A 1 343 ? -15.901 -9.714 17.926 1.00 68.06 343 GLU A O 1
ATOM 2747 N N . ILE A 1 344 ? -15.968 -11.145 16.216 1.00 61.31 344 ILE A N 1
ATOM 2748 C CA . ILE A 1 344 ? -14.556 -11.551 16.335 1.00 61.31 344 ILE A CA 1
ATOM 2749 C C . ILE A 1 344 ? -13.784 -10.921 15.193 1.00 61.31 344 ILE A C 1
ATOM 2751 O O . ILE A 1 344 ? -13.736 -11.515 14.130 1.00 61.31 344 ILE A O 1
ATOM 2755 N N . ARG A 1 345 ? -13.205 -9.735 15.382 1.00 55.19 345 ARG A N 1
ATOM 2756 C CA . ARG A 1 345 ? -12.548 -8.953 14.332 1.00 55.19 345 ARG A CA 1
ATOM 2757 C C . ARG A 1 345 ? -11.225 -9.577 13.858 1.00 55.19 345 ARG A C 1
ATOM 2759 O O . ARG A 1 345 ? -10.232 -9.518 14.575 1.00 55.19 345 ARG A O 1
ATOM 2766 N N . ARG A 1 346 ? -11.208 -10.083 12.617 1.00 54.34 346 ARG A N 1
ATOM 2767 C CA . ARG A 1 346 ? -10.031 -10.456 11.797 1.00 54.34 346 ARG A CA 1
ATOM 2768 C C . ARG A 1 346 ? -10.052 -9.690 10.474 1.00 54.34 346 ARG A C 1
ATOM 2770 O O . ARG A 1 346 ? -11.122 -9.491 9.912 1.00 54.34 346 ARG A O 1
ATOM 2777 N N . VAL A 1 347 ? -8.917 -9.190 9.992 1.00 47.91 347 VAL A N 1
ATOM 2778 C CA . VAL A 1 347 ? -8.884 -8.262 8.843 1.00 47.91 347 VAL A CA 1
ATOM 2779 C C . VAL A 1 347 ? -8.920 -9.025 7.517 1.00 47.91 347 VAL A C 1
ATOM 2781 O O . VAL A 1 347 ? -7.955 -9.675 7.137 1.00 47.91 347 VAL A O 1
ATOM 2784 N N . ILE A 1 348 ? -10.023 -8.902 6.784 1.00 44.88 348 ILE A N 1
ATOM 2785 C CA . ILE A 1 348 ? -10.178 -9.309 5.380 1.00 44.88 348 ILE A CA 1
ATOM 2786 C C . ILE A 1 348 ? -10.187 -8.031 4.572 1.00 44.88 348 ILE A C 1
ATOM 2788 O O . ILE A 1 348 ? -10.919 -7.111 4.921 1.00 44.88 348 ILE A O 1
ATOM 2792 N N . ALA A 1 349 ? -9.392 -7.930 3.515 1.00 50.28 349 ALA A N 1
ATOM 2793 C CA . ALA A 1 349 ? -9.293 -6.701 2.737 1.00 50.28 349 ALA A CA 1
ATOM 2794 C C . ALA A 1 349 ? -10.146 -6.794 1.454 1.00 50.28 349 ALA A C 1
ATOM 2796 O O . ALA A 1 349 ? -9.618 -7.200 0.425 1.00 50.28 349 ALA A O 1
ATOM 2797 N N . PRO A 1 350 ? -11.442 -6.418 1.450 1.00 48.69 350 PRO A N 1
ATOM 2798 C CA . PRO A 1 350 ? -12.173 -6.154 0.212 1.00 48.69 350 PRO A CA 1
ATOM 2799 C C . PRO A 1 350 ? -11.730 -4.835 -0.451 1.00 48.69 350 PRO A C 1
ATOM 2801 O O . PRO A 1 350 ? -11.823 -4.711 -1.665 1.00 48.69 350 PRO A O 1
ATOM 2804 N N . ASN A 1 351 ? -11.150 -3.889 0.304 1.00 62.62 351 ASN A N 1
ATOM 2805 C CA . ASN A 1 351 ? -10.677 -2.592 -0.209 1.00 62.62 351 ASN A CA 1
ATOM 2806 C C . ASN A 1 351 ? -9.159 -2.574 -0.452 1.00 62.62 351 ASN A C 1
ATOM 2808 O O . ASN A 1 351 ? -8.469 -1.643 -0.033 1.00 62.62 351 ASN A O 1
ATOM 2812 N N . VAL A 1 352 ? -8.614 -3.608 -1.101 1.00 74.94 352 VAL A N 1
ATOM 2813 C CA . VAL A 1 352 ? -7.170 -3.689 -1.401 1.00 74.94 352 VAL A CA 1
ATOM 2814 C C . VAL A 1 352 ? -6.681 -2.439 -2.138 1.00 74.94 352 VAL A C 1
ATOM 2816 O O . VAL A 1 352 ? -5.620 -1.924 -1.808 1.00 74.94 352 VAL A O 1
ATOM 2819 N N . ASP A 1 353 ? -7.489 -1.883 -3.040 1.00 74.75 353 ASP A N 1
ATOM 2820 C CA . ASP A 1 353 ? -7.167 -0.656 -3.781 1.00 74.75 353 ASP A CA 1
ATOM 2821 C C . ASP A 1 353 ? -6.927 0.556 -2.880 1.00 74.75 353 ASP A C 1
ATOM 2823 O O . ASP A 1 353 ? -5.953 1.284 -3.063 1.00 74.75 353 ASP A O 1
ATOM 2827 N N . GLN A 1 354 ? -7.772 0.732 -1.862 1.00 75.62 354 GLN A N 1
ATOM 2828 C CA . GLN A 1 354 ? -7.638 1.814 -0.888 1.00 75.62 354 GLN A CA 1
ATOM 2829 C C . GLN A 1 354 ? -6.394 1.638 -0.011 1.00 75.62 354 GLN A C 1
ATOM 2831 O O . GLN A 1 354 ? -5.821 2.613 0.465 1.00 75.62 354 GLN A O 1
ATOM 2836 N N . VAL A 1 355 ? -5.969 0.398 0.243 1.00 80.19 355 VAL A N 1
ATOM 2837 C CA . VAL A 1 355 ? -4.746 0.136 1.010 1.00 80.19 355 VAL A CA 1
ATOM 2838 C C . VAL A 1 355 ? -3.519 0.362 0.128 1.00 80.19 355 VAL A C 1
ATOM 2840 O O . VAL A 1 355 ? -2.605 1.077 0.541 1.00 80.19 355 VAL A O 1
ATOM 2843 N N . ILE A 1 356 ? -3.519 -0.185 -1.092 1.00 84.44 356 ILE A N 1
ATOM 2844 C CA . ILE A 1 356 ? -2.438 -0.039 -2.076 1.00 84.44 356 ILE A CA 1
ATOM 2845 C C . ILE A 1 356 ? -2.161 1.436 -2.370 1.00 84.44 356 ILE A C 1
ATOM 2847 O O . ILE A 1 356 ? -1.002 1.839 -2.345 1.00 84.44 356 ILE A O 1
ATOM 2851 N N . SER A 1 357 ? -3.198 2.255 -2.577 1.00 82.25 357 SER A N 1
ATOM 2852 C CA . SER A 1 357 ? -3.037 3.684 -2.888 1.00 82.25 357 SER A CA 1
ATOM 2853 C C . SER A 1 357 ? -2.328 4.476 -1.786 1.00 82.25 357 SER A C 1
ATOM 2855 O O . SER A 1 357 ? -1.834 5.574 -2.022 1.00 82.25 357 SER A O 1
ATOM 2857 N N . THR A 1 358 ? -2.249 3.922 -0.574 1.00 81.69 358 THR A N 1
ATOM 2858 C CA . THR A 1 358 ? -1.608 4.576 0.569 1.00 81.69 358 THR A CA 1
ATOM 2859 C C . THR A 1 358 ? -0.134 4.214 0.726 1.00 81.69 358 THR A C 1
ATOM 2861 O O . THR A 1 358 ? 0.519 4.754 1.628 1.00 81.69 358 THR A O 1
ATOM 2864 N N . PHE A 1 359 ? 0.381 3.289 -0.092 1.00 85.19 359 PHE A N 1
ATOM 2865 C CA . PHE A 1 359 ? 1.804 2.980 -0.168 1.00 85.19 359 PHE A CA 1
ATOM 2866 C C . PHE A 1 359 ? 2.570 4.044 -0.945 1.00 85.19 359 PHE A C 1
ATOM 2868 O O . PHE A 1 359 ? 2.177 4.433 -2.043 1.00 85.19 359 PHE A O 1
ATOM 2875 N N . THR A 1 360 ? 3.681 4.502 -0.375 1.00 89.38 360 THR A N 1
ATOM 2876 C CA . THR A 1 360 ? 4.639 5.334 -1.104 1.00 89.38 360 THR A CA 1
ATOM 2877 C C . THR A 1 360 ? 5.573 4.452 -1.941 1.00 89.38 360 THR A C 1
ATOM 2879 O O . THR A 1 360 ? 5.782 3.280 -1.601 1.00 89.38 360 THR A O 1
ATOM 2882 N N . PRO A 1 361 ? 6.182 4.992 -3.015 1.00 91.19 361 PRO A N 1
ATOM 2883 C CA . PRO A 1 361 ? 7.208 4.266 -3.759 1.00 91.19 361 PRO A CA 1
ATOM 2884 C C . PRO A 1 361 ? 8.353 3.776 -2.862 1.00 91.19 361 PRO A C 1
ATOM 2886 O O . PRO A 1 361 ? 8.811 2.649 -3.020 1.00 91.19 361 PRO A O 1
ATOM 2889 N N . ASP A 1 362 ? 8.768 4.576 -1.875 1.00 89.75 362 ASP A N 1
ATOM 2890 C CA . ASP A 1 362 ? 9.843 4.206 -0.949 1.00 89.75 362 ASP A CA 1
ATOM 2891 C C . ASP A 1 362 ? 9.473 3.046 -0.025 1.00 89.75 362 ASP A C 1
ATOM 2893 O O . ASP A 1 362 ? 10.295 2.155 0.168 1.00 89.75 362 ASP A O 1
ATOM 2897 N N . GLU A 1 363 ? 8.245 3.006 0.506 1.00 89.38 363 GLU A N 1
ATOM 2898 C CA . GLU A 1 363 ? 7.778 1.878 1.327 1.00 89.38 363 GLU A CA 1
ATOM 2899 C C . GLU A 1 363 ? 7.814 0.564 0.528 1.00 89.38 363 GLU A C 1
ATOM 2901 O O . GLU A 1 363 ? 8.236 -0.472 1.041 1.00 89.38 363 GLU A O 1
ATOM 2906 N N . LEU A 1 364 ? 7.403 0.607 -0.742 1.00 92.81 364 LEU A N 1
ATOM 2907 C CA . LEU A 1 364 ? 7.361 -0.569 -1.613 1.00 92.81 364 LEU A CA 1
ATOM 2908 C C . LEU A 1 364 ? 8.754 -1.015 -2.060 1.00 92.81 364 LEU A C 1
ATOM 2910 O O . LEU A 1 364 ? 9.051 -2.210 -2.040 1.00 92.81 364 LEU A O 1
ATOM 2914 N N . VAL A 1 365 ? 9.620 -0.068 -2.427 1.00 94.81 365 VAL A N 1
ATOM 2915 C CA . VAL A 1 365 ? 11.021 -0.353 -2.758 1.00 94.81 365 VAL A CA 1
ATOM 2916 C C . VAL A 1 365 ? 11.745 -0.921 -1.544 1.00 94.81 365 VAL A C 1
ATOM 2918 O O . VAL A 1 365 ? 12.463 -1.903 -1.680 1.00 94.81 365 VAL A O 1
ATOM 2921 N N . HIS A 1 366 ? 11.534 -0.356 -0.353 1.00 92.44 366 HIS A N 1
ATOM 2922 C CA . HIS A 1 366 ? 12.133 -0.860 0.879 1.00 92.44 366 HIS A CA 1
ATOM 2923 C C . HIS A 1 366 ? 11.678 -2.292 1.195 1.00 92.44 366 HIS A C 1
ATOM 2925 O O . HIS A 1 366 ? 12.502 -3.142 1.545 1.00 92.44 366 HIS A O 1
ATOM 2931 N N . LEU A 1 367 ? 10.384 -2.581 1.016 1.00 92.44 367 LEU A N 1
ATOM 2932 C CA . LEU A 1 367 ? 9.840 -3.928 1.175 1.00 92.44 367 LEU A CA 1
ATOM 2933 C C . LEU A 1 367 ? 10.530 -4.915 0.225 1.00 92.44 367 LEU A C 1
ATOM 2935 O O . LEU A 1 367 ? 11.016 -5.951 0.671 1.00 92.44 367 LEU A O 1
ATOM 2939 N N . MET A 1 368 ? 10.619 -4.586 -1.067 1.00 96.56 368 MET A N 1
ATOM 2940 C CA . MET A 1 368 ? 11.265 -5.458 -2.052 1.00 96.56 368 MET A CA 1
ATOM 2941 C C . MET A 1 368 ? 12.775 -5.581 -1.829 1.00 96.56 368 MET A C 1
ATOM 2943 O O . MET A 1 368 ? 13.303 -6.680 -1.937 1.00 96.56 368 MET A O 1
ATOM 2947 N N . ALA A 1 369 ? 13.464 -4.507 -1.438 1.00 94.44 369 ALA A N 1
ATOM 2948 C CA . ALA A 1 369 ? 14.884 -4.540 -1.088 1.00 94.44 369 ALA A CA 1
ATOM 2949 C C . ALA A 1 369 ? 15.148 -5.526 0.054 1.00 94.44 369 ALA A C 1
ATOM 2951 O O . ALA A 1 369 ? 16.052 -6.353 -0.031 1.00 94.44 369 ALA A O 1
ATOM 2952 N N . SER A 1 370 ? 14.296 -5.498 1.080 1.00 91.25 370 SER A N 1
ATOM 2953 C CA . SER A 1 370 ? 14.370 -6.424 2.209 1.00 91.25 370 SER A CA 1
ATOM 2954 C C . SER A 1 370 ? 14.094 -7.866 1.780 1.00 91.25 370 SER A C 1
ATOM 2956 O O . SER A 1 370 ? 14.833 -8.767 2.171 1.00 91.25 370 SER A O 1
ATOM 2958 N N . VAL A 1 371 ? 13.070 -8.100 0.954 1.00 92.25 371 VAL A N 1
ATOM 2959 C CA . VAL A 1 371 ? 12.744 -9.438 0.426 1.00 92.25 371 VAL A CA 1
ATOM 2960 C C . VAL A 1 371 ? 13.905 -10.008 -0.378 1.00 92.25 371 VAL A C 1
ATOM 2962 O O . VAL A 1 371 ? 14.330 -11.134 -0.131 1.00 92.25 371 VAL A O 1
ATOM 2965 N N . PHE A 1 372 ? 14.434 -9.234 -1.324 1.00 94.75 372 PHE A N 1
ATOM 2966 C CA . PHE A 1 372 ? 15.502 -9.701 -2.195 1.00 94.75 372 PHE A CA 1
ATOM 2967 C C . PHE A 1 372 ? 16.806 -9.916 -1.436 1.00 94.75 372 PHE A C 1
ATOM 2969 O O . PHE A 1 372 ? 17.432 -10.953 -1.620 1.00 94.75 372 PHE A O 1
ATOM 2976 N N . ALA A 1 373 ? 17.191 -9.006 -0.537 1.00 91.50 373 ALA A N 1
ATOM 2977 C CA . ALA A 1 373 ? 18.392 -9.185 0.274 1.00 91.50 373 ALA A CA 1
ATOM 2978 C C . ALA A 1 373 ? 18.313 -10.454 1.139 1.00 91.50 373 ALA A C 1
ATOM 2980 O O . ALA A 1 373 ? 19.263 -11.233 1.160 1.00 91.50 373 ALA A O 1
ATOM 2981 N N . ASN A 1 374 ? 17.171 -10.720 1.789 1.00 88.69 374 ASN A N 1
ATOM 2982 C CA . ASN A 1 374 ? 16.983 -11.962 2.550 1.00 88.69 374 ASN A CA 1
ATOM 2983 C C . ASN A 1 374 ? 17.015 -13.201 1.643 1.00 88.69 374 ASN A C 1
ATOM 2985 O O . ASN A 1 374 ? 17.626 -14.208 2.006 1.00 88.69 374 ASN A O 1
ATOM 2989 N N . LEU A 1 375 ? 16.406 -13.126 0.454 1.00 89.56 375 LEU A N 1
ATOM 2990 C CA . LEU A 1 375 ? 16.433 -14.217 -0.518 1.00 89.56 375 LEU A CA 1
ATOM 2991 C C . LEU A 1 375 ? 17.866 -14.551 -0.946 1.00 89.56 375 LEU A C 1
ATOM 2993 O O . LEU A 1 375 ? 18.271 -15.705 -0.832 1.00 89.56 375 LEU A O 1
ATOM 2997 N N . SER A 1 376 ? 18.653 -13.561 -1.362 1.00 89.56 376 SER A N 1
ATOM 2998 C CA . SER A 1 376 ? 20.022 -13.785 -1.837 1.00 89.56 376 SER A CA 1
ATOM 2999 C C . SER A 1 376 ? 20.977 -14.188 -0.710 1.00 89.56 376 SER A C 1
ATOM 3001 O O . SER A 1 376 ? 21.770 -15.115 -0.868 1.00 89.56 376 SER A O 1
ATOM 3003 N N . GLN A 1 377 ? 20.865 -13.579 0.477 1.00 81.88 377 GLN A N 1
ATOM 3004 C CA . GLN A 1 377 ? 21.693 -13.949 1.635 1.00 81.88 377 GLN A CA 1
ATOM 3005 C C . GLN A 1 377 ? 21.430 -15.375 2.125 1.00 81.88 377 GLN A C 1
ATOM 3007 O O . GLN A 1 377 ? 22.353 -16.034 2.608 1.00 81.88 377 GLN A O 1
ATOM 3012 N N . SER A 1 378 ? 20.194 -15.869 2.000 1.00 73.38 378 SER A N 1
ATOM 3013 C CA . SER A 1 378 ? 19.860 -17.243 2.386 1.00 73.38 378 SER A CA 1
ATOM 3014 C C . SER A 1 378 ? 20.615 -18.294 1.571 1.00 73.38 378 SER A C 1
ATOM 3016 O O . SER A 1 378 ? 20.911 -19.360 2.103 1.00 73.38 378 SER A O 1
ATOM 3018 N N . LYS A 1 379 ? 20.966 -17.971 0.319 1.00 71.25 379 LYS A N 1
ATOM 3019 C CA . LYS A 1 379 ? 21.686 -18.853 -0.608 1.00 71.25 379 LYS A CA 1
ATOM 3020 C C . LYS A 1 379 ? 23.205 -18.803 -0.423 1.00 71.25 379 LYS A C 1
ATOM 3022 O O . LYS A 1 379 ? 23.891 -19.763 -0.749 1.00 71.25 379 LYS A O 1
ATOM 3027 N N . LEU A 1 380 ? 23.735 -17.704 0.125 1.00 62.38 380 LEU A N 1
ATOM 3028 C CA . LEU A 1 380 ? 25.170 -17.527 0.399 1.00 62.38 380 LEU A CA 1
ATOM 3029 C C . LEU A 1 380 ? 25.653 -18.306 1.635 1.00 62.38 380 LEU A C 1
ATOM 3031 O O . LEU A 1 380 ? 26.849 -18.549 1.782 1.00 62.38 380 LEU A O 1
ATOM 3035 N N . LYS A 1 381 ? 24.745 -18.699 2.538 1.00 51.59 381 LYS A N 1
ATOM 3036 C CA . LYS A 1 381 ? 25.077 -19.522 3.707 1.00 51.59 381 LYS A CA 1
ATOM 3037 C C . LYS A 1 381 ? 25.059 -20.996 3.299 1.00 51.59 381 LYS A C 1
ATOM 3039 O O . LYS A 1 381 ? 23.999 -21.549 3.036 1.00 51.59 381 LYS A O 1
ATOM 3044 N N . SER A 1 382 ? 26.224 -21.638 3.297 1.00 41.75 382 SER A N 1
ATOM 3045 C CA . SER A 1 382 ? 26.439 -23.079 3.090 1.00 41.75 382 SER A CA 1
ATOM 3046 C C . SER A 1 382 ? 25.887 -23.943 4.242 1.00 41.75 382 SER A C 1
ATOM 3048 O O . SER A 1 382 ? 26.597 -24.748 4.841 1.00 41.75 382 SER A O 1
ATOM 3050 N N . ALA A 1 383 ? 24.616 -23.755 4.593 1.00 40.88 383 ALA A N 1
ATOM 3051 C CA . ALA A 1 383 ? 23.925 -24.437 5.682 1.00 40.88 383 ALA A CA 1
ATOM 3052 C C . ALA A 1 383 ? 22.752 -25.279 5.138 1.00 40.88 383 ALA A C 1
ATOM 3054 O O . ALA A 1 383 ? 22.189 -24.933 4.096 1.00 40.88 383 ALA A O 1
ATOM 3055 N N . PRO A 1 384 ? 22.369 -26.383 5.815 1.00 43.91 384 PRO A N 1
ATOM 3056 C CA . PRO A 1 384 ? 21.206 -27.187 5.433 1.00 43.91 384 PRO A CA 1
ATOM 3057 C C . PRO A 1 384 ? 19.954 -26.306 5.337 1.00 43.91 384 PRO A C 1
ATOM 3059 O O . PRO A 1 384 ? 19.864 -25.320 6.065 1.00 43.91 384 PRO A O 1
ATOM 3062 N N . ALA A 1 385 ? 19.037 -26.669 4.425 1.00 52.47 385 ALA A N 1
ATOM 3063 C CA . ALA A 1 385 ? 17.812 -25.949 4.049 1.00 52.47 385 ALA A CA 1
ATOM 3064 C C . ALA A 1 385 ? 17.410 -24.867 5.060 1.00 52.47 385 ALA A C 1
ATOM 3066 O O . ALA A 1 385 ? 16.910 -25.191 6.137 1.00 52.47 385 ALA A O 1
ATOM 3067 N N . ASN A 1 386 ? 17.674 -23.597 4.725 1.00 56.69 386 ASN A N 1
ATOM 3068 C CA . ASN A 1 386 ? 17.368 -22.482 5.611 1.00 56.69 386 ASN A CA 1
ATOM 3069 C C . ASN A 1 386 ? 15.874 -22.548 5.990 1.00 56.69 386 ASN A C 1
ATOM 3071 O O . ASN A 1 386 ? 15.034 -22.331 5.112 1.00 56.69 386 ASN A O 1
ATOM 3075 N N . PRO A 1 387 ? 15.519 -22.836 7.259 1.00 61.44 387 PRO A N 1
ATOM 3076 C CA . PRO A 1 387 ? 14.124 -23.004 7.651 1.00 61.44 387 PRO A CA 1
ATOM 3077 C C . PRO A 1 387 ? 13.317 -21.719 7.430 1.00 61.44 387 PRO A C 1
ATOM 3079 O O . PRO A 1 387 ? 12.092 -21.780 7.332 1.00 61.44 387 PRO A O 1
ATOM 3082 N N . ASP A 1 388 ? 13.991 -20.571 7.309 1.00 78.44 388 ASP A N 1
ATOM 3083 C CA . ASP A 1 388 ? 13.391 -19.250 7.167 1.00 78.44 388 ASP A CA 1
ATOM 3084 C C . ASP A 1 388 ? 12.799 -18.969 5.788 1.00 78.44 388 ASP A C 1
ATOM 3086 O O . ASP A 1 388 ? 11.961 -18.074 5.689 1.00 78.44 388 ASP A O 1
ATOM 3090 N N . ILE A 1 389 ? 13.163 -19.718 4.740 1.00 87.75 389 ILE A N 1
ATOM 3091 C CA . ILE A 1 389 ? 12.611 -19.531 3.391 1.00 87.75 389 ILE A CA 1
ATOM 3092 C C . ILE A 1 389 ? 12.152 -20.865 2.814 1.00 87.75 389 ILE A C 1
ATOM 3094 O O . ILE A 1 389 ? 12.943 -21.782 2.626 1.00 87.75 389 ILE A O 1
ATOM 3098 N N . ALA A 1 390 ? 10.874 -20.941 2.445 1.00 86.88 390 ALA A N 1
ATOM 3099 C CA . ALA A 1 390 ? 10.326 -22.073 1.709 1.00 86.88 390 ALA A CA 1
ATOM 3100 C C . ALA A 1 390 ? 9.545 -21.580 0.489 1.00 86.88 390 ALA A C 1
ATOM 3102 O O . ALA A 1 390 ? 8.600 -20.804 0.611 1.00 86.88 390 ALA A O 1
ATOM 3103 N N . MET A 1 391 ? 9.927 -22.055 -0.695 1.00 87.56 391 MET A N 1
ATOM 3104 C CA . MET A 1 391 ? 9.249 -21.775 -1.964 1.00 87.56 391 MET A CA 1
ATOM 3105 C C . MET A 1 391 ? 9.041 -23.084 -2.733 1.00 87.56 391 MET A C 1
ATOM 3107 O O . MET A 1 391 ? 9.714 -23.314 -3.739 1.00 87.56 391 MET A O 1
ATOM 3111 N N . PRO A 1 392 ? 8.168 -23.986 -2.251 1.00 84.19 392 PRO A N 1
ATOM 3112 C CA . PRO A 1 392 ? 7.842 -25.195 -2.997 1.00 84.19 392 PRO A CA 1
ATOM 3113 C C . PRO A 1 392 ? 7.347 -24.844 -4.404 1.00 84.19 392 PRO A C 1
ATOM 3115 O O . PRO A 1 392 ? 6.738 -23.793 -4.630 1.00 84.19 392 PRO A O 1
ATOM 3118 N N . HIS A 1 393 ? 7.594 -25.745 -5.354 1.00 77.88 393 HIS A N 1
ATOM 3119 C CA . HIS A 1 393 ? 7.103 -25.568 -6.714 1.00 77.88 393 HIS A CA 1
ATOM 3120 C C . HIS A 1 393 ? 5.576 -25.420 -6.712 1.00 77.88 393 HIS A C 1
ATOM 3122 O O . HIS A 1 393 ? 4.866 -26.126 -5.993 1.00 77.88 393 HIS A O 1
ATOM 3128 N N . ARG A 1 394 ? 5.063 -24.497 -7.532 1.00 83.38 394 ARG A N 1
ATOM 3129 C CA . ARG A 1 394 ? 3.622 -24.244 -7.641 1.00 83.38 394 ARG A CA 1
ATOM 3130 C C . ARG A 1 394 ? 2.872 -25.499 -8.101 1.00 83.38 394 ARG A C 1
ATOM 3132 O O . ARG A 1 394 ? 3.299 -26.163 -9.046 1.00 83.38 394 ARG A O 1
ATOM 3139 N N . THR A 1 395 ? 1.727 -25.782 -7.489 1.00 88.88 395 THR A N 1
ATOM 3140 C CA . THR A 1 395 ? 0.825 -26.858 -7.930 1.00 88.88 395 THR A CA 1
ATOM 3141 C C . THR A 1 395 ? -0.146 -26.307 -8.963 1.00 88.88 395 THR A C 1
ATOM 3143 O O . THR A 1 395 ? -0.754 -25.261 -8.737 1.00 88.88 395 THR A O 1
ATOM 3146 N N . VAL A 1 396 ? -0.308 -27.002 -10.090 1.00 88.06 396 VAL A N 1
ATOM 3147 C CA . VAL A 1 396 ? -1.230 -26.616 -11.167 1.00 88.06 396 VAL A CA 1
ATOM 3148 C C . VAL A 1 396 ? -2.399 -27.592 -11.207 1.00 88.06 396 VAL A C 1
ATOM 3150 O O . VAL A 1 396 ? -2.198 -28.792 -11.361 1.00 88.06 396 VAL A O 1
ATOM 3153 N N . VAL A 1 397 ? -3.619 -27.069 -11.104 1.00 91.81 397 VAL A N 1
ATOM 3154 C CA . VAL A 1 397 ? -4.862 -27.831 -11.245 1.00 91.81 397 VAL A CA 1
ATOM 3155 C C . VAL A 1 397 ? -5.602 -27.328 -12.489 1.00 91.81 397 VAL A C 1
ATOM 3157 O O . VAL A 1 397 ? -6.105 -26.199 -12.481 1.00 91.81 397 VAL A O 1
ATOM 3160 N N . PRO A 1 398 ? -5.651 -28.110 -13.581 1.00 90.12 398 PRO A N 1
ATOM 3161 C CA . PRO A 1 398 ? -6.380 -27.719 -14.777 1.00 90.12 398 PRO A CA 1
ATOM 3162 C C . PRO A 1 398 ? -7.895 -27.817 -14.553 1.00 90.12 398 PRO A C 1
ATOM 3164 O O . PRO A 1 398 ? -8.399 -28.720 -13.891 1.00 90.12 398 PRO A O 1
ATOM 3167 N N . THR A 1 399 ? -8.630 -26.888 -15.149 1.00 87.31 399 THR A N 1
ATOM 3168 C CA . THR A 1 399 ? -10.095 -26.863 -15.248 1.00 87.31 399 THR A CA 1
ATOM 3169 C C . THR A 1 399 ? -10.479 -26.567 -16.701 1.00 87.31 399 THR A C 1
ATOM 3171 O O . THR A 1 399 ? -9.618 -26.230 -17.515 1.00 87.31 399 THR A O 1
ATOM 3174 N N . SER A 1 400 ? -11.765 -26.647 -17.051 1.00 86.00 400 SER A N 1
ATOM 3175 C CA . SER A 1 400 ? -12.224 -26.392 -18.428 1.00 86.00 400 SER A CA 1
ATOM 3176 C C . SER A 1 400 ? -11.868 -24.989 -18.945 1.00 86.00 400 SER A C 1
ATOM 3178 O O . SER A 1 400 ? -11.555 -24.831 -20.124 1.00 86.00 400 SER A O 1
ATOM 3180 N N . ALA A 1 401 ? -11.882 -23.980 -18.067 1.00 85.25 401 ALA A N 1
ATOM 3181 C CA . ALA A 1 401 ? -11.648 -22.581 -18.428 1.00 85.25 401 ALA A CA 1
ATOM 3182 C C . ALA A 1 401 ? -10.337 -21.993 -17.878 1.00 85.25 401 ALA A C 1
ATOM 3184 O O . ALA A 1 401 ? -9.909 -20.939 -18.341 1.00 85.25 401 ALA A O 1
ATOM 3185 N N . HIS A 1 402 ? -9.692 -22.630 -16.897 1.00 88.38 402 HIS A N 1
ATOM 3186 C CA . HIS A 1 402 ? -8.498 -22.087 -16.242 1.00 88.38 402 HIS A CA 1
ATOM 3187 C C . HIS A 1 402 ? -7.490 -23.165 -15.859 1.00 88.38 402 HIS A C 1
ATOM 3189 O O . HIS A 1 402 ? -7.864 -24.275 -15.500 1.00 88.38 402 HIS A O 1
ATOM 3195 N N . ASN A 1 403 ? -6.220 -22.787 -15.791 1.00 87.25 403 ASN A N 1
ATOM 3196 C CA . ASN A 1 403 ? -5.239 -23.457 -14.949 1.00 87.25 403 ASN A CA 1
ATOM 3197 C C . ASN A 1 403 ? -5.196 -22.728 -13.602 1.00 87.25 403 ASN A C 1
ATOM 3199 O O . ASN A 1 403 ? -4.855 -21.544 -13.559 1.00 87.25 403 ASN A O 1
ATOM 3203 N N . VAL A 1 404 ? -5.563 -23.405 -12.514 1.00 90.00 404 VAL A N 1
ATOM 3204 C CA . VAL A 1 404 ? -5.529 -22.850 -11.154 1.00 90.00 404 VAL A CA 1
ATOM 3205 C C . VAL A 1 404 ? -4.183 -23.185 -10.522 1.00 90.00 404 VAL A C 1
ATOM 3207 O O . VAL A 1 404 ? -3.822 -24.352 -10.398 1.00 90.00 404 VAL A O 1
ATOM 3210 N N . LEU A 1 405 ? -3.421 -22.162 -10.151 1.00 89.38 405 LEU A N 1
ATOM 3211 C CA . LEU A 1 405 ? -2.086 -22.291 -9.578 1.00 89.38 405 LEU A CA 1
ATOM 3212 C C . LEU A 1 405 ? -2.151 -22.025 -8.076 1.00 89.38 405 LEU A C 1
ATOM 3214 O O . LEU A 1 405 ? -2.585 -20.950 -7.663 1.00 89.38 405 LEU A O 1
ATOM 3218 N N . PHE A 1 406 ? -1.649 -22.967 -7.283 1.00 92.12 406 PHE A N 1
ATOM 3219 C CA . PHE A 1 406 ? -1.444 -22.827 -5.843 1.00 92.12 406 PHE A CA 1
ATOM 3220 C C . PHE A 1 406 ? 0.043 -22.605 -5.578 1.00 92.12 406 PHE A C 1
ATOM 3222 O O . PHE A 1 406 ? 0.880 -23.435 -5.933 1.00 92.12 406 PHE A O 1
ATOM 3229 N N . MET A 1 407 ? 0.373 -21.465 -4.981 1.00 91.75 407 MET A N 1
ATOM 3230 C CA . MET A 1 407 ? 1.744 -21.002 -4.771 1.00 91.75 407 MET A CA 1
ATOM 3231 C C . MET A 1 407 ? 1.970 -20.737 -3.274 1.00 91.75 407 MET A C 1
ATOM 3233 O O . MET A 1 407 ? 1.881 -19.581 -2.847 1.00 91.75 407 MET A O 1
ATOM 3237 N N . PRO A 1 408 ? 2.180 -21.782 -2.450 1.00 93.62 408 PRO A N 1
ATOM 3238 C CA . PRO A 1 408 ? 2.552 -21.605 -1.054 1.00 93.62 408 PRO A CA 1
ATOM 3239 C C . PRO A 1 408 ? 3.996 -21.113 -0.948 1.00 93.62 408 PRO A C 1
ATOM 3241 O O . PRO A 1 408 ? 4.876 -21.539 -1.696 1.00 93.62 408 PRO A O 1
ATOM 3244 N N . SER A 1 409 ? 4.249 -20.177 -0.042 1.00 93.31 409 SER A N 1
ATOM 3245 C CA . SER A 1 409 ? 5.581 -19.634 0.211 1.00 93.31 409 SER A CA 1
ATOM 3246 C C . SER A 1 409 ? 5.703 -19.128 1.646 1.00 93.31 409 SER A C 1
ATOM 3248 O O . SER A 1 409 ? 4.732 -18.660 2.243 1.00 93.31 409 SER A O 1
ATOM 3250 N N . ARG A 1 410 ? 6.919 -19.198 2.183 1.00 90.62 410 ARG A N 1
ATOM 3251 C CA . ARG A 1 410 ? 7.310 -18.692 3.498 1.00 90.62 410 ARG A CA 1
ATOM 3252 C C . ARG A 1 410 ? 8.603 -17.898 3.376 1.00 90.62 410 ARG A C 1
ATOM 3254 O O . ARG A 1 410 ? 9.519 -18.333 2.680 1.00 90.62 410 ARG A O 1
ATOM 3261 N N . MET A 1 411 ? 8.678 -16.769 4.072 1.00 84.00 411 MET A N 1
ATOM 3262 C CA . MET A 1 411 ? 9.917 -16.026 4.286 1.00 84.00 411 MET A CA 1
ATOM 3263 C C . MET A 1 411 ? 9.864 -15.329 5.643 1.00 84.00 411 MET A C 1
ATOM 3265 O O . MET A 1 411 ? 9.082 -14.397 5.816 1.00 84.00 411 MET A O 1
ATOM 3269 N N . ALA A 1 412 ? 10.698 -15.726 6.599 1.00 77.25 412 ALA A N 1
ATOM 3270 C CA . ALA A 1 412 ? 10.887 -14.951 7.820 1.00 77.25 412 ALA A CA 1
ATOM 3271 C C . ALA A 1 412 ? 11.675 -13.658 7.509 1.00 77.25 412 ALA A C 1
ATOM 3273 O O . ALA A 1 412 ? 12.573 -13.683 6.668 1.00 77.25 412 ALA A O 1
ATOM 3274 N N . PRO A 1 413 ? 11.355 -12.515 8.145 1.00 75.50 413 PRO A N 1
ATOM 3275 C CA . PRO A 1 413 ? 10.285 -12.300 9.125 1.00 75.50 413 PRO A CA 1
ATOM 3276 C C . PRO A 1 413 ? 8.926 -11.897 8.504 1.00 75.50 413 PRO A C 1
ATOM 3278 O O . PRO A 1 413 ? 8.025 -11.492 9.232 1.00 75.50 413 PRO A O 1
ATOM 3281 N N . PHE A 1 414 ? 8.759 -11.959 7.178 1.00 80.94 414 PHE A N 1
ATOM 3282 C CA . PHE A 1 414 ? 7.547 -11.493 6.482 1.00 80.94 414 PHE A CA 1
ATOM 3283 C C . PHE A 1 414 ? 6.313 -12.384 6.704 1.00 80.94 414 PHE A C 1
ATOM 3285 O O . PHE A 1 414 ? 5.185 -11.882 6.720 1.00 80.94 414 PHE A O 1
ATOM 3292 N N . GLY A 1 415 ? 6.513 -13.694 6.850 1.00 85.56 415 GLY A N 1
ATOM 3293 C CA . GLY A 1 415 ? 5.483 -14.668 7.211 1.00 85.56 415 GLY A CA 1
ATOM 3294 C C . GLY A 1 415 ? 5.301 -15.799 6.199 1.00 85.56 415 GLY A C 1
ATOM 3295 O O . GLY A 1 415 ? 6.189 -16.106 5.403 1.00 85.56 415 GLY A O 1
ATOM 3296 N N . THR A 1 416 ? 4.114 -16.407 6.230 1.00 88.50 416 THR A N 1
ATOM 3297 C CA . THR A 1 416 ? 3.709 -17.520 5.363 1.00 88.50 416 THR A CA 1
ATOM 3298 C C . THR A 1 416 ? 2.419 -17.162 4.632 1.00 88.50 416 THR A C 1
ATOM 3300 O O . THR A 1 416 ? 1.471 -16.661 5.238 1.00 88.50 416 THR A O 1
ATOM 3303 N N . ALA A 1 417 ? 2.351 -17.426 3.327 1.00 93.06 417 ALA A N 1
ATOM 3304 C CA . ALA 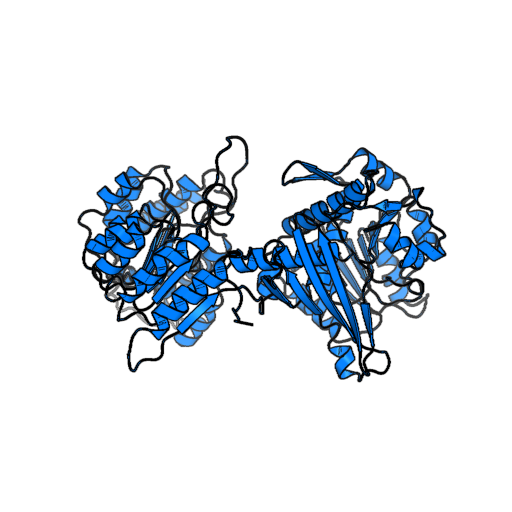A 1 417 ? 1.143 -17.207 2.542 1.00 93.06 417 ALA A CA 1
ATOM 3305 C C . ALA A 1 417 ? 0.988 -18.228 1.408 1.00 93.06 417 ALA A C 1
ATOM 3307 O O . ALA A 1 417 ? 1.960 -18.811 0.933 1.00 93.06 417 ALA A O 1
ATOM 3308 N N . MET A 1 418 ? -0.242 -18.409 0.932 1.00 94.19 418 MET A N 1
ATOM 3309 C CA . MET A 1 418 ? -0.542 -19.154 -0.286 1.00 94.19 418 MET A CA 1
ATOM 3310 C C . MET A 1 418 ? -1.307 -18.266 -1.253 1.00 94.19 418 MET A C 1
ATOM 3312 O O . MET A 1 418 ? -2.446 -17.878 -0.987 1.00 94.19 418 MET A O 1
ATOM 3316 N N . LYS A 1 419 ? -0.692 -17.971 -2.400 1.00 93.94 419 LYS A N 1
ATOM 3317 C CA . LYS A 1 419 ? -1.392 -17.323 -3.507 1.00 93.94 419 LYS A CA 1
ATOM 3318 C C . LYS A 1 419 ? -2.075 -18.382 -4.361 1.00 93.94 419 LYS A C 1
ATOM 3320 O O . LYS A 1 419 ? -1.437 -19.328 -4.814 1.00 93.94 419 LYS A O 1
ATOM 3325 N N . VAL A 1 420 ? -3.360 -18.186 -4.610 1.00 91.69 420 VAL A N 1
ATOM 3326 C CA . VAL A 1 420 ? -4.151 -18.942 -5.576 1.00 91.69 420 VAL A CA 1
ATOM 3327 C C . VAL A 1 420 ? -4.448 -18.011 -6.741 1.00 91.69 420 VAL A C 1
ATOM 3329 O O . VAL A 1 420 ? -5.077 -16.974 -6.547 1.00 91.69 420 VAL A O 1
ATOM 3332 N N . VAL A 1 421 ? -3.978 -18.342 -7.941 1.00 90.31 421 VAL A N 1
ATOM 3333 C CA . VAL A 1 421 ? -4.211 -17.543 -9.155 1.00 90.31 421 VAL A CA 1
ATOM 3334 C C . VAL A 1 421 ? -4.747 -18.429 -10.268 1.00 90.31 421 VAL A C 1
ATOM 3336 O O . VAL A 1 421 ? -4.212 -19.505 -10.510 1.00 90.31 421 VAL A O 1
ATOM 3339 N N . SER A 1 422 ? -5.800 -17.984 -10.951 1.00 87.38 422 SER A N 1
ATOM 3340 C CA . SER A 1 422 ? -6.368 -18.727 -12.081 1.00 87.38 422 SER A CA 1
ATOM 3341 C C . SER A 1 422 ? -5.974 -18.066 -13.394 1.00 87.38 422 SER A C 1
ATOM 3343 O O . SER A 1 422 ? -6.261 -16.893 -13.620 1.00 87.38 422 SER A O 1
ATOM 3345 N N . VAL A 1 423 ? -5.311 -18.824 -14.263 1.00 85.75 423 VAL A N 1
ATOM 3346 C CA . VAL A 1 423 ? -4.888 -18.381 -15.594 1.00 85.75 423 VAL A CA 1
ATOM 3347 C C . VAL A 1 423 ? -5.875 -18.929 -16.624 1.00 85.75 423 VAL A C 1
ATOM 3349 O O . VAL A 1 423 ? -5.955 -20.152 -16.752 1.00 85.75 423 VAL A O 1
ATOM 3352 N N . PRO A 1 424 ? -6.624 -18.084 -17.359 1.00 83.81 424 PRO A N 1
ATOM 3353 C CA . PRO A 1 424 ? -7.543 -18.555 -18.390 1.00 83.81 424 PRO A CA 1
ATOM 3354 C C . PRO A 1 424 ? -6.837 -19.402 -19.454 1.00 83.81 424 PRO A C 1
ATOM 3356 O O . PRO A 1 424 ? -5.737 -19.068 -19.903 1.00 83.81 424 PRO A O 1
ATOM 3359 N N . THR A 1 425 ? -7.471 -20.495 -19.874 1.00 85.12 425 THR A N 1
ATOM 3360 C CA . THR A 1 425 ? -6.978 -21.324 -20.980 1.00 85.12 425 THR A CA 1
ATOM 3361 C C . THR A 1 425 ? -7.223 -20.636 -22.324 1.00 85.12 425 THR 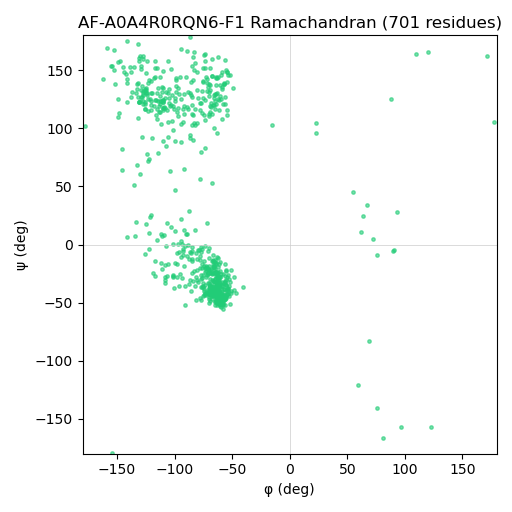A C 1
ATOM 3363 O O . THR A 1 425 ? -8.049 -19.730 -22.456 1.00 85.12 425 THR A O 1
ATOM 3366 N N . ALA A 1 426 ? -6.526 -21.089 -23.369 1.00 81.38 426 ALA A N 1
ATOM 3367 C CA . ALA A 1 426 ? -6.764 -20.596 -24.726 1.00 81.38 426 ALA A CA 1
ATOM 3368 C C . ALA A 1 426 ? -8.196 -20.891 -25.218 1.00 81.38 426 ALA A C 1
ATOM 3370 O O . ALA A 1 426 ? -8.721 -20.130 -26.026 1.00 81.38 426 ALA A O 1
ATOM 3371 N N . SER A 1 427 ? -8.836 -21.947 -24.707 1.00 84.88 427 SER A N 1
ATOM 3372 C CA . SER A 1 427 ? -10.214 -22.341 -25.022 1.00 84.88 427 SER A CA 1
ATOM 3373 C C . SER A 1 427 ? -11.279 -21.648 -24.165 1.00 84.88 427 SER A C 1
ATOM 3375 O O . SER A 1 427 ? -12.466 -21.812 -24.438 1.00 84.88 427 SER A O 1
ATOM 3377 N N . ALA A 1 428 ? -10.891 -20.882 -23.139 1.00 86.62 428 ALA A N 1
ATOM 3378 C CA . ALA A 1 428 ? -11.843 -20.184 -22.285 1.00 86.62 428 ALA A CA 1
ATOM 3379 C C . ALA A 1 428 ? -12.670 -19.156 -23.088 1.00 86.62 428 ALA A C 1
ATOM 3381 O O . ALA A 1 428 ? -12.114 -18.496 -23.977 1.00 86.62 428 ALA A O 1
ATOM 3382 N N . PRO A 1 429 ? -13.967 -18.967 -22.762 1.00 84.19 429 PRO A N 1
ATOM 3383 C CA . PRO A 1 429 ? -14.795 -17.936 -23.382 1.00 84.19 429 PRO A CA 1
ATOM 3384 C C . PRO A 1 429 ? -14.132 -16.558 -23.316 1.00 84.19 429 PRO A C 1
ATOM 3386 O O . PRO A 1 429 ? -13.467 -16.230 -22.330 1.00 84.19 429 PRO A O 1
ATOM 3389 N N . GLN A 1 430 ? -14.333 -15.728 -24.343 1.00 77.38 430 GLN A N 1
ATOM 3390 C CA . GLN A 1 430 ? -13.703 -14.405 -24.426 1.00 77.38 430 GLN A CA 1
ATOM 3391 C C . GLN A 1 430 ? -13.978 -13.556 -23.174 1.00 77.38 430 GLN A C 1
ATOM 3393 O O . GLN A 1 430 ? -13.042 -13.012 -22.600 1.00 77.38 430 GLN A O 1
ATOM 3398 N N . GLU A 1 431 ? -15.216 -13.567 -22.678 1.00 74.06 431 GLU A N 1
ATOM 3399 C CA . GLU A 1 431 ? -15.627 -12.855 -21.460 1.00 74.06 431 GLU A CA 1
ATOM 3400 C C . GLU A 1 431 ? -14.843 -13.269 -20.204 1.00 74.06 431 GLU A C 1
ATOM 3402 O O . GLU A 1 431 ? -14.619 -12.457 -19.307 1.00 74.06 431 GLU A O 1
ATOM 3407 N N . VAL A 1 432 ? -14.420 -14.534 -20.116 1.00 73.75 432 VAL A N 1
ATOM 3408 C CA . VAL A 1 432 ? -13.591 -15.035 -19.011 1.00 73.75 432 VAL A CA 1
ATOM 3409 C C . VAL A 1 432 ? -12.161 -14.524 -19.162 1.00 73.75 432 VAL A C 1
ATOM 3411 O O . VAL A 1 432 ? -11.570 -14.046 -18.195 1.00 73.75 432 VAL A O 1
ATOM 3414 N N . ARG A 1 433 ? -11.618 -14.562 -20.384 1.00 75.75 433 ARG A N 1
ATOM 3415 C CA . ARG A 1 433 ? -10.268 -14.063 -20.691 1.00 75.75 433 ARG A CA 1
ATOM 3416 C C . ARG A 1 433 ? -10.147 -12.554 -20.467 1.00 75.75 433 ARG A C 1
ATOM 3418 O O . ARG A 1 433 ? -9.114 -12.089 -19.987 1.00 75.75 433 ARG A O 1
ATOM 3425 N N . ASP A 1 434 ? -11.208 -11.805 -20.754 1.00 69.44 434 ASP A N 1
ATOM 3426 C CA . ASP A 1 434 ? -11.260 -10.349 -20.586 1.00 69.44 434 ASP A CA 1
ATOM 3427 C C . ASP A 1 434 ? -11.250 -9.912 -19.114 1.00 69.44 434 ASP A C 1
ATOM 3429 O O . ASP A 1 434 ? -10.776 -8.820 -18.800 1.00 69.44 434 ASP A O 1
ATOM 3433 N N . LYS A 1 435 ? -11.686 -10.781 -18.188 1.00 68.94 435 LYS A N 1
ATOM 3434 C CA . LYS A 1 435 ? -11.637 -10.539 -16.732 1.00 68.94 435 LYS A CA 1
ATOM 3435 C C . LYS A 1 435 ? -10.238 -10.708 -16.123 1.00 68.94 435 LYS A C 1
ATOM 3437 O O . LYS A 1 435 ? -10.046 -10.422 -14.942 1.00 68.94 435 LYS A O 1
ATOM 3442 N N . GLY A 1 436 ? -9.246 -11.117 -16.916 1.00 76.56 436 GLY A N 1
ATOM 3443 C CA . GLY A 1 436 ? -7.845 -11.173 -16.506 1.00 76.56 436 GLY A CA 1
ATOM 3444 C C . GLY A 1 436 ? -7.511 -12.352 -15.588 1.00 76.56 436 GLY A C 1
ATOM 3445 O O . GLY A 1 436 ? -7.955 -13.472 -15.814 1.00 76.56 436 GLY A O 1
ATOM 3446 N N . LEU A 1 437 ? -6.656 -12.103 -14.590 1.00 80.75 437 LEU A N 1
ATOM 3447 C CA . LEU A 1 437 ? -6.106 -13.118 -13.685 1.00 80.75 437 LEU A CA 1
ATOM 3448 C C . LEU A 1 437 ? -6.693 -12.941 -12.278 1.00 80.75 437 LEU A C 1
ATOM 3450 O O . LEU A 1 437 ? -6.115 -12.201 -11.473 1.00 80.75 437 LEU A O 1
ATOM 3454 N N . PRO A 1 438 ? -7.833 -13.574 -11.951 1.00 78.62 438 PRO A N 1
ATOM 3455 C CA . PRO A 1 438 ? -8.332 -13.552 -10.587 1.00 78.62 438 PRO A CA 1
ATOM 3456 C C . PRO A 1 438 ? -7.321 -14.247 -9.671 1.00 78.62 438 PRO A C 1
ATOM 3458 O O . PRO A 1 438 ? -6.844 -15.352 -9.958 1.00 78.62 438 PRO A O 1
ATOM 3461 N N . ALA A 1 439 ? -6.984 -13.577 -8.572 1.00 86.62 439 ALA A N 1
ATOM 3462 C CA . ALA A 1 439 ? -6.029 -14.077 -7.602 1.00 86.62 439 ALA A CA 1
ATOM 3463 C C . ALA A 1 439 ? -6.460 -13.739 -6.175 1.00 86.62 439 ALA A C 1
ATOM 3465 O O . ALA A 1 439 ? -6.940 -12.637 -5.903 1.00 86.62 439 ALA A O 1
ATOM 3466 N N . THR A 1 440 ? -6.209 -14.673 -5.267 1.00 87.19 440 THR A N 1
ATOM 3467 C CA . THR A 1 440 ? -6.463 -14.550 -3.832 1.00 87.19 440 THR A CA 1
ATOM 3468 C C . THR A 1 440 ? -5.230 -15.019 -3.080 1.00 87.19 440 THR A C 1
ATOM 3470 O O . THR A 1 440 ? -4.692 -16.077 -3.389 1.00 87.19 440 THR A O 1
ATOM 3473 N N . THR A 1 441 ? -4.794 -14.267 -2.075 1.00 90.69 441 THR A N 1
ATOM 3474 C CA . THR A 1 441 ? -3.728 -14.695 -1.167 1.00 90.69 441 THR A CA 1
ATOM 3475 C C . THR A 1 441 ? -4.310 -14.981 0.207 1.00 90.69 441 THR A C 1
ATOM 3477 O O . THR A 1 441 ? -4.952 -14.121 0.812 1.00 90.69 441 THR A O 1
ATOM 3480 N N . LEU A 1 442 ? -4.066 -16.194 0.696 1.00 90.31 442 LEU A N 1
ATOM 3481 C CA . LEU A 1 442 ? -4.281 -16.579 2.083 1.00 90.31 442 LEU A CA 1
ATOM 3482 C C . LEU A 1 442 ? -3.003 -16.266 2.851 1.00 90.31 442 LEU A C 1
ATOM 3484 O O . LEU A 1 442 ? -1.958 -16.833 2.545 1.00 90.31 442 LEU A O 1
ATOM 3488 N N . VAL A 1 443 ? -3.074 -15.357 3.815 1.00 87.81 443 VAL A N 1
ATOM 3489 C CA . VAL A 1 443 ? -1.960 -15.073 4.724 1.00 87.81 443 VAL A CA 1
ATOM 3490 C C . VAL A 1 443 ? -2.162 -15.922 5.968 1.00 87.81 443 VAL A C 1
ATOM 3492 O O . VAL A 1 443 ? -3.229 -15.870 6.584 1.00 87.81 443 VAL A O 1
ATOM 3495 N N . MET A 1 444 ? -1.152 -16.711 6.315 1.00 82.75 444 MET A N 1
ATOM 3496 C CA . MET A 1 444 ? -1.161 -17.609 7.462 1.00 82.75 444 MET A CA 1
ATOM 3497 C C . MET A 1 444 ? -0.517 -16.920 8.659 1.00 82.75 444 MET A C 1
ATOM 3499 O O . MET A 1 444 ? 0.448 -16.167 8.517 1.00 82.75 444 MET A O 1
ATOM 3503 N N . ASP A 1 445 ? -1.041 -17.197 9.843 1.00 73.81 445 ASP A N 1
ATOM 3504 C CA . ASP A 1 445 ? -0.338 -16.910 11.081 1.00 73.81 445 ASP A CA 1
ATOM 3505 C C . ASP A 1 445 ? 0.611 -18.068 11.416 1.00 73.81 445 ASP A C 1
ATOM 3507 O O . ASP A 1 445 ? 0.175 -19.206 11.583 1.00 73.81 445 ASP A O 1
ATOM 3511 N N . GLU A 1 446 ? 1.910 -17.784 11.513 1.00 73.19 446 GLU A N 1
ATOM 3512 C CA . GLU A 1 446 ? 2.929 -18.823 11.715 1.00 73.19 446 GLU A CA 1
ATOM 3513 C C . GLU A 1 446 ? 2.895 -19.437 13.120 1.00 73.19 446 GLU A C 1
ATOM 3515 O O . GLU A 1 446 ? 3.381 -20.549 13.302 1.00 73.19 446 GLU A O 1
ATOM 3520 N N . GLN A 1 447 ? 2.320 -18.739 14.109 1.00 70.50 447 GLN A N 1
ATOM 3521 C CA . GLN A 1 447 ? 2.244 -19.235 15.487 1.00 70.50 447 GLN A CA 1
ATOM 3522 C C . GLN A 1 447 ? 1.081 -20.215 15.688 1.00 70.50 447 GLN A C 1
ATOM 3524 O O . GLN A 1 447 ? 1.268 -21.281 16.268 1.00 70.50 447 GLN A O 1
ATOM 3529 N N . SER A 1 448 ? -0.121 -19.873 15.220 1.00 62.50 448 SER A N 1
ATOM 3530 C CA . SER A 1 448 ? -1.317 -20.718 15.368 1.00 62.50 448 SER A CA 1
ATOM 3531 C C . SER A 1 448 ? -1.570 -21.678 14.208 1.00 62.50 448 SER A C 1
ATOM 3533 O O . SER A 1 448 ? -2.385 -22.589 14.348 1.00 62.50 448 SER A O 1
ATOM 3535 N N . GLY A 1 449 ? -0.965 -21.439 13.041 1.00 67.94 449 GLY A N 1
ATOM 3536 C CA . GLY A 1 449 ? -1.277 -22.146 11.798 1.00 67.94 449 GLY A CA 1
ATOM 3537 C C . GLY A 1 449 ? -2.626 -21.770 11.169 1.00 67.94 449 GLY A C 1
ATOM 3538 O O . GLY A 1 449 ? -3.026 -22.379 10.178 1.00 67.94 449 GLY A O 1
ATOM 3539 N N . GLN A 1 450 ? -3.354 -20.787 11.711 1.00 68.44 450 GLN A N 1
ATOM 3540 C CA . GLN A 1 450 ? -4.652 -20.364 11.178 1.00 68.44 450 GLN A CA 1
ATOM 3541 C C . GLN A 1 450 ? -4.513 -19.364 10.022 1.00 68.44 450 GLN A C 1
ATOM 3543 O O . GLN A 1 450 ? -3.500 -18.680 9.873 1.00 68.44 450 GLN A O 1
ATOM 3548 N N . VAL A 1 451 ? -5.578 -19.211 9.228 1.00 75.81 451 VAL A N 1
ATOM 3549 C CA . VAL A 1 451 ? -5.672 -18.127 8.239 1.00 75.81 451 VAL A CA 1
ATOM 3550 C C . VAL A 1 451 ? -5.840 -16.789 8.974 1.00 75.81 451 VAL A C 1
ATOM 3552 O O . VAL A 1 451 ? -6.877 -16.528 9.593 1.00 75.81 451 VAL A O 1
ATOM 3555 N N . LYS A 1 452 ? -4.812 -15.937 8.887 1.00 74.50 452 LYS A N 1
ATOM 3556 C CA . LYS A 1 452 ? -4.773 -14.559 9.407 1.00 74.50 452 LYS A CA 1
ATOM 3557 C C . LYS A 1 452 ? -5.631 -13.628 8.552 1.00 74.50 452 LYS A C 1
ATOM 3559 O O . LYS A 1 452 ? -6.366 -12.803 9.094 1.00 74.50 452 LYS A O 1
ATOM 3564 N N . ALA A 1 453 ? -5.537 -13.749 7.226 1.00 78.94 453 ALA A N 1
ATOM 3565 C CA . ALA A 1 453 ? -6.270 -12.898 6.294 1.00 78.94 453 ALA A CA 1
ATOM 3566 C C . ALA A 1 453 ? -6.490 -13.555 4.927 1.00 78.94 453 ALA A C 1
ATOM 3568 O O . ALA A 1 453 ? -5.688 -14.367 4.468 1.00 78.94 453 ALA A O 1
ATOM 3569 N N . ILE A 1 454 ? -7.555 -13.121 4.252 1.00 81.06 454 ILE A N 1
ATOM 3570 C CA . ILE A 1 454 ? -7.821 -13.402 2.839 1.00 81.06 454 ILE A CA 1
ATOM 3571 C C . ILE A 1 454 ? -7.757 -12.071 2.093 1.00 81.06 454 ILE A C 1
ATOM 3573 O O . ILE A 1 454 ? -8.455 -11.116 2.449 1.00 81.06 454 ILE A O 1
ATOM 3577 N N . VAL A 1 455 ? -6.898 -11.993 1.080 1.00 83.31 455 VAL A N 1
ATOM 3578 C CA . VAL A 1 455 ? -6.605 -10.754 0.352 1.00 83.31 455 VAL A CA 1
ATOM 3579 C C . VAL A 1 455 ? -6.855 -10.965 -1.134 1.00 83.31 455 VAL A C 1
ATOM 3581 O O . VAL A 1 455 ? -6.345 -11.923 -1.712 1.00 83.31 455 VAL A O 1
ATOM 3584 N N . ASN A 1 456 ? -7.599 -10.060 -1.777 1.00 82.25 456 ASN A N 1
ATOM 3585 C CA . ASN A 1 456 ? -7.643 -10.029 -3.238 1.00 82.25 456 ASN A CA 1
ATOM 3586 C C . ASN A 1 456 ? -6.247 -9.663 -3.767 1.00 82.25 456 ASN A C 1
ATOM 3588 O O . ASN A 1 456 ? -5.729 -8.578 -3.506 1.00 82.25 456 ASN A O 1
ATOM 3592 N N . ALA A 1 457 ? -5.629 -10.579 -4.501 1.00 83.50 457 ALA A N 1
ATOM 3593 C CA . ALA A 1 457 ? -4.242 -10.475 -4.927 1.00 83.50 457 ALA A CA 1
ATOM 3594 C C . ALA A 1 457 ? -4.078 -10.037 -6.388 1.00 83.50 457 ALA A C 1
ATOM 3596 O O . ALA A 1 457 ? -2.943 -9.891 -6.845 1.00 83.50 457 ALA A O 1
ATOM 3597 N N . ALA A 1 458 ? -5.174 -9.780 -7.115 1.00 79.50 458 ALA A N 1
ATOM 3598 C CA . ALA A 1 458 ? -5.141 -9.497 -8.554 1.00 79.50 458 ALA A CA 1
ATOM 3599 C C . ALA A 1 458 ? -4.210 -8.324 -8.919 1.00 79.50 458 ALA A C 1
ATOM 3601 O O . ALA A 1 458 ? -3.534 -8.354 -9.947 1.00 79.50 458 ALA A O 1
ATOM 3602 N N . LYS A 1 459 ? -4.127 -7.307 -8.052 1.00 85.56 459 LYS A N 1
ATOM 3603 C CA . LYS A 1 459 ? -3.258 -6.130 -8.239 1.00 85.56 459 LYS A CA 1
ATOM 3604 C C . LYS A 1 459 ? -1.926 -6.209 -7.488 1.00 85.56 459 LYS A C 1
ATOM 3606 O O . LYS A 1 459 ? -0.991 -5.492 -7.839 1.00 85.56 459 LYS A O 1
ATOM 3611 N N . LEU A 1 460 ? -1.801 -7.097 -6.499 1.00 91.00 460 LEU A N 1
ATOM 3612 C CA . LEU A 1 460 ? -0.597 -7.197 -5.667 1.00 91.00 460 LEU A CA 1
ATOM 3613 C C . LEU A 1 460 ? 0.614 -7.675 -6.457 1.00 91.00 460 LEU A C 1
ATOM 3615 O O . LEU A 1 460 ? 1.706 -7.143 -6.280 1.00 91.00 460 LEU A O 1
ATOM 3619 N N . THR A 1 461 ? 0.414 -8.621 -7.378 1.00 90.12 461 THR A N 1
ATOM 3620 C CA . THR A 1 461 ? 1.488 -9.109 -8.250 1.00 90.12 461 THR A CA 1
ATOM 3621 C C . THR A 1 461 ? 2.048 -8.001 -9.152 1.00 90.12 461 THR A C 1
ATOM 3623 O O . THR A 1 461 ? 3.254 -7.963 -9.382 1.00 90.12 461 THR A O 1
ATOM 3626 N N . ALA A 1 462 ? 1.210 -7.078 -9.636 1.00 92.62 462 ALA A N 1
ATOM 3627 C CA . ALA A 1 462 ? 1.686 -5.936 -10.418 1.00 92.62 462 ALA A CA 1
ATOM 3628 C C . ALA A 1 462 ? 2.468 -4.941 -9.552 1.00 92.62 462 ALA A C 1
ATOM 3630 O O . ALA A 1 462 ? 3.532 -4.476 -9.951 1.00 92.62 462 ALA A O 1
ATOM 3631 N N . LEU A 1 463 ? 1.970 -4.667 -8.344 1.00 95.06 463 LEU A N 1
ATOM 3632 C CA . LEU A 1 463 ? 2.587 -3.723 -7.417 1.00 95.06 463 LEU A CA 1
ATOM 3633 C C . LEU A 1 463 ? 3.980 -4.172 -6.961 1.00 95.06 463 LEU A C 1
ATOM 3635 O O . LEU A 1 463 ? 4.927 -3.394 -7.028 1.00 95.06 463 LEU A O 1
ATOM 3639 N N . ARG A 1 464 ? 4.117 -5.435 -6.535 1.00 95.25 464 ARG A N 1
ATOM 3640 C CA . ARG A 1 464 ? 5.404 -5.992 -6.087 1.00 95.25 464 ARG A CA 1
ATOM 3641 C C . ARG A 1 464 ? 6.435 -6.068 -7.218 1.00 95.25 464 ARG A C 1
ATOM 3643 O O . ARG A 1 464 ? 7.595 -5.746 -6.994 1.00 95.25 464 ARG A O 1
ATOM 3650 N N . ASN A 1 465 ? 6.009 -6.397 -8.444 1.00 96.00 465 ASN A N 1
ATOM 3651 C CA . ASN A 1 465 ? 6.890 -6.398 -9.618 1.00 96.00 465 ASN A CA 1
ATOM 3652 C C . ASN A 1 465 ? 7.408 -4.994 -9.918 1.00 96.00 465 ASN A C 1
ATOM 3654 O O . ASN A 1 465 ? 8.609 -4.790 -10.049 1.00 96.00 465 ASN A O 1
ATOM 3658 N N . ALA A 1 466 ? 6.496 -4.023 -9.976 1.00 98.00 466 ALA A N 1
ATOM 3659 C CA . ALA A 1 466 ? 6.841 -2.632 -10.226 1.00 98.00 466 ALA A CA 1
ATOM 3660 C C . ALA A 1 466 ? 7.780 -2.065 -9.154 1.00 98.00 466 ALA A C 1
ATOM 3662 O O . ALA A 1 466 ? 8.694 -1.313 -9.478 1.00 98.00 466 ALA A O 1
ATOM 3663 N N . ALA A 1 467 ? 7.601 -2.463 -7.894 1.00 98.19 467 ALA A N 1
ATOM 3664 C CA . ALA A 1 467 ? 8.498 -2.100 -6.805 1.00 98.19 467 ALA A CA 1
ATOM 3665 C C . ALA A 1 467 ? 9.905 -2.708 -6.959 1.00 98.19 467 ALA A C 1
ATOM 3667 O O . ALA A 1 467 ? 10.889 -2.018 -6.698 1.00 98.19 467 ALA A O 1
ATOM 3668 N N . GLY A 1 468 ? 10.015 -3.956 -7.428 1.00 98.06 468 GLY A N 1
ATOM 3669 C CA . GLY A 1 468 ? 11.300 -4.584 -7.754 1.00 98.06 468 GLY A CA 1
ATOM 3670 C C . GLY A 1 468 ? 12.012 -3.912 -8.932 1.00 98.06 468 GLY A C 1
ATOM 3671 O O . GLY A 1 468 ? 13.194 -3.597 -8.834 1.00 98.06 468 GLY A O 1
ATOM 3672 N N . SER A 1 469 ? 11.278 -3.585 -9.996 1.00 98.62 469 SER A N 1
ATOM 3673 C CA . SER A 1 469 ? 11.795 -2.815 -11.137 1.00 98.62 469 SER A CA 1
ATOM 3674 C C . SER A 1 469 ? 12.220 -1.395 -10.744 1.00 98.62 469 SER A C 1
ATOM 3676 O O . SER A 1 469 ? 13.207 -0.853 -11.241 1.00 98.62 469 SER A O 1
ATOM 3678 N N . LEU A 1 470 ? 11.491 -0.757 -9.825 1.00 98.50 470 LEU A N 1
ATOM 3679 C CA . LEU A 1 470 ? 11.878 0.556 -9.319 1.00 98.50 470 LEU A CA 1
ATOM 3680 C C . LEU A 1 470 ? 13.132 0.466 -8.440 1.00 98.50 470 LEU A C 1
ATOM 3682 O O . LEU A 1 470 ? 13.993 1.340 -8.518 1.00 98.50 470 LEU A O 1
ATOM 3686 N N . LEU A 1 471 ? 13.272 -0.596 -7.639 1.00 98.44 471 LEU A N 1
ATOM 3687 C CA . LEU A 1 471 ? 14.502 -0.874 -6.899 1.00 98.44 471 LEU A CA 1
ATOM 3688 C C . LEU A 1 471 ? 15.692 -1.041 -7.853 1.00 98.44 471 LEU A C 1
ATOM 3690 O O . LEU A 1 471 ? 16.719 -0.401 -7.635 1.00 98.44 471 LEU A O 1
ATOM 3694 N N . SER A 1 472 ? 15.557 -1.831 -8.926 1.00 98.44 472 SER A N 1
ATOM 3695 C CA . SER A 1 472 ? 16.643 -2.004 -9.902 1.00 98.44 472 SER A CA 1
ATOM 3696 C C . SER A 1 472 ? 17.014 -0.686 -10.571 1.00 98.44 472 SER A C 1
ATOM 3698 O O . SER A 1 472 ? 18.193 -0.381 -10.709 1.00 98.44 472 SER A O 1
ATOM 3700 N N . SER A 1 473 ? 16.021 0.139 -10.905 1.00 98.06 473 SER A N 1
ATOM 3701 C CA . SER A 1 473 ? 16.241 1.459 -11.501 1.00 98.06 473 SER A CA 1
ATOM 3702 C C . SER A 1 473 ? 16.994 2.388 -10.549 1.00 98.06 473 SER A C 1
ATOM 3704 O O . SER A 1 473 ? 17.964 3.026 -10.948 1.00 98.06 473 SER A O 1
ATOM 3706 N N . ARG A 1 474 ? 16.613 2.417 -9.265 1.00 96.56 474 ARG A N 1
ATOM 3707 C CA . ARG A 1 474 ? 17.296 3.205 -8.222 1.00 96.56 474 ARG A CA 1
ATOM 3708 C C . ARG A 1 474 ? 18.730 2.754 -7.974 1.00 96.56 474 ARG A C 1
ATOM 3710 O O . ARG A 1 474 ? 19.566 3.575 -7.611 1.00 96.56 474 ARG A O 1
ATOM 3717 N N . LEU A 1 475 ? 18.998 1.461 -8.134 1.00 97.25 475 LEU A N 1
ATOM 3718 C CA . LEU A 1 475 ? 20.333 0.896 -7.993 1.00 97.25 475 LEU A CA 1
ATOM 3719 C C . LEU A 1 475 ? 21.187 1.173 -9.230 1.00 97.25 475 LEU A C 1
ATOM 3721 O O . LEU A 1 475 ? 22.329 1.588 -9.091 1.00 97.25 475 LEU A O 1
ATOM 3725 N N . LEU A 1 476 ? 20.666 0.963 -10.438 1.00 97.19 476 LEU A N 1
ATOM 3726 C CA . LEU A 1 476 ? 21.488 0.886 -11.649 1.00 97.19 476 LEU A CA 1
ATOM 3727 C C . LEU A 1 476 ? 21.536 2.183 -12.452 1.00 97.19 476 LEU A C 1
ATOM 3729 O O . LEU A 1 476 ? 22.564 2.454 -13.070 1.00 97.19 476 LEU A O 1
ATOM 3733 N N . ILE A 1 477 ? 20.508 3.030 -12.396 1.00 95.00 477 ILE A N 1
ATOM 3734 C CA . ILE A 1 477 ? 20.579 4.357 -13.014 1.00 95.00 477 ILE A CA 1
ATOM 3735 C C . ILE A 1 477 ? 21.549 5.212 -12.198 1.00 95.00 477 ILE A C 1
ATOM 3737 O O . ILE A 1 477 ? 21.450 5.298 -10.973 1.00 95.00 477 ILE A O 1
ATOM 3741 N N . SER A 1 478 ? 22.525 5.814 -12.879 1.00 84.88 478 SER A N 1
ATOM 3742 C CA . SER A 1 478 ? 23.523 6.669 -12.233 1.00 84.88 478 SER A CA 1
ATOM 3743 C C . SER A 1 478 ? 22.843 7.850 -11.517 1.00 84.88 478 SER A C 1
ATOM 3745 O O . SER A 1 478 ? 21.974 8.484 -12.122 1.00 84.88 478 SER A O 1
ATOM 3747 N N . PRO A 1 479 ? 23.239 8.194 -10.273 1.00 75.19 479 PRO A N 1
ATOM 3748 C CA . PRO A 1 479 ? 22.654 9.315 -9.530 1.00 75.19 479 PRO A CA 1
ATOM 3749 C C . PRO A 1 479 ? 22.730 10.651 -10.281 1.00 75.19 479 PRO A C 1
ATOM 3751 O O . PRO A 1 479 ? 21.824 11.475 -10.171 1.00 75.19 479 PRO A O 1
ATOM 3754 N N . ASP A 1 480 ? 23.768 10.832 -11.101 1.00 81.06 480 ASP A N 1
ATOM 3755 C CA . ASP A 1 480 ? 24.001 12.051 -11.883 1.00 81.06 480 ASP A CA 1
ATOM 3756 C C . ASP A 1 480 ? 23.119 12.139 -13.144 1.00 81.06 480 ASP A C 1
ATOM 3758 O O . ASP A 1 480 ? 23.064 13.176 -13.807 1.00 81.06 480 ASP A O 1
ATOM 3762 N N . LYS A 1 481 ? 22.411 11.058 -13.498 1.00 84.81 481 LYS A N 1
ATOM 3763 C CA . LYS A 1 481 ? 21.579 10.950 -14.704 1.00 84.81 481 LYS A CA 1
ATOM 3764 C C . LYS A 1 481 ? 20.139 10.616 -14.336 1.00 84.81 481 LYS A C 1
ATOM 3766 O O . LYS A 1 481 ? 19.663 9.505 -14.556 1.00 84.81 481 LYS A O 1
ATOM 3771 N N . SER A 1 482 ? 19.425 11.602 -13.796 1.00 90.81 482 SER A N 1
ATOM 3772 C CA . SER A 1 482 ? 17.992 11.449 -13.526 1.00 90.81 482 SER A CA 1
ATOM 3773 C C . SER A 1 482 ? 17.220 11.172 -14.831 1.00 90.81 482 SER A C 1
ATOM 3775 O O . SER A 1 482 ? 17.376 11.930 -15.794 1.00 90.81 482 SER A O 1
ATOM 3777 N N . PRO A 1 483 ? 16.393 10.112 -14.890 1.00 96.44 483 PRO A N 1
ATOM 3778 C CA . PRO A 1 483 ? 15.709 9.710 -16.114 1.00 96.44 483 PRO A CA 1
ATOM 3779 C C . PRO A 1 483 ? 14.636 10.735 -16.496 1.00 96.44 483 PRO A C 1
ATOM 3781 O O . PRO A 1 483 ? 13.894 11.218 -15.638 1.00 96.44 483 PRO A O 1
ATOM 3784 N N . ARG A 1 484 ? 14.545 11.061 -17.787 1.00 96.31 484 ARG A N 1
ATOM 3785 C CA . ARG A 1 484 ? 13.563 12.003 -18.353 1.00 96.31 484 ARG A CA 1
ATOM 3786 C C . ARG A 1 484 ? 12.477 11.314 -19.172 1.00 96.31 484 ARG A C 1
ATOM 3788 O O . ARG A 1 484 ? 11.361 11.823 -19.246 1.00 96.31 484 ARG A O 1
ATOM 3795 N N . THR A 1 485 ? 12.793 10.167 -19.766 1.00 98.00 485 THR A N 1
ATOM 3796 C CA . THR A 1 485 ? 11.906 9.446 -20.684 1.00 98.00 485 THR A CA 1
ATOM 3797 C C . THR A 1 485 ? 11.668 8.012 -20.208 1.00 98.00 485 THR A C 1
ATOM 3799 O O . THR A 1 485 ? 12.607 7.275 -19.887 1.00 98.00 485 THR A O 1
ATOM 3802 N N . LEU A 1 486 ? 10.394 7.615 -20.168 1.00 98.44 486 LEU A N 1
ATOM 3803 C CA . LEU A 1 486 ? 9.947 6.260 -19.844 1.00 98.44 486 LEU A CA 1
ATOM 3804 C C . LEU A 1 486 ? 9.152 5.681 -21.015 1.00 98.44 486 LEU A C 1
ATOM 3806 O O . LEU A 1 486 ? 8.093 6.199 -21.368 1.00 98.44 486 LEU A O 1
ATOM 3810 N N . VAL A 1 487 ? 9.620 4.571 -21.575 1.00 98.69 487 VAL A N 1
ATOM 3811 C CA . VAL A 1 487 ? 8.887 3.815 -22.593 1.00 98.69 487 VAL A CA 1
ATOM 3812 C C . VAL A 1 487 ? 8.371 2.524 -21.984 1.00 98.69 487 VAL A C 1
ATOM 3814 O O . VAL A 1 487 ? 9.109 1.792 -21.330 1.00 98.69 487 VAL A O 1
ATOM 3817 N N . ALA A 1 488 ? 7.095 2.231 -22.196 1.00 98.38 488 ALA A N 1
ATOM 3818 C CA . ALA A 1 488 ? 6.452 1.037 -21.680 1.00 98.38 488 ALA A CA 1
ATOM 3819 C C . ALA A 1 488 ? 5.796 0.253 -22.823 1.00 98.38 488 ALA A C 1
ATOM 3821 O O . ALA A 1 488 ? 5.082 0.833 -23.637 1.00 98.38 488 ALA A O 1
ATOM 3822 N N . ILE A 1 489 ? 6.018 -1.060 -22.900 1.00 98.00 489 ILE A N 1
ATOM 3823 C CA . ILE A 1 489 ? 5.420 -1.912 -23.935 1.00 98.00 489 ILE A CA 1
ATOM 3824 C C . ILE A 1 489 ? 4.461 -2.918 -23.300 1.00 98.00 489 ILE A C 1
ATOM 3826 O O . ILE A 1 489 ? 4.848 -3.785 -22.515 1.00 98.00 489 ILE A O 1
ATOM 3830 N N . GLY A 1 490 ? 3.188 -2.786 -23.665 1.00 94.62 490 GLY A N 1
ATOM 3831 C CA . GLY A 1 490 ? 2.036 -3.463 -23.083 1.00 94.62 490 GLY A CA 1
ATOM 3832 C C . GLY A 1 490 ? 1.021 -2.464 -22.512 1.00 94.62 490 GLY A C 1
ATOM 3833 O O . GLY A 1 490 ? 1.304 -1.290 -22.319 1.00 94.62 490 GLY A O 1
ATOM 3834 N N . SER A 1 491 ? -0.186 -2.940 -22.217 1.00 92.06 491 SER A N 1
ATOM 3835 C CA . SER A 1 491 ? -1.277 -2.132 -21.628 1.00 92.06 491 SER A CA 1
ATOM 3836 C C . SER A 1 491 ? -1.963 -2.838 -20.450 1.00 92.06 491 SER A C 1
ATOM 3838 O O . SER A 1 491 ? -3.108 -2.557 -20.107 1.00 92.06 491 SER A O 1
ATOM 3840 N N . GLY A 1 492 ? -1.285 -3.827 -19.858 1.00 90.06 492 GLY A N 1
ATOM 3841 C CA . GLY A 1 492 ? -1.805 -4.613 -18.739 1.00 90.06 492 GLY A CA 1
ATOM 3842 C C . GLY A 1 492 ? -1.533 -3.984 -17.370 1.00 90.06 492 GLY A C 1
ATOM 3843 O O . GLY A 1 492 ? -0.841 -2.975 -17.248 1.00 90.06 492 GLY A O 1
ATOM 3844 N N . ALA A 1 493 ? -2.015 -4.651 -16.317 1.00 89.19 493 ALA A N 1
ATOM 3845 C CA . ALA A 1 493 ? -1.846 -4.211 -14.928 1.00 89.19 493 ALA A CA 1
ATOM 3846 C C . ALA A 1 493 ? -0.375 -4.003 -14.520 1.00 89.19 493 ALA A C 1
ATOM 3848 O O . ALA A 1 493 ? -0.085 -3.109 -13.731 1.00 89.19 493 ALA A O 1
ATOM 3849 N N . GLN A 1 494 ? 0.554 -4.791 -15.080 1.00 93.75 494 GLN A N 1
ATOM 3850 C CA . GLN A 1 494 ? 1.993 -4.615 -14.863 1.00 93.75 494 GLN A CA 1
ATOM 3851 C C . GLN A 1 494 ? 2.452 -3.230 -15.327 1.00 93.75 494 GLN A C 1
ATOM 3853 O O . GLN A 1 494 ? 3.003 -2.482 -14.527 1.00 93.75 494 GLN A O 1
ATOM 3858 N N . ILE A 1 495 ? 2.159 -2.851 -16.575 1.00 96.62 495 ILE A N 1
ATOM 3859 C CA . ILE A 1 495 ? 2.540 -1.540 -17.120 1.00 96.62 495 ILE A CA 1
ATOM 3860 C C . ILE A 1 495 ? 1.896 -0.405 -16.326 1.00 96.62 495 ILE A C 1
ATOM 3862 O O . ILE A 1 495 ? 2.586 0.546 -15.973 1.00 96.62 495 ILE A O 1
ATOM 3866 N N . ALA A 1 496 ? 0.620 -0.542 -15.957 1.00 94.69 496 ALA A N 1
ATOM 3867 C CA . ALA A 1 496 ? -0.060 0.445 -15.122 1.00 94.69 496 ALA A CA 1
ATOM 3868 C C . ALA A 1 496 ? 0.670 0.690 -13.787 1.00 94.69 496 ALA A C 1
ATOM 3870 O O . ALA A 1 496 ? 0.913 1.837 -13.411 1.00 94.69 496 ALA A O 1
ATOM 3871 N N . ALA A 1 497 ? 1.064 -0.382 -13.090 1.00 95.50 497 ALA A N 1
ATOM 3872 C CA . ALA A 1 497 ? 1.784 -0.283 -11.822 1.00 95.50 497 ALA A CA 1
ATOM 3873 C C . ALA A 1 497 ? 3.203 0.287 -11.990 1.00 95.50 497 ALA A C 1
ATOM 3875 O O . ALA A 1 497 ? 3.610 1.128 -11.190 1.00 95.50 497 ALA A O 1
ATOM 3876 N N . HIS A 1 498 ? 3.937 -0.130 -13.029 1.00 97.94 498 HIS A N 1
ATOM 3877 C CA . HIS A 1 498 ? 5.297 0.353 -13.300 1.00 97.94 498 HIS A CA 1
ATOM 3878 C C . HIS A 1 498 ? 5.298 1.842 -13.629 1.00 97.94 498 HIS A C 1
ATOM 3880 O O . HIS A 1 498 ? 5.994 2.607 -12.972 1.00 97.94 498 HIS A O 1
ATOM 3886 N N . VAL A 1 499 ? 4.471 2.271 -14.587 1.00 97.31 499 VAL A N 1
ATOM 3887 C CA . VAL A 1 499 ? 4.384 3.680 -14.989 1.00 97.31 499 VAL A CA 1
ATOM 3888 C C . VAL A 1 499 ? 3.993 4.557 -13.799 1.00 97.31 499 VAL A C 1
ATOM 3890 O O . VAL A 1 499 ? 4.659 5.555 -13.536 1.00 97.31 499 VAL A O 1
ATOM 3893 N N . SER A 1 500 ? 2.984 4.148 -13.020 1.00 95.00 500 SER A N 1
ATOM 3894 C CA . SER A 1 500 ? 2.556 4.879 -11.819 1.00 95.00 500 SER A CA 1
ATOM 3895 C C . SER A 1 500 ? 3.664 5.014 -10.775 1.00 95.00 500 SER A C 1
ATOM 3897 O O . SER A 1 500 ? 3.935 6.122 -10.310 1.00 95.00 500 SER A O 1
ATOM 3899 N N . LEU A 1 501 ? 4.352 3.923 -10.426 1.00 96.62 501 LEU A N 1
ATOM 3900 C CA . LEU A 1 501 ? 5.415 3.972 -9.420 1.00 96.62 501 LEU A CA 1
ATOM 3901 C C . LEU A 1 501 ? 6.638 4.766 -9.880 1.00 96.62 501 LEU A C 1
ATOM 3903 O O . LEU A 1 501 ? 7.186 5.536 -9.093 1.00 96.62 501 LEU A O 1
ATOM 3907 N N . PHE A 1 502 ? 7.047 4.608 -11.139 1.00 97.25 502 PHE A N 1
ATOM 3908 C CA . PHE A 1 502 ? 8.225 5.282 -11.680 1.00 97.25 502 PHE A CA 1
ATOM 3909 C C . PHE A 1 502 ? 8.012 6.789 -11.757 1.00 97.25 502 PHE A C 1
ATOM 3911 O O . PHE A 1 502 ? 8.880 7.534 -11.318 1.00 97.25 502 PHE A O 1
ATOM 3918 N N . ILE A 1 503 ? 6.850 7.242 -12.228 1.00 95.06 503 ILE A N 1
ATOM 3919 C CA . ILE A 1 503 ? 6.525 8.672 -12.309 1.00 95.06 503 ILE A CA 1
ATOM 3920 C C . ILE A 1 503 ? 6.382 9.304 -10.922 1.00 95.06 503 ILE A C 1
ATOM 3922 O O . ILE A 1 503 ? 6.866 10.409 -10.691 1.00 95.06 503 ILE A O 1
ATOM 3926 N N . ARG A 1 504 ? 5.779 8.594 -9.960 1.00 94.12 504 ARG A N 1
ATOM 3927 C CA . ARG A 1 504 ? 5.669 9.077 -8.572 1.00 94.12 504 ARG A CA 1
ATOM 3928 C C . ARG A 1 504 ? 7.020 9.173 -7.861 1.00 94.12 504 ARG A C 1
ATOM 3930 O O . ARG A 1 504 ? 7.128 9.920 -6.893 1.00 94.12 504 ARG A O 1
ATOM 3937 N N . HIS A 1 505 ? 8.016 8.403 -8.296 1.00 94.62 505 HIS A N 1
ATOM 3938 C CA . HIS A 1 505 ? 9.361 8.428 -7.727 1.00 94.62 505 HIS A CA 1
ATOM 3939 C C . HIS A 1 505 ? 10.282 9.421 -8.448 1.00 94.62 505 HIS A C 1
ATOM 3941 O O . HIS A 1 505 ? 10.894 10.273 -7.808 1.00 94.62 505 HIS A O 1
ATOM 3947 N N . TYR A 1 506 ? 10.366 9.336 -9.775 1.00 93.88 506 TYR A N 1
ATOM 3948 C CA . TYR A 1 506 ? 11.203 10.190 -10.609 1.00 93.88 506 TYR A CA 1
ATOM 3949 C C . TYR A 1 506 ? 10.405 11.381 -11.136 1.00 93.88 506 TYR A C 1
ATOM 3951 O O . TYR A 1 506 ? 9.893 11.367 -12.255 1.00 93.88 506 TYR A O 1
ATOM 3959 N N . SER A 1 507 ? 10.381 12.464 -10.359 1.00 91.69 507 SER A N 1
ATOM 3960 C CA . SER A 1 507 ? 9.799 13.745 -10.789 1.00 91.69 507 SER A CA 1
ATOM 3961 C C . SER A 1 507 ? 10.500 14.373 -12.004 1.00 91.69 507 SER A C 1
ATOM 3963 O O . SER A 1 507 ? 9.992 15.331 -12.581 1.00 91.69 507 SER A O 1
ATOM 3965 N N . SER A 1 508 ? 11.666 13.849 -12.391 1.00 94.12 508 SER A N 1
ATOM 3966 C CA . SER A 1 508 ? 12.421 14.246 -13.579 1.00 94.12 508 SER A CA 1
ATOM 3967 C C . SER A 1 508 ? 11.851 13.702 -14.890 1.00 94.12 508 SER A C 1
ATOM 3969 O O . SER A 1 508 ? 12.226 14.210 -15.947 1.00 94.12 508 SER A O 1
ATOM 3971 N N . ILE A 1 509 ? 10.982 12.684 -14.841 1.00 96.19 509 ILE A N 1
ATOM 3972 C CA . ILE A 1 509 ? 10.348 12.122 -16.035 1.00 96.19 509 ILE A CA 1
ATOM 3973 C C . ILE A 1 509 ? 9.364 13.151 -16.590 1.00 96.19 509 ILE A C 1
ATOM 3975 O O . ILE A 1 509 ? 8.408 13.528 -15.920 1.00 96.19 509 ILE A O 1
ATOM 3979 N N . THR A 1 510 ? 9.592 13.588 -17.826 1.00 96.25 510 THR A N 1
ATOM 3980 C CA . THR A 1 510 ? 8.745 14.564 -18.528 1.00 96.25 510 THR A CA 1
ATOM 3981 C C . THR A 1 510 ? 7.934 13.936 -19.653 1.00 96.25 510 THR A C 1
ATOM 3983 O O . THR A 1 510 ? 6.942 14.521 -20.078 1.00 96.25 510 THR A O 1
ATOM 3986 N N . GLN A 1 511 ? 8.316 12.740 -20.112 1.00 97.25 511 GLN A N 1
ATOM 3987 C CA . GLN A 1 511 ? 7.635 12.034 -21.193 1.00 97.25 511 GLN A CA 1
ATOM 3988 C C . GLN A 1 511 ? 7.485 10.544 -20.874 1.00 97.25 511 GLN A C 1
ATOM 3990 O O . GLN A 1 511 ? 8.451 9.866 -20.506 1.00 97.25 511 GLN A O 1
ATOM 3995 N N . CYS A 1 512 ? 6.270 10.029 -21.049 1.00 97.75 512 CYS A N 1
ATOM 3996 C CA . CYS A 1 512 ? 5.946 8.616 -20.947 1.00 97.75 512 CYS A CA 1
ATOM 3997 C C . CYS A 1 512 ? 5.210 8.144 -22.204 1.00 97.75 512 CYS A C 1
ATOM 3999 O O . CYS A 1 512 ? 4.122 8.630 -22.516 1.00 97.75 512 CYS A O 1
ATOM 4001 N N . THR A 1 513 ? 5.780 7.162 -22.902 1.00 97.94 513 THR A N 1
ATOM 4002 C CA . THR A 1 513 ? 5.174 6.596 -24.112 1.00 97.94 513 THR A CA 1
ATOM 4003 C C . THR A 1 513 ? 4.835 5.127 -23.905 1.00 97.94 513 THR A C 1
ATOM 4005 O O . THR A 1 513 ? 5.705 4.320 -23.582 1.00 97.94 513 THR A O 1
ATOM 4008 N N . ILE A 1 514 ? 3.570 4.765 -24.122 1.00 98.06 514 ILE A N 1
ATOM 4009 C CA . ILE A 1 514 ? 3.062 3.400 -23.991 1.00 98.06 514 ILE A CA 1
ATOM 4010 C C . ILE A 1 514 ? 2.768 2.827 -25.378 1.00 98.06 514 ILE A C 1
ATOM 4012 O O . ILE A 1 514 ? 1.883 3.312 -26.081 1.00 98.06 514 ILE A O 1
ATOM 4016 N N . PHE A 1 515 ? 3.467 1.760 -25.759 1.00 97.25 515 PHE A N 1
ATOM 4017 C CA . PHE A 1 515 ? 3.184 1.002 -26.976 1.00 97.25 515 PHE A CA 1
ATOM 4018 C C . PHE A 1 515 ? 2.373 -0.248 -26.660 1.00 97.25 515 PHE A C 1
ATOM 4020 O O . PHE A 1 515 ? 2.677 -0.987 -25.727 1.00 97.25 515 PHE A O 1
ATOM 4027 N N . ASN A 1 516 ? 1.357 -0.543 -27.466 1.00 94.69 516 ASN A N 1
ATOM 4028 C CA . ASN A 1 516 ? 0.578 -1.767 -27.327 1.00 94.69 516 ASN A CA 1
ATOM 4029 C C . ASN A 1 516 ? 0.337 -2.440 -28.680 1.00 94.69 516 ASN A C 1
ATOM 4031 O O . ASN A 1 516 ? 0.246 -1.782 -29.708 1.00 94.69 516 ASN A O 1
ATOM 4035 N N . ARG A 1 517 ? 0.154 -3.7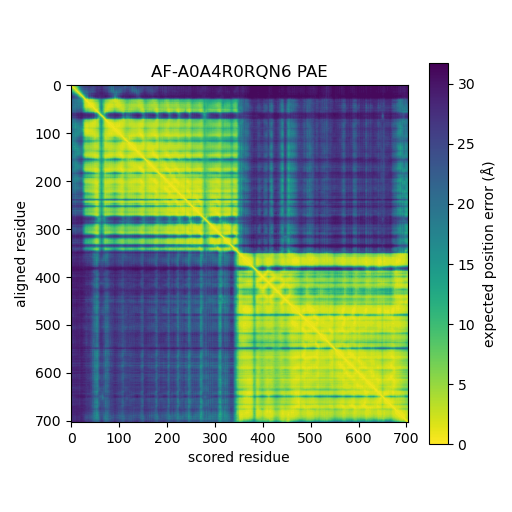65 -28.683 1.00 89.50 517 ARG A N 1
ATOM 4036 C CA . ARG A 1 517 ? -0.077 -4.545 -29.915 1.00 89.50 517 ARG A CA 1
ATOM 4037 C C . ARG A 1 517 ? -1.267 -4.053 -30.752 1.00 89.50 517 ARG A C 1
ATOM 4039 O O . ARG A 1 517 ? -1.286 -4.241 -31.961 1.00 89.50 517 ARG A O 1
ATOM 4046 N N . SER A 1 518 ? -2.290 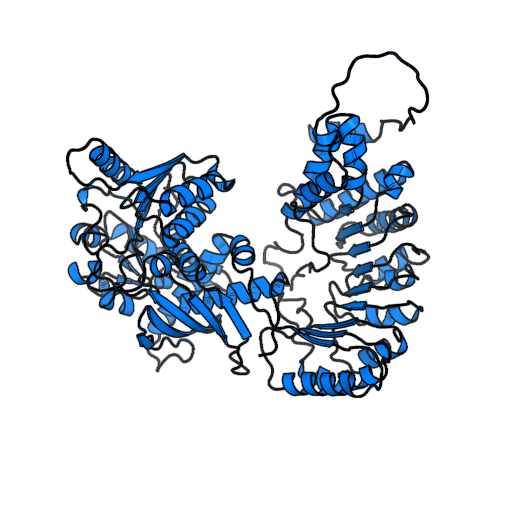-3.494 -30.111 1.00 87.31 518 SER A N 1
ATOM 4047 C CA . SER A 1 518 ? -3.476 -2.963 -30.785 1.00 87.31 518 SER A CA 1
ATOM 4048 C C . SER A 1 518 ? -4.064 -1.790 -30.008 1.00 87.31 518 SER A C 1
ATOM 4050 O O . SER A 1 518 ? -3.902 -1.711 -28.787 1.00 87.31 518 SER A O 1
ATOM 4052 N N . LEU A 1 519 ? -4.819 -0.927 -30.685 1.00 87.50 519 LEU A N 1
ATOM 4053 C CA . LEU A 1 519 ? -5.722 -0.010 -29.997 1.00 87.50 519 LEU A CA 1
ATOM 4054 C C . LEU A 1 519 ? -6.852 -0.842 -29.380 1.00 87.50 519 LEU A C 1
ATOM 4056 O O . LEU A 1 519 ? -7.496 -1.633 -30.068 1.00 87.50 519 LEU A O 1
ATOM 4060 N N . ASN A 1 520 ? -7.028 -0.757 -28.068 1.00 85.44 520 ASN A N 1
ATOM 4061 C CA . ASN A 1 520 ? -8.088 -1.461 -27.356 1.00 85.44 520 ASN A CA 1
ATOM 4062 C C . ASN A 1 520 ? -8.466 -0.687 -26.089 1.00 85.44 520 ASN A C 1
ATOM 4064 O O . ASN A 1 520 ? -7.729 0.200 -25.657 1.00 85.44 520 ASN A O 1
ATOM 4068 N N . SER A 1 521 ? -9.586 -1.069 -25.475 1.00 81.44 521 SER A N 1
ATOM 4069 C CA . SER A 1 521 ? -10.104 -0.425 -24.265 1.00 81.44 521 SER A CA 1
ATOM 4070 C C . SER A 1 521 ? -9.092 -0.384 -23.120 1.00 81.44 521 SER A C 1
ATOM 4072 O O . SER A 1 521 ? -9.035 0.612 -22.416 1.00 81.44 521 SER A O 1
ATOM 4074 N N . ARG A 1 522 ? -8.236 -1.404 -22.957 1.00 85.06 522 ARG A N 1
ATOM 4075 C CA . ARG A 1 522 ? -7.216 -1.422 -21.893 1.00 85.06 522 ARG A CA 1
ATOM 4076 C C . ARG A 1 522 ? -6.181 -0.318 -22.071 1.00 85.06 522 ARG A C 1
ATOM 4078 O O . ARG A 1 522 ? -5.836 0.333 -21.092 1.00 85.06 522 ARG A O 1
ATOM 4085 N N . LEU A 1 523 ? -5.703 -0.098 -23.298 1.00 90.50 523 LEU A N 1
ATOM 4086 C CA . LEU A 1 523 ? -4.771 0.995 -23.579 1.00 90.50 523 LEU A CA 1
ATOM 4087 C C . LEU A 1 523 ? -5.445 2.348 -23.344 1.00 90.50 523 LEU A C 1
ATOM 4089 O O . LEU A 1 523 ? -4.883 3.179 -22.639 1.00 90.50 523 LEU A O 1
ATOM 4093 N N . THR A 1 524 ? -6.646 2.551 -23.892 1.00 89.56 524 THR A N 1
ATOM 4094 C CA . THR A 1 524 ? -7.381 3.814 -23.738 1.00 89.56 524 THR A CA 1
ATOM 4095 C C . THR A 1 524 ? -7.662 4.113 -22.264 1.00 89.56 524 THR A C 1
ATOM 4097 O O . THR A 1 524 ? -7.245 5.153 -21.767 1.00 89.56 524 THR A O 1
ATOM 4100 N N . SER A 1 525 ? -8.235 3.160 -21.521 1.00 88.75 525 SER A N 1
ATOM 4101 C CA . SER A 1 525 ? -8.515 3.315 -20.090 1.00 88.75 525 SER A CA 1
ATOM 4102 C C . SER A 1 525 ? -7.257 3.540 -19.255 1.00 88.75 525 SER A C 1
ATOM 4104 O O . SER A 1 525 ? -7.308 4.291 -18.283 1.00 88.75 525 SER A O 1
ATOM 4106 N N . LEU A 1 526 ? -6.129 2.912 -19.607 1.00 92.12 526 LEU A N 1
ATOM 4107 C CA . LEU A 1 526 ? -4.856 3.166 -18.936 1.00 92.12 526 LEU A CA 1
ATOM 4108 C C . LEU A 1 526 ? -4.420 4.619 -19.138 1.00 92.12 526 LEU A C 1
ATOM 4110 O O . LEU A 1 526 ? -4.160 5.306 -18.157 1.00 92.12 526 LEU A O 1
ATOM 4114 N N . ILE A 1 527 ? -4.380 5.098 -20.381 1.00 92.38 527 ILE A N 1
ATOM 4115 C CA . ILE A 1 527 ? -3.978 6.475 -20.693 1.00 92.38 527 ILE A CA 1
ATOM 4116 C C . ILE A 1 527 ? -4.902 7.487 -20.007 1.00 92.38 527 ILE A C 1
ATOM 4118 O O . ILE A 1 527 ? -4.407 8.430 -19.390 1.00 92.38 527 ILE A O 1
ATOM 4122 N N . ASP A 1 528 ? -6.216 7.268 -20.042 1.00 89.62 528 ASP A N 1
ATOM 4123 C CA . ASP A 1 528 ? -7.194 8.142 -19.386 1.00 89.62 528 ASP A CA 1
ATOM 4124 C C . ASP A 1 528 ? -7.002 8.164 -17.864 1.00 89.62 528 ASP A C 1
ATOM 4126 O O . ASP A 1 528 ? -6.994 9.232 -17.252 1.00 89.62 528 ASP A O 1
ATOM 4130 N N . THR A 1 529 ? -6.767 6.997 -17.253 1.00 88.38 529 THR A N 1
ATOM 4131 C CA . THR A 1 529 ? -6.496 6.886 -15.811 1.00 88.38 529 THR A CA 1
ATOM 4132 C C . THR A 1 529 ? -5.221 7.633 -15.427 1.00 88.38 529 THR A C 1
ATOM 4134 O O . THR A 1 529 ? -5.214 8.356 -14.434 1.00 88.38 529 THR A O 1
ATOM 4137 N N . LEU A 1 530 ? -4.149 7.487 -16.213 1.00 89.31 530 LEU A N 1
ATOM 4138 C CA . LEU A 1 530 ? -2.887 8.184 -15.961 1.00 89.31 530 LEU A CA 1
ATOM 4139 C C . LEU A 1 530 ? -3.065 9.699 -16.115 1.00 89.31 530 LEU A C 1
ATOM 4141 O O . LEU A 1 530 ? -2.634 10.443 -15.248 1.00 89.31 530 LEU A O 1
ATOM 4145 N N . ARG A 1 531 ? -3.757 10.171 -17.159 1.00 88.31 531 ARG A N 1
ATOM 4146 C CA . ARG A 1 531 ? -4.003 11.609 -17.385 1.00 88.31 531 ARG A CA 1
ATOM 4147 C C . ARG A 1 531 ? -4.898 12.248 -16.319 1.00 88.31 531 ARG A C 1
ATOM 4149 O O . ARG A 1 531 ? -4.739 13.432 -16.028 1.00 88.31 531 ARG A O 1
ATOM 4156 N N . ALA A 1 532 ? -5.831 11.490 -15.747 1.00 87.25 532 ALA A N 1
ATOM 4157 C CA . ALA A 1 532 ? -6.694 11.963 -14.666 1.00 87.25 532 ALA A CA 1
ATOM 4158 C C . ALA A 1 532 ? -5.959 12.082 -13.315 1.00 87.25 532 ALA A C 1
ATOM 4160 O O . ALA A 1 532 ? -6.378 12.855 -12.449 1.00 87.25 532 ALA A O 1
ATOM 4161 N N . ASP A 1 533 ? -4.869 11.337 -13.122 1.00 86.56 533 ASP A N 1
ATOM 4162 C CA . ASP A 1 533 ? -4.093 11.321 -11.884 1.00 86.56 533 ASP A CA 1
ATOM 4163 C C . ASP A 1 533 ? -3.265 12.620 -11.732 1.00 86.56 533 ASP A C 1
ATOM 4165 O O . ASP A 1 533 ? -2.458 12.957 -12.604 1.00 86.56 533 ASP A O 1
ATOM 4169 N N . PRO A 1 534 ? -3.408 13.371 -10.619 1.00 84.50 534 PRO A N 1
ATOM 4170 C CA . PRO A 1 534 ? -2.663 14.609 -10.392 1.00 84.50 534 PRO A CA 1
ATOM 4171 C C . PRO A 1 534 ? -1.141 14.474 -10.511 1.00 84.50 534 PRO A C 1
ATOM 4173 O O . PRO A 1 534 ? -0.487 15.454 -10.868 1.00 84.50 534 PRO A O 1
ATOM 4176 N N . ALA A 1 535 ? -0.585 13.285 -10.245 1.00 81.44 535 ALA A N 1
ATOM 4177 C CA . ALA A 1 535 ? 0.850 13.022 -10.364 1.00 81.44 535 ALA A CA 1
ATOM 4178 C C . ALA A 1 535 ? 1.379 13.131 -11.811 1.00 81.44 535 ALA A C 1
ATOM 4180 O O . ALA A 1 535 ? 2.583 13.243 -12.008 1.00 81.44 535 ALA A O 1
ATOM 4181 N N . PHE A 1 536 ? 0.494 13.129 -12.811 1.00 89.12 536 PHE A N 1
ATOM 4182 C CA . PHE A 1 536 ? 0.840 13.102 -14.234 1.00 89.12 536 PHE A CA 1
ATOM 4183 C C . PHE A 1 536 ? 0.591 14.430 -14.954 1.00 89.12 536 PHE A C 1
ATOM 4185 O O . PHE A 1 536 ? 0.882 14.547 -16.139 1.00 89.12 536 PHE A O 1
ATOM 4192 N N . ARG A 1 537 ? 0.079 15.459 -14.262 1.00 83.62 537 ARG A N 1
ATOM 4193 C CA . ARG A 1 537 ? -0.297 16.744 -14.889 1.00 83.62 537 ARG A CA 1
ATOM 4194 C C . ARG A 1 537 ? 0.856 17.473 -15.579 1.00 83.62 537 ARG A C 1
ATOM 4196 O O . ARG A 1 537 ? 0.609 18.285 -16.462 1.00 83.62 537 ARG A O 1
ATOM 4203 N N . SER A 1 538 ? 2.091 17.229 -15.151 1.00 84.75 538 SER A N 1
ATOM 4204 C CA . SER A 1 538 ? 3.300 17.870 -15.680 1.00 84.75 538 SER A CA 1
ATOM 4205 C C . SER A 1 538 ? 4.066 17.001 -16.683 1.00 84.75 538 SER A C 1
ATOM 4207 O O . SER A 1 538 ? 5.218 17.310 -16.977 1.00 84.75 538 SER A O 1
ATOM 4209 N N . ILE A 1 539 ? 3.475 15.899 -17.156 1.00 92.81 539 ILE A N 1
ATOM 4210 C CA . ILE A 1 539 ? 4.155 14.882 -17.966 1.00 92.81 539 ILE A CA 1
ATOM 4211 C C . ILE A 1 539 ? 3.338 14.614 -19.227 1.00 92.81 539 ILE A C 1
ATOM 4213 O O . ILE A 1 539 ? 2.118 14.462 -19.176 1.00 92.81 539 ILE A O 1
ATOM 4217 N N . GLU A 1 540 ? 4.015 14.517 -20.366 1.00 94.62 540 GLU A N 1
ATOM 4218 C CA . GLU A 1 540 ? 3.391 14.108 -21.618 1.00 94.62 540 GLU A CA 1
ATOM 4219 C C . GLU A 1 540 ? 3.201 12.585 -21.634 1.00 94.62 540 GLU A C 1
ATOM 4221 O O . GLU A 1 540 ? 4.174 11.829 -21.596 1.00 94.62 540 GLU A O 1
ATOM 4226 N N . VAL A 1 541 ? 1.944 12.127 -21.671 1.00 94.44 541 VAL A N 1
ATOM 4227 C CA . VAL A 1 541 ? 1.594 10.699 -21.715 1.00 94.44 541 VAL A CA 1
ATOM 4228 C C . VAL A 1 541 ? 0.962 10.360 -23.059 1.00 94.44 541 VAL A C 1
ATOM 4230 O O . VAL A 1 541 ? -0.159 10.796 -23.353 1.00 94.44 541 VAL A O 1
ATOM 4233 N N . ASN A 1 542 ? 1.658 9.532 -23.838 1.00 93.62 542 ASN A N 1
ATOM 4234 C CA . ASN A 1 542 ? 1.267 9.134 -25.187 1.00 93.62 542 ASN A CA 1
ATOM 4235 C C . ASN A 1 542 ? 1.035 7.624 -25.289 1.00 93.62 542 ASN A C 1
ATOM 4237 O O . ASN A 1 542 ? 1.745 6.828 -24.676 1.00 93.62 542 ASN A O 1
ATOM 4241 N N . GLY A 1 543 ? 0.037 7.226 -26.079 1.00 93.50 543 GLY A N 1
ATOM 4242 C CA . GLY A 1 543 ? -0.296 5.830 -26.349 1.00 93.50 543 GLY A CA 1
ATOM 4243 C C . GLY A 1 543 ? -0.255 5.547 -27.847 1.00 93.50 543 GLY A C 1
ATOM 4244 O O . GLY A 1 543 ? -0.945 6.220 -28.608 1.00 93.50 543 GLY A O 1
ATOM 4245 N N . HIS A 1 544 ? 0.518 4.547 -28.265 1.00 93.75 544 HIS A N 1
ATOM 4246 C CA . HIS A 1 544 ? 0.689 4.181 -29.672 1.00 93.75 544 HIS A CA 1
ATOM 4247 C C . HIS A 1 544 ? 0.506 2.679 -29.901 1.00 93.75 544 HIS A C 1
ATOM 4249 O O . HIS A 1 544 ? 0.648 1.849 -28.997 1.00 93.75 544 HIS A O 1
ATOM 4255 N N . ILE A 1 545 ? 0.192 2.321 -31.144 1.00 93.50 545 ILE A N 1
ATOM 4256 C CA . ILE A 1 545 ? 0.169 0.928 -31.589 1.00 93.50 545 ILE A CA 1
ATOM 4257 C C . ILE A 1 545 ? 1.593 0.528 -31.987 1.00 93.50 545 ILE A C 1
ATOM 4259 O O . ILE A 1 545 ? 2.316 1.331 -32.572 1.00 93.50 545 ILE A O 1
ATOM 4263 N N . LEU A 1 546 ? 1.997 -0.705 -31.679 1.00 91.12 546 LEU A N 1
ATOM 4264 C CA . LEU A 1 546 ? 3.243 -1.263 -32.201 1.00 91.12 546 LEU A CA 1
ATOM 4265 C C . LEU A 1 546 ? 3.174 -1.342 -33.740 1.00 91.12 546 LEU A C 1
ATOM 4267 O O . LEU A 1 546 ? 2.228 -1.944 -34.262 1.00 91.12 546 LEU A O 1
ATOM 4271 N N . PRO A 1 547 ? 4.144 -0.758 -34.462 1.00 88.81 547 PRO A N 1
ATOM 4272 C CA . PRO A 1 547 ? 4.173 -0.790 -35.920 1.00 88.81 547 PRO A CA 1
ATOM 4273 C C . PRO A 1 547 ? 4.348 -2.229 -36.421 1.00 88.81 547 PRO A C 1
ATOM 4275 O O . PRO A 1 547 ? 5.034 -3.040 -35.797 1.00 88.81 547 PRO A O 1
ATOM 4278 N N . LYS A 1 548 ? 3.696 -2.556 -37.542 1.00 80.62 548 LYS A N 1
ATOM 4279 C CA . LYS A 1 548 ? 3.813 -3.872 -38.194 1.00 80.62 548 LYS A CA 1
ATOM 4280 C C . LYS A 1 548 ? 4.886 -3.896 -39.284 1.00 80.62 548 LYS A C 1
ATOM 4282 O O . LYS A 1 548 ? 5.488 -4.944 -39.492 1.00 80.62 548 LYS A O 1
ATOM 4287 N N . ASP A 1 549 ? 5.131 -2.746 -39.916 1.00 73.38 549 ASP A N 1
ATOM 4288 C CA . ASP A 1 549 ? 5.969 -2.608 -41.107 1.00 73.38 549 ASP A CA 1
ATOM 4289 C C . ASP A 1 549 ? 7.142 -1.652 -40.847 1.00 73.38 549 ASP A C 1
ATOM 4291 O O . ASP A 1 549 ? 6.943 -0.529 -40.372 1.00 73.38 549 ASP A O 1
ATOM 4295 N N . GLY A 1 550 ? 8.355 -2.097 -41.197 1.00 73.75 550 GLY A N 1
ATOM 4296 C CA . GLY A 1 550 ? 9.634 -1.479 -40.817 1.00 73.75 550 GLY A CA 1
ATOM 4297 C C . GLY A 1 550 ? 9.944 -0.094 -41.398 1.00 73.75 550 GLY A C 1
ATOM 4298 O O . GLY A 1 550 ? 10.837 0.579 -40.888 1.00 73.75 550 GLY A O 1
ATOM 4299 N N . ASP A 1 551 ? 9.201 0.350 -42.413 1.00 79.81 551 ASP A N 1
ATOM 4300 C CA . ASP A 1 551 ? 9.456 1.617 -43.120 1.00 79.81 551 ASP A CA 1
ATOM 4301 C C . ASP A 1 551 ? 8.329 2.653 -42.957 1.00 79.81 551 ASP A C 1
ATOM 4303 O O . ASP A 1 551 ? 8.385 3.741 -43.529 1.00 79.81 551 ASP A O 1
ATOM 4307 N N . SER A 1 552 ? 7.304 2.348 -42.155 1.00 88.06 552 SER A N 1
ATOM 4308 C CA . SER A 1 552 ? 6.197 3.280 -41.902 1.00 88.06 552 SER A CA 1
ATOM 4309 C C . SER A 1 552 ? 6.633 4.498 -41.060 1.00 88.06 552 SER A C 1
ATOM 4311 O O . SER A 1 552 ? 7.556 4.388 -40.242 1.00 88.06 552 SER A O 1
ATOM 4313 N N . PRO A 1 553 ? 5.980 5.671 -41.194 1.00 87.75 553 PRO A N 1
ATOM 4314 C CA . PRO A 1 553 ? 6.223 6.817 -40.312 1.00 87.75 553 PRO A CA 1
ATOM 4315 C C . PRO A 1 553 ? 6.073 6.467 -38.824 1.00 87.75 553 PRO A C 1
ATOM 4317 O O . PRO A 1 553 ? 6.875 6.892 -37.992 1.00 87.75 553 PRO A O 1
ATOM 4320 N N . GLU A 1 554 ? 5.093 5.627 -38.486 1.00 89.94 554 GLU A N 1
ATOM 4321 C CA . GLU A 1 554 ? 4.862 5.108 -37.137 1.00 89.94 554 GLU A CA 1
ATOM 4322 C C . GLU A 1 554 ? 6.048 4.277 -36.639 1.00 89.94 554 GLU A C 1
ATOM 4324 O O . GLU A 1 554 ? 6.404 4.337 -35.459 1.00 89.94 554 GLU A O 1
ATOM 4329 N N . HIS A 1 555 ? 6.698 3.534 -37.537 1.00 92.94 555 HIS A N 1
ATOM 4330 C CA . HIS A 1 555 ? 7.900 2.773 -37.221 1.00 92.94 555 HIS A CA 1
ATOM 4331 C C . HIS A 1 555 ? 9.101 3.662 -36.922 1.00 92.94 555 HIS A C 1
ATOM 4333 O O . HIS A 1 555 ? 9.843 3.391 -35.977 1.00 92.94 555 HIS A O 1
ATOM 4339 N N . GLN A 1 556 ? 9.261 4.768 -37.652 1.00 91.25 556 GLN A N 1
ATOM 4340 C CA . GLN A 1 556 ? 10.299 5.754 -37.342 1.00 91.25 556 GLN A CA 1
ATOM 4341 C C . GLN A 1 556 ? 10.064 6.411 -35.977 1.00 91.25 556 GLN A C 1
ATOM 4343 O O . GLN A 1 556 ? 11.009 6.555 -35.201 1.00 91.25 556 GLN A O 1
ATOM 4348 N N . VAL A 1 557 ? 8.809 6.730 -35.635 1.00 92.81 557 VAL A N 1
ATOM 4349 C CA . VAL A 1 557 ? 8.445 7.231 -34.297 1.00 92.81 557 VAL A CA 1
ATOM 4350 C C . VAL A 1 557 ? 8.750 6.191 -33.221 1.00 92.81 557 VAL A C 1
ATOM 4352 O O . VAL A 1 557 ? 9.354 6.531 -32.204 1.00 92.81 557 VAL A O 1
ATOM 4355 N N . TYR A 1 558 ? 8.387 4.926 -33.439 1.00 96.25 558 TYR A N 1
ATOM 4356 C CA . TYR A 1 558 ? 8.669 3.834 -32.506 1.00 96.25 558 TYR A CA 1
ATOM 4357 C C . TYR A 1 558 ? 10.170 3.668 -32.250 1.00 96.25 558 TYR A C 1
ATOM 4359 O O . TYR A 1 558 ? 10.611 3.686 -31.099 1.00 96.25 558 TYR A O 1
ATOM 4367 N N . LYS A 1 559 ? 10.963 3.589 -33.325 1.00 96.50 559 LYS A N 1
ATOM 4368 C CA . LYS A 1 559 ? 12.423 3.498 -33.265 1.00 96.50 559 LYS A CA 1
ATOM 4369 C C . LYS A 1 559 ? 13.025 4.692 -32.530 1.00 96.50 559 LYS A C 1
ATOM 4371 O O . LYS A 1 559 ? 13.792 4.497 -31.593 1.00 96.50 559 LYS A O 1
ATOM 4376 N N . LYS A 1 560 ? 12.660 5.918 -32.915 1.00 96.50 560 LYS A N 1
ATOM 4377 C CA . LYS A 1 560 ? 13.187 7.140 -32.295 1.00 96.50 560 LYS A CA 1
ATOM 4378 C C . LYS A 1 560 ? 12.833 7.222 -30.809 1.00 96.50 560 LYS A C 1
ATOM 4380 O O . LYS A 1 560 ? 13.689 7.539 -29.992 1.00 96.50 560 LYS A O 1
ATOM 4385 N N . THR A 1 561 ? 11.606 6.843 -30.450 1.00 97.62 561 THR A N 1
ATOM 4386 C CA . THR A 1 561 ? 11.142 6.814 -29.056 1.00 97.62 561 THR A CA 1
ATOM 4387 C C . THR A 1 561 ? 11.956 5.840 -28.202 1.00 97.62 561 THR A C 1
ATOM 4389 O O . THR A 1 561 ? 12.304 6.169 -27.073 1.00 97.62 561 THR A O 1
ATOM 4392 N N . LEU A 1 562 ? 12.286 4.657 -28.732 1.00 97.88 562 LEU A N 1
ATOM 4393 C CA . LEU A 1 562 ? 13.154 3.693 -28.048 1.00 97.88 562 LEU A CA 1
ATOM 4394 C C . LEU A 1 562 ? 14.611 4.171 -27.958 1.00 97.88 562 LEU A C 1
ATOM 4396 O O . LEU A 1 562 ? 15.243 3.976 -26.922 1.00 97.88 562 LEU A O 1
ATOM 4400 N N . GLN A 1 563 ? 15.122 4.848 -28.990 1.00 98.00 563 GLN A N 1
ATOM 4401 C CA . GLN A 1 563 ? 16.475 5.418 -28.984 1.00 98.00 563 GLN A CA 1
ATOM 4402 C C . GLN A 1 563 ? 16.625 6.542 -27.953 1.00 98.00 563 GLN A C 1
ATOM 4404 O O . GLN A 1 563 ? 17.688 6.687 -27.352 1.00 98.00 563 GLN A O 1
ATOM 4409 N N . ASP A 1 564 ? 15.568 7.317 -27.721 1.00 97.25 564 ASP A N 1
ATOM 4410 C CA . ASP A 1 564 ? 15.568 8.421 -26.760 1.00 97.25 564 ASP A CA 1
ATOM 4411 C C . ASP A 1 564 ? 15.171 7.971 -25.334 1.00 97.25 564 ASP A C 1
ATOM 4413 O O . ASP A 1 564 ? 15.131 8.788 -24.409 1.00 97.25 564 ASP A O 1
ATOM 4417 N N . ALA A 1 565 ? 14.872 6.682 -25.125 1.00 98.06 565 ALA A N 1
ATOM 4418 C CA . ALA A 1 565 ? 14.405 6.145 -23.849 1.00 98.06 565 ALA A CA 1
ATOM 4419 C C . ALA A 1 565 ? 15.534 6.010 -22.813 1.00 98.06 565 ALA A C 1
ATOM 4421 O O . ALA A 1 565 ? 16.527 5.315 -23.032 1.00 98.06 565 ALA A O 1
ATOM 4422 N N . ASN A 1 566 ? 15.354 6.593 -21.624 1.00 98.00 566 ASN A N 1
ATOM 4423 C CA . ASN A 1 566 ? 16.229 6.322 -20.479 1.00 98.00 566 ASN A CA 1
ATOM 4424 C C . ASN A 1 566 ? 15.823 5.037 -19.757 1.00 98.00 566 ASN A C 1
ATOM 4426 O O . ASN A 1 566 ? 16.685 4.299 -19.285 1.00 98.00 566 ASN A O 1
ATOM 4430 N N . ILE A 1 567 ? 14.516 4.771 -19.685 1.00 98.69 567 ILE A N 1
ATOM 4431 C CA . ILE A 1 567 ? 13.955 3.563 -19.083 1.00 98.69 567 ILE A CA 1
ATOM 4432 C C . ILE A 1 567 ? 13.014 2.896 -20.080 1.00 98.69 567 ILE A C 1
ATOM 4434 O O . ILE A 1 567 ? 12.129 3.554 -20.631 1.00 98.69 567 ILE A O 1
ATOM 4438 N N . VAL A 1 568 ? 13.164 1.584 -20.260 1.00 98.75 568 VAL A N 1
ATOM 4439 C CA . VAL A 1 568 ? 12.240 0.750 -21.037 1.00 98.75 568 VAL A CA 1
ATOM 4440 C C . VAL A 1 568 ? 11.663 -0.342 -20.145 1.00 98.75 568 VAL A C 1
ATOM 4442 O O . VAL A 1 568 ? 12.401 -1.129 -19.562 1.00 98.75 568 VAL A O 1
ATOM 4445 N N . VAL A 1 569 ? 10.338 -0.418 -20.048 1.00 98.75 569 VAL A N 1
ATOM 4446 C CA . VAL A 1 569 ? 9.629 -1.479 -19.321 1.00 98.75 569 VAL A CA 1
ATOM 4447 C C . VAL A 1 569 ? 8.859 -2.341 -20.312 1.00 98.75 569 VAL A C 1
ATOM 4449 O O . VAL A 1 569 ? 7.992 -1.841 -21.029 1.00 98.75 569 VAL A O 1
ATOM 4452 N N . THR A 1 570 ? 9.114 -3.646 -20.322 1.00 98.19 570 THR A N 1
ATOM 4453 C CA . THR A 1 570 ? 8.358 -4.616 -21.124 1.00 98.19 570 THR A CA 1
ATOM 4454 C C . THR A 1 570 ? 7.568 -5.542 -20.203 1.00 98.19 570 THR A C 1
ATOM 4456 O O . THR A 1 570 ? 8.094 -6.090 -19.233 1.00 98.19 570 THR A O 1
ATOM 4459 N N . ALA A 1 571 ? 6.261 -5.667 -20.451 1.00 95.88 571 ALA A N 1
ATOM 4460 C CA . ALA A 1 571 ? 5.397 -6.584 -19.708 1.00 95.88 571 ALA A CA 1
ATOM 4461 C C . ALA A 1 571 ? 4.294 -7.158 -20.611 1.00 95.88 571 ALA A C 1
ATOM 4463 O O . ALA A 1 571 ? 3.093 -6.923 -20.436 1.00 95.88 571 ALA A O 1
ATOM 4464 N N . THR A 1 572 ? 4.733 -7.908 -21.611 1.00 91.88 572 THR A N 1
ATOM 4465 C CA . THR A 1 572 ? 3.949 -8.520 -22.679 1.00 91.88 572 THR A CA 1
ATOM 4466 C C . THR A 1 572 ? 4.035 -10.041 -22.627 1.00 91.88 572 THR A C 1
ATOM 4468 O O . THR A 1 572 ? 4.981 -10.625 -22.112 1.00 91.88 572 THR A O 1
ATOM 4471 N N . SER A 1 573 ? 3.051 -10.710 -23.224 1.00 88.06 573 SER A N 1
ATOM 4472 C CA . SER A 1 573 ? 3.086 -12.160 -23.417 1.00 88.06 573 SER A CA 1
ATOM 4473 C C . SER A 1 573 ? 3.781 -12.579 -24.721 1.00 88.06 573 SER A C 1
ATOM 4475 O O . SER A 1 573 ? 3.412 -13.593 -25.316 1.00 88.06 573 SER A O 1
ATOM 4477 N N . SER A 1 574 ? 4.736 -11.777 -25.206 1.00 91.25 574 SER A N 1
ATOM 4478 C CA . SER A 1 574 ? 5.370 -12.002 -26.505 1.00 91.25 574 SER A CA 1
ATOM 4479 C C . SER A 1 574 ? 6.228 -13.270 -26.522 1.00 91.25 574 SER A C 1
ATOM 4481 O O . SER A 1 574 ? 6.856 -13.648 -25.534 1.00 91.25 574 SER A O 1
ATOM 4483 N N . THR A 1 575 ? 6.244 -13.943 -27.670 1.00 93.31 575 THR A N 1
ATOM 4484 C CA . THR A 1 575 ? 7.120 -15.091 -27.968 1.00 93.31 575 THR A CA 1
ATOM 4485 C C . THR A 1 575 ? 8.195 -14.732 -28.991 1.00 93.31 575 THR A C 1
ATOM 4487 O O . THR A 1 575 ? 8.870 -15.611 -29.516 1.00 93.31 575 THR A O 1
ATOM 4490 N N . LYS A 1 576 ? 8.304 -13.446 -29.336 1.00 93.50 576 LYS A N 1
ATOM 4491 C CA . LYS A 1 576 ? 9.279 -12.888 -30.272 1.00 93.50 576 LYS A CA 1
ATOM 4492 C C . LYS A 1 576 ? 9.738 -11.519 -29.757 1.00 93.50 576 LYS A C 1
ATOM 4494 O O . LYS A 1 576 ? 8.903 -10.809 -29.189 1.00 93.50 576 LYS A O 1
ATOM 4499 N N . PRO A 1 577 ? 10.999 -11.123 -29.994 1.00 94.81 577 PRO A N 1
ATOM 4500 C CA . PRO A 1 577 ? 11.492 -9.799 -29.625 1.00 94.81 577 PRO A CA 1
ATOM 4501 C C . PRO A 1 577 ? 10.554 -8.678 -30.091 1.00 94.81 577 PRO A C 1
ATOM 4503 O O . PRO A 1 577 ? 10.065 -8.704 -31.221 1.00 94.81 577 PRO A O 1
ATOM 4506 N N . LEU A 1 578 ? 10.287 -7.711 -29.211 1.00 95.19 578 LEU A N 1
ATOM 4507 C CA . LEU A 1 578 ? 9.396 -6.576 -29.476 1.00 95.19 578 LEU A CA 1
ATOM 4508 C C . LEU A 1 578 ? 10.063 -5.522 -30.368 1.00 95.19 578 LEU A C 1
ATOM 4510 O O . LEU A 1 578 ? 9.383 -4.820 -31.110 1.00 95.19 578 LEU A O 1
ATOM 4514 N N . PHE A 1 579 ? 11.386 -5.423 -30.287 1.00 95.31 579 PHE A N 1
ATOM 4515 C CA . PHE A 1 579 ? 12.231 -4.509 -31.045 1.00 95.31 579 PHE A CA 1
ATOM 4516 C C . PHE A 1 579 ? 13.640 -5.106 -31.172 1.00 95.31 579 PHE A C 1
ATOM 4518 O O . PHE A 1 579 ? 14.038 -5.901 -30.315 1.00 95.31 579 PHE A O 1
ATOM 4525 N N . PRO A 1 580 ? 14.397 -4.740 -32.218 1.00 95.00 580 PRO A N 1
ATOM 4526 C CA . PRO A 1 580 ? 15.789 -5.145 -32.351 1.00 95.00 580 PRO A CA 1
ATOM 4527 C C . PRO A 1 580 ? 16.693 -4.374 -31.379 1.00 95.00 580 PRO A C 1
ATOM 4529 O O . PRO A 1 580 ? 16.439 -3.206 -31.066 1.00 95.00 580 PRO A O 1
ATOM 4532 N N . SER A 1 581 ? 17.805 -4.992 -30.978 1.00 97.38 581 SER A N 1
ATOM 4533 C CA . SER A 1 581 ? 18.830 -4.400 -30.106 1.00 97.38 581 SER A CA 1
ATOM 4534 C C . SER A 1 581 ? 19.268 -2.996 -30.538 1.00 97.38 581 SER A C 1
ATOM 4536 O O . SER A 1 581 ? 19.415 -2.101 -29.706 1.00 97.38 581 SER A O 1
ATOM 4538 N N . SER A 1 582 ? 19.395 -2.759 -31.847 1.00 96.38 582 SER A N 1
ATOM 4539 C CA . SER A 1 582 ? 19.841 -1.480 -32.419 1.00 96.38 582 SER A CA 1
ATOM 4540 C C . SER A 1 582 ? 18.916 -0.287 -32.142 1.00 96.38 582 SER A C 1
ATOM 4542 O O . SER A 1 582 ? 19.295 0.852 -32.421 1.00 96.38 582 SER A O 1
ATOM 4544 N N . TYR A 1 583 ? 17.707 -0.510 -31.617 1.00 97.12 583 TYR A N 1
ATOM 4545 C CA . TYR A 1 583 ? 16.785 0.578 -31.264 1.00 97.12 583 TYR A CA 1
ATOM 4546 C C . TYR A 1 583 ? 17.065 1.144 -29.876 1.00 97.12 583 TYR A C 1
ATOM 4548 O O . TYR A 1 583 ? 16.572 2.219 -29.562 1.00 97.12 583 TYR A O 1
ATOM 4556 N N . ILE A 1 584 ? 17.858 0.452 -29.059 1.00 98.31 584 ILE A N 1
ATOM 4557 C CA . ILE A 1 584 ? 18.170 0.873 -27.697 1.00 98.31 584 ILE A CA 1
AT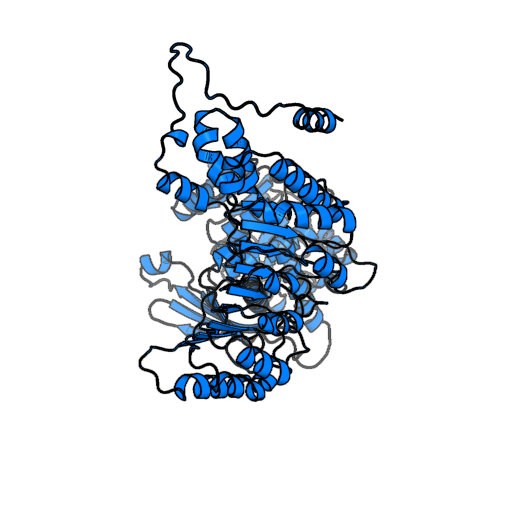OM 4558 C C . ILE A 1 584 ? 19.535 1.548 -27.654 1.00 98.31 584 ILE A C 1
ATOM 4560 O O . ILE A 1 584 ? 20.552 0.946 -28.015 1.00 98.31 584 ILE A O 1
ATOM 4564 N N . SER A 1 585 ? 19.556 2.785 -27.168 1.00 97.62 585 SER A N 1
ATOM 4565 C CA . SER A 1 585 ? 20.784 3.558 -26.995 1.00 97.62 585 SER A CA 1
ATOM 4566 C C . SER A 1 585 ? 21.601 3.086 -25.784 1.00 97.62 585 SER A C 1
ATOM 4568 O O . SER A 1 585 ? 21.037 2.595 -24.804 1.00 97.62 585 SER A O 1
ATOM 4570 N N . PRO A 1 586 ? 22.934 3.260 -25.805 1.00 96.94 586 PRO A N 1
ATOM 4571 C CA . PRO A 1 586 ? 23.757 3.100 -24.613 1.00 96.94 586 PRO A CA 1
ATOM 4572 C C . PRO A 1 586 ? 23.261 3.970 -23.447 1.00 96.94 586 PRO A C 1
ATOM 4574 O O . PRO A 1 586 ? 22.888 5.130 -23.624 1.00 96.94 586 PRO A O 1
ATOM 4577 N N . GLY A 1 587 ? 23.292 3.422 -22.237 1.00 95.69 587 GLY A N 1
ATOM 4578 C CA . GLY A 1 587 ? 22.855 4.057 -20.997 1.00 95.69 587 GLY A CA 1
ATOM 4579 C C . GLY A 1 587 ? 21.388 3.815 -20.635 1.00 95.69 587 GLY A C 1
ATOM 4580 O O . GLY A 1 587 ? 20.978 4.225 -19.549 1.00 95.69 587 GLY A O 1
ATOM 4581 N N . THR A 1 588 ? 20.601 3.150 -21.487 1.00 98.06 588 THR A N 1
ATOM 4582 C CA . THR A 1 588 ? 19.212 2.783 -21.178 1.00 98.06 588 THR A CA 1
ATOM 4583 C C . THR A 1 588 ? 19.149 1.694 -20.098 1.00 98.06 588 THR A C 1
ATOM 4585 O O . THR A 1 588 ? 19.915 0.726 -20.118 1.00 98.06 588 THR A O 1
ATOM 4588 N N . HIS A 1 589 ? 18.209 1.835 -19.157 1.00 98.50 589 HIS A N 1
ATOM 4589 C CA . HIS A 1 589 ? 17.858 0.797 -18.186 1.00 98.50 589 HIS A CA 1
ATOM 4590 C C . HIS A 1 589 ? 16.597 0.047 -18.629 1.00 98.50 589 HIS A C 1
ATOM 4592 O O . HIS A 1 589 ? 15.560 0.664 -18.879 1.00 98.50 589 HIS A O 1
ATOM 4598 N N . LEU A 1 590 ? 16.664 -1.282 -18.713 1.00 98.69 590 LEU A N 1
ATOM 4599 C CA . LEU A 1 590 ? 15.548 -2.127 -19.131 1.00 98.69 590 LEU A CA 1
ATOM 4600 C C . LEU A 1 590 ? 14.992 -2.942 -17.961 1.00 98.69 590 LEU A C 1
ATOM 4602 O O . LEU A 1 590 ? 15.742 -3.568 -17.218 1.00 98.69 590 LEU A O 1
ATOM 4606 N N . CYS A 1 591 ? 13.667 -2.977 -17.836 1.00 98.69 591 CYS A N 1
ATOM 4607 C CA . CYS A 1 591 ? 12.929 -3.829 -16.904 1.00 98.69 591 CYS A CA 1
ATOM 4608 C C . CYS A 1 591 ? 12.064 -4.819 -17.697 1.00 98.69 591 CYS A C 1
ATOM 4610 O O . CYS A 1 591 ? 11.087 -4.419 -18.334 1.00 98.69 591 CYS A O 1
ATOM 4612 N N . MET A 1 592 ? 12.412 -6.104 -17.646 1.00 97.81 592 MET A N 1
ATOM 4613 C CA . MET A 1 592 ? 11.833 -7.167 -18.474 1.00 97.81 592 MET A CA 1
ATOM 4614 C C . MET A 1 592 ? 10.997 -8.132 -17.633 1.00 97.81 592 MET A C 1
ATOM 4616 O O . MET A 1 592 ? 11.526 -8.988 -16.916 1.00 97.81 592 MET A O 1
ATOM 4620 N N . ILE A 1 593 ? 9.674 -8.003 -17.717 1.00 96.44 593 ILE A N 1
ATOM 4621 C CA . ILE A 1 593 ? 8.733 -8.558 -16.731 1.00 96.44 593 ILE A CA 1
ATOM 4622 C C . ILE A 1 593 ? 7.768 -9.574 -17.353 1.00 96.44 593 ILE A C 1
ATOM 4624 O O . ILE A 1 593 ? 7.214 -10.419 -16.652 1.00 96.44 593 ILE A O 1
ATOM 4628 N N . GLY A 1 594 ? 7.518 -9.486 -18.660 1.00 88.69 594 GLY A N 1
ATOM 4629 C CA . GLY A 1 594 ? 6.447 -10.228 -19.325 1.00 88.69 594 GLY A CA 1
ATOM 4630 C C . GLY A 1 594 ? 6.775 -11.688 -19.642 1.00 88.69 594 GLY A C 1
ATOM 4631 O O . GLY A 1 594 ? 5.889 -12.543 -19.608 1.00 88.69 594 GLY A O 1
ATOM 4632 N N . SER A 1 595 ? 8.039 -11.989 -19.922 1.00 85.25 595 SER A N 1
ATOM 4633 C CA . SER A 1 595 ? 8.545 -13.321 -20.280 1.00 85.25 595 SER A CA 1
ATOM 4634 C C . SER A 1 595 ? 8.874 -14.169 -19.040 1.00 85.25 595 SER A C 1
ATOM 4636 O O . SER A 1 595 ? 9.910 -13.990 -18.408 1.00 85.25 595 SER A O 1
ATOM 4638 N N . TYR A 1 596 ? 7.998 -15.113 -18.692 1.00 84.00 596 TYR A N 1
ATOM 4639 C CA . TYR A 1 596 ? 8.153 -16.028 -17.540 1.00 84.00 596 TYR A CA 1
ATOM 4640 C C . TYR A 1 596 ? 8.055 -17.514 -17.937 1.00 84.00 596 TYR A C 1
ATOM 4642 O O . TYR A 1 596 ? 7.780 -18.382 -17.112 1.00 84.00 596 TYR A O 1
ATOM 4650 N N . ALA A 1 597 ? 8.209 -17.822 -19.224 1.00 86.94 597 ALA A N 1
ATOM 4651 C CA . ALA A 1 597 ? 8.305 -19.193 -19.709 1.00 86.94 597 ALA A CA 1
ATOM 4652 C C . ALA A 1 597 ? 9.383 -19.294 -20.802 1.00 86.94 597 ALA A C 1
ATOM 4654 O O . ALA A 1 597 ? 9.547 -18.328 -21.551 1.00 86.94 597 ALA A O 1
ATOM 4655 N N . PRO A 1 598 ? 10.028 -20.466 -20.991 1.00 90.88 598 PRO A N 1
ATOM 4656 C CA . PRO A 1 598 ? 11.126 -20.641 -21.951 1.00 90.88 598 PRO A CA 1
ATOM 4657 C C . PRO A 1 598 ? 10.833 -20.173 -23.380 1.00 90.88 598 PRO A C 1
ATOM 4659 O O . PRO A 1 598 ? 11.723 -19.723 -24.082 1.00 90.88 598 PRO A O 1
ATOM 4662 N N . ARG A 1 599 ? 9.573 -20.276 -23.818 1.00 92.19 599 ARG A N 1
ATOM 4663 C CA . ARG A 1 599 ? 9.132 -19.875 -25.165 1.00 92.19 599 ARG A CA 1
ATOM 4664 C C . ARG A 1 599 ? 8.866 -18.372 -25.325 1.00 92.19 599 ARG A C 1
ATOM 4666 O O . ARG A 1 599 ? 8.467 -17.941 -26.404 1.00 92.19 599 ARG A O 1
ATOM 4673 N N . MET A 1 600 ? 8.908 -17.604 -24.238 1.00 92.94 600 MET A N 1
ATOM 4674 C CA . MET A 1 600 ? 8.536 -16.189 -24.220 1.00 92.94 600 MET A CA 1
ATOM 4675 C C . MET A 1 600 ? 9.778 -15.315 -24.354 1.00 92.94 600 MET A C 1
ATOM 4677 O O . MET A 1 600 ? 10.768 -15.531 -23.662 1.00 92.94 600 MET A O 1
ATOM 4681 N N . HIS A 1 601 ? 9.685 -14.308 -25.215 1.00 95.50 601 HIS A N 1
ATOM 4682 C CA . HIS A 1 601 ? 10.776 -13.400 -25.551 1.00 95.50 601 HIS A CA 1
ATOM 4683 C C . HIS A 1 601 ? 10.211 -11.997 -25.699 1.00 95.50 601 HIS A C 1
ATOM 4685 O O . HIS A 1 601 ? 9.315 -11.791 -26.520 1.00 95.50 601 HIS A O 1
ATOM 4691 N N . GLU A 1 602 ? 10.730 -11.045 -24.927 1.00 96.38 602 GLU A N 1
ATOM 4692 C CA . GLU A 1 602 ? 10.414 -9.624 -25.101 1.00 96.38 602 GLU A CA 1
ATOM 4693 C C . GLU A 1 602 ? 11.525 -8.880 -25.838 1.00 96.38 602 GLU A C 1
ATOM 4695 O O . GLU A 1 602 ? 11.249 -7.916 -26.550 1.00 96.38 602 GLU A O 1
ATOM 4700 N N . VAL A 1 603 ? 12.760 -9.364 -25.724 1.00 96.62 603 VAL A N 1
ATOM 4701 C CA . VAL A 1 603 ? 13.951 -8.804 -26.371 1.00 96.62 603 VAL A CA 1
ATOM 4702 C C . VAL A 1 603 ? 14.742 -9.887 -27.105 1.00 96.62 603 VAL A C 1
ATOM 4704 O O . VAL A 1 603 ? 14.538 -11.083 -26.881 1.00 96.62 603 VAL A O 1
ATOM 4707 N N . ASP A 1 604 ? 15.620 -9.466 -28.014 1.00 95.19 604 ASP A N 1
ATOM 4708 C CA . ASP A 1 604 ? 16.520 -10.365 -28.737 1.00 95.19 604 ASP A CA 1
ATOM 4709 C C . ASP A 1 604 ? 17.786 -10.697 -27.927 1.00 95.19 604 ASP A C 1
ATOM 4711 O O . ASP A 1 604 ? 18.105 -10.069 -26.915 1.00 95.19 604 ASP A O 1
ATOM 4715 N N . THR A 1 605 ? 18.512 -11.720 -28.376 1.00 96.56 605 THR A N 1
ATOM 4716 C CA . THR A 1 605 ? 19.742 -12.185 -27.723 1.00 96.56 605 THR A CA 1
ATOM 4717 C C . THR A 1 605 ? 20.863 -11.153 -27.765 1.00 96.56 605 THR A C 1
ATOM 4719 O O . THR A 1 605 ? 21.702 -11.128 -26.867 1.00 96.56 605 THR A O 1
ATOM 4722 N N . ASP A 1 606 ? 20.890 -10.308 -28.794 1.00 97.19 606 ASP A N 1
ATOM 4723 C CA . ASP A 1 606 ? 21.939 -9.308 -28.980 1.00 97.19 606 ASP A CA 1
ATOM 4724 C C . ASP A 1 606 ? 21.810 -8.195 -27.943 1.00 97.19 606 ASP A C 1
ATOM 4726 O O . ASP A 1 606 ? 22.807 -7.735 -27.389 1.00 97.19 606 ASP A O 1
ATOM 4730 N N . LEU A 1 607 ? 20.580 -7.791 -27.624 1.00 97.75 607 LEU A N 1
ATOM 4731 C CA . LEU A 1 607 ? 20.312 -6.830 -26.570 1.00 97.75 607 LEU A CA 1
ATOM 4732 C C . LEU A 1 607 ? 20.649 -7.412 -25.198 1.00 97.75 607 LEU A C 1
ATOM 4734 O O . LEU A 1 607 ? 21.279 -6.726 -24.401 1.00 97.75 607 LEU A O 1
ATOM 4738 N N . VAL A 1 608 ? 20.296 -8.674 -24.932 1.00 97.31 608 VAL A N 1
ATOM 4739 C CA . VAL A 1 608 ? 20.660 -9.353 -23.673 1.00 97.31 608 VAL A CA 1
ATOM 4740 C C . VAL A 1 608 ? 22.180 -9.344 -23.471 1.00 97.31 608 VAL A C 1
ATOM 4742 O O . VAL A 1 608 ? 22.660 -8.953 -22.410 1.00 97.31 608 VAL A O 1
ATOM 4745 N N . LYS A 1 609 ? 22.950 -9.697 -24.507 1.00 96.50 609 LYS A N 1
ATOM 4746 C CA . LYS A 1 609 ? 24.421 -9.734 -24.451 1.00 96.50 609 LYS A CA 1
ATOM 4747 C C . LYS A 1 609 ? 25.062 -8.360 -24.248 1.00 96.50 609 LYS A C 1
ATOM 4749 O O . LYS A 1 609 ? 26.120 -8.272 -23.634 1.00 96.50 609 LYS A O 1
ATOM 4754 N N . ARG A 1 610 ? 24.424 -7.283 -24.716 1.00 97.44 610 ARG A N 1
ATOM 4755 C CA . ARG A 1 610 ? 24.905 -5.903 -24.527 1.00 97.44 610 ARG A CA 1
ATOM 4756 C C . ARG A 1 610 ? 24.953 -5.447 -23.069 1.00 97.44 610 ARG A C 1
ATOM 4758 O O . ARG A 1 610 ? 25.726 -4.546 -22.757 1.00 97.44 610 ARG A O 1
ATOM 4765 N N . ALA A 1 611 ? 24.160 -6.052 -22.183 1.00 95.94 611 ALA A N 1
ATOM 4766 C CA . ALA A 1 611 ? 24.174 -5.709 -20.762 1.00 95.94 611 ALA A CA 1
ATOM 4767 C C . ALA A 1 611 ? 25.450 -6.182 -20.039 1.00 95.94 611 ALA A C 1
ATOM 4769 O O . ALA A 1 611 ? 25.833 -5.612 -19.015 1.00 95.94 611 ALA A O 1
ATOM 4770 N N . GLY A 1 612 ? 26.125 -7.211 -20.566 1.00 94.50 612 GLY A N 1
ATOM 4771 C CA . GLY A 1 612 ? 27.214 -7.904 -19.881 1.00 94.50 612 GLY A CA 1
ATOM 4772 C C . GLY A 1 612 ? 26.686 -8.688 -18.680 1.00 94.50 612 GLY A C 1
ATOM 4773 O O . GLY A 1 612 ? 26.388 -9.869 -18.795 1.00 94.50 612 GLY A O 1
ATOM 4774 N N . THR A 1 613 ? 26.514 -8.014 -17.542 1.00 97.19 613 THR A N 1
ATOM 4775 C CA . THR A 1 613 ? 25.916 -8.568 -16.326 1.00 97.19 613 THR A CA 1
ATOM 4776 C C . THR A 1 613 ? 24.446 -8.175 -16.212 1.00 97.19 613 THR A C 1
ATOM 4778 O O . THR A 1 613 ? 24.080 -7.003 -16.312 1.00 97.19 613 THR A O 1
ATOM 4781 N N . ILE A 1 614 ? 23.591 -9.157 -15.940 1.00 98.12 614 ILE A N 1
ATOM 4782 C CA . ILE A 1 614 ? 22.140 -8.985 -15.873 1.00 98.12 614 ILE A CA 1
ATOM 4783 C C . ILE A 1 614 ? 21.680 -9.153 -14.431 1.00 98.12 614 ILE A C 1
ATOM 4785 O O . ILE A 1 614 ? 22.017 -10.127 -13.755 1.00 98.12 614 ILE A O 1
ATOM 4789 N N . VAL A 1 615 ? 20.870 -8.207 -13.960 1.00 98.62 615 VAL A N 1
ATOM 4790 C CA . VAL A 1 615 ? 20.273 -8.294 -12.630 1.00 98.62 615 VAL A CA 1
ATOM 4791 C C . VAL A 1 615 ? 18.978 -9.091 -12.710 1.00 98.62 615 VAL A C 1
ATOM 4793 O O . VAL A 1 615 ? 18.119 -8.812 -13.545 1.00 98.62 615 VAL A O 1
ATOM 4796 N N . VAL A 1 616 ? 18.818 -10.076 -11.834 1.00 98.12 616 VAL A N 1
ATOM 4797 C CA . VAL A 1 616 ? 17.645 -10.958 -11.781 1.00 98.12 616 VAL A CA 1
ATOM 4798 C C . VAL A 1 616 ? 16.991 -10.944 -10.406 1.00 98.12 616 VAL A C 1
ATOM 4800 O O . VAL A 1 616 ? 17.623 -10.607 -9.408 1.00 98.12 616 VAL A O 1
ATOM 4803 N N . ASP A 1 617 ? 15.716 -11.316 -10.321 1.00 95.31 617 ASP A N 1
ATOM 4804 C CA . ASP A 1 617 ? 15.061 -11.545 -9.028 1.00 95.31 617 ASP A CA 1
ATOM 4805 C C . ASP A 1 617 ? 15.493 -12.864 -8.366 1.00 95.31 617 ASP A C 1
ATOM 4807 O O . ASP A 1 617 ? 15.660 -12.908 -7.150 1.00 95.31 617 ASP A O 1
ATOM 4811 N N . SER A 1 618 ? 15.689 -13.926 -9.151 1.00 92.88 618 SER A N 1
ATOM 4812 C CA . SER A 1 618 ? 16.263 -15.202 -8.711 1.00 92.88 618 SER A CA 1
ATOM 4813 C C . SER A 1 618 ? 17.021 -15.860 -9.857 1.00 92.88 618 SER A C 1
ATOM 4815 O O . SER A 1 618 ? 16.441 -16.109 -10.916 1.00 92.88 618 SER A O 1
ATOM 4817 N N . ARG A 1 619 ? 18.300 -16.191 -9.637 1.00 93.38 619 ARG A N 1
ATOM 4818 C CA . ARG A 1 619 ? 19.135 -16.866 -10.647 1.00 93.38 619 ARG A CA 1
ATOM 4819 C C . ARG A 1 619 ? 18.516 -18.187 -11.090 1.00 93.38 619 ARG A C 1
ATOM 4821 O O . ARG A 1 619 ? 18.280 -18.400 -12.276 1.00 93.38 619 ARG A O 1
ATOM 4828 N N . GLU A 1 620 ? 18.174 -19.032 -10.124 1.00 89.56 620 GLU A N 1
ATOM 4829 C CA . GLU A 1 620 ? 17.615 -20.367 -10.364 1.00 89.56 620 GLU A CA 1
ATOM 4830 C C . GLU A 1 620 ? 16.301 -20.313 -11.151 1.00 89.56 620 GLU A C 1
ATOM 4832 O O . GLU A 1 620 ? 16.117 -21.074 -12.099 1.00 89.56 620 GLU A O 1
ATOM 4837 N N . ALA A 1 621 ? 15.400 -19.390 -10.796 1.00 89.88 621 ALA A N 1
ATOM 4838 C CA . ALA A 1 621 ? 14.113 -19.267 -11.477 1.00 89.88 621 ALA A CA 1
ATOM 4839 C C . ALA A 1 621 ? 14.291 -18.722 -12.901 1.00 89.88 621 ALA A C 1
ATOM 4841 O O . ALA A 1 621 ? 13.745 -19.282 -13.850 1.00 89.88 621 ALA A O 1
ATOM 4842 N N . CYS A 1 622 ? 15.103 -17.676 -13.076 1.00 93.12 622 CYS A N 1
ATOM 4843 C CA . CYS A 1 622 ? 15.348 -17.076 -14.384 1.00 93.12 622 CYS A CA 1
ATOM 4844 C C . CYS A 1 622 ? 16.021 -18.044 -15.368 1.00 93.12 622 CYS A C 1
ATOM 4846 O O . CYS A 1 622 ? 15.646 -18.050 -16.537 1.00 93.12 622 CYS A O 1
ATOM 4848 N N . LYS A 1 623 ? 16.935 -18.916 -14.928 1.00 92.12 623 LYS A N 1
ATOM 4849 C CA . LYS A 1 623 ? 17.547 -19.930 -15.811 1.00 92.12 623 LYS A CA 1
ATOM 4850 C C . LYS A 1 623 ? 16.555 -20.943 -16.372 1.00 92.12 623 LYS A C 1
ATOM 4852 O O . LYS A 1 623 ? 16.809 -21.522 -17.422 1.00 92.12 623 LYS A O 1
ATOM 4857 N N . ILE A 1 624 ? 15.453 -21.183 -15.667 1.00 89.25 624 ILE A N 1
ATOM 4858 C CA . ILE A 1 624 ? 14.428 -22.149 -16.074 1.00 89.25 624 ILE A CA 1
ATOM 4859 C C . ILE A 1 624 ? 13.293 -21.446 -16.822 1.00 89.25 624 ILE A C 1
ATOM 4861 O O . ILE A 1 624 ? 12.732 -22.009 -17.755 1.00 89.25 624 ILE A O 1
ATOM 4865 N N . GLU A 1 625 ? 12.937 -20.224 -16.425 1.00 89.00 625 GLU A N 1
ATOM 4866 C CA . GLU A 1 625 ? 11.717 -19.553 -16.878 1.00 89.00 625 GLU A CA 1
ATOM 4867 C C . GLU A 1 625 ? 11.970 -18.404 -17.877 1.00 89.00 625 GLU A C 1
ATOM 4869 O O . GLU A 1 625 ? 11.098 -18.121 -18.699 1.00 89.00 625 GLU A O 1
ATOM 4874 N N . ALA A 1 626 ? 13.131 -17.736 -17.866 1.00 93.88 626 ALA A N 1
ATOM 4875 C CA . ALA A 1 626 ? 13.386 -16.557 -18.703 1.00 93.88 626 ALA A CA 1
ATOM 4876 C C . ALA A 1 626 ? 13.911 -16.941 -20.099 1.00 93.88 626 ALA A C 1
ATOM 4878 O O . ALA A 1 626 ? 15.118 -17.039 -20.323 1.00 93.88 626 ALA A O 1
ATOM 4879 N N . GLY A 1 627 ? 12.995 -17.111 -21.060 1.00 94.00 627 GLY A N 1
ATOM 4880 C CA . GLY A 1 627 ? 13.303 -17.564 -22.423 1.00 94.00 627 GLY A CA 1
ATOM 4881 C C . GLY A 1 627 ? 14.417 -16.792 -23.134 1.00 94.00 627 GLY A C 1
ATOM 4882 O O . GLY A 1 627 ? 15.289 -17.397 -23.751 1.00 94.00 627 GLY A O 1
ATOM 4883 N N . GLU A 1 628 ? 14.458 -15.465 -23.007 1.00 94.69 628 GLU A N 1
ATOM 4884 C CA . GLU A 1 628 ? 15.513 -14.655 -23.634 1.00 94.69 628 GLU A CA 1
ATOM 4885 C C . GLU A 1 628 ? 16.907 -14.842 -23.011 1.00 94.69 628 GLU A C 1
ATOM 4887 O O . GLU A 1 628 ? 17.896 -14.771 -23.737 1.00 94.69 628 GLU A O 1
ATOM 4892 N N . LEU A 1 629 ? 17.000 -15.158 -21.712 1.00 96.38 629 LEU A N 1
ATOM 4893 C CA . LEU A 1 629 ? 18.275 -15.483 -21.062 1.00 96.38 629 LEU A CA 1
ATOM 4894 C C . LEU A 1 629 ? 18.748 -16.885 -21.456 1.00 96.38 629 LEU A C 1
ATOM 4896 O O . LEU A 1 629 ? 19.929 -17.086 -21.733 1.00 96.38 629 LEU A O 1
ATOM 4900 N N . ILE A 1 630 ? 17.807 -17.831 -21.543 1.00 95.31 630 ILE A N 1
ATOM 4901 C CA . ILE A 1 630 ? 18.059 -19.203 -21.997 1.00 95.31 630 ILE A CA 1
ATOM 4902 C C . ILE A 1 630 ? 18.569 -19.190 -23.442 1.00 95.31 630 ILE A C 1
ATOM 4904 O O . ILE A 1 630 ? 19.610 -19.770 -23.735 1.00 95.31 630 ILE A O 1
ATOM 4908 N N . ALA A 1 631 ? 17.879 -18.487 -24.345 1.00 95.19 631 ALA A N 1
ATOM 4909 C CA . ALA A 1 631 ? 18.278 -18.397 -25.749 1.00 95.19 631 ALA A CA 1
ATOM 4910 C C . ALA A 1 631 ? 19.601 -17.644 -25.952 1.00 95.19 631 ALA A C 1
ATOM 4912 O O . ALA A 1 631 ? 20.347 -17.962 -26.876 1.00 95.19 631 ALA A O 1
ATOM 4913 N N . ALA A 1 632 ? 19.913 -16.669 -25.094 1.00 95.38 632 ALA A N 1
ATOM 4914 C CA . ALA A 1 632 ? 21.199 -15.977 -25.115 1.00 95.38 632 ALA A CA 1
ATOM 4915 C C . ALA A 1 632 ? 22.351 -16.802 -24.502 1.00 95.38 632 ALA A C 1
ATOM 4917 O O . ALA A 1 632 ? 23.503 -16.386 -24.631 1.00 95.38 632 ALA A O 1
ATOM 4918 N N . ASN A 1 633 ? 22.058 -17.967 -23.905 1.00 94.81 633 ASN A N 1
ATOM 4919 C CA . ASN A 1 633 ? 23.009 -18.856 -23.231 1.00 94.81 633 ASN A CA 1
ATOM 4920 C C . ASN A 1 633 ? 23.820 -18.150 -22.125 1.00 94.81 633 ASN A C 1
ATOM 4922 O O . ASN A 1 633 ? 25.042 -18.294 -22.041 1.00 94.81 633 ASN A O 1
ATOM 4926 N N . ILE A 1 634 ? 23.129 -17.361 -21.299 1.00 94.31 634 ILE A N 1
ATOM 4927 C CA . ILE A 1 634 ? 23.725 -16.600 -20.192 1.00 94.31 634 ILE A CA 1
ATOM 4928 C C . ILE A 1 634 ? 24.205 -17.542 -19.082 1.00 94.31 634 ILE A C 1
ATOM 4930 O O . ILE A 1 634 ? 23.476 -18.453 -18.679 1.00 94.31 634 ILE A O 1
ATOM 4934 N N . GLN A 1 635 ? 25.433 -17.329 -18.599 1.00 92.12 635 GLN A N 1
ATOM 4935 C CA . GLN A 1 635 ? 26.050 -18.151 -17.555 1.00 92.12 635 GLN A CA 1
ATOM 4936 C C . GLN A 1 635 ? 25.738 -17.609 -16.151 1.00 92.12 635 GLN A C 1
ATOM 4938 O O . GLN A 1 635 ? 25.271 -16.484 -15.992 1.00 92.12 635 GLN A O 1
ATOM 4943 N N . ASP A 1 636 ? 25.998 -18.398 -15.103 1.00 88.12 636 ASP A N 1
ATOM 4944 C CA . ASP A 1 636 ? 25.719 -17.976 -13.715 1.00 88.12 636 ASP A CA 1
ATOM 4945 C C . ASP A 1 636 ? 26.528 -16.757 -13.268 1.00 88.12 636 ASP A C 1
ATOM 4947 O O . ASP A 1 636 ? 26.024 -15.941 -12.490 1.00 88.12 636 ASP A O 1
ATOM 4951 N N . ASP A 1 637 ? 27.750 -16.626 -13.784 1.00 90.19 637 ASP A N 1
ATOM 4952 C CA . ASP A 1 637 ? 28.656 -15.514 -13.488 1.00 90.19 637 ASP A CA 1
ATOM 4953 C C . ASP A 1 637 ? 28.211 -14.201 -14.156 1.00 90.19 637 ASP A C 1
ATOM 4955 O O . ASP A 1 637 ? 28.559 -13.115 -13.688 1.00 90.19 637 ASP A O 1
ATOM 4959 N N . ASP A 1 638 ? 27.378 -14.292 -15.197 1.00 93.88 638 ASP A N 1
ATOM 4960 C CA . ASP A 1 638 ? 26.774 -13.147 -15.884 1.00 93.88 638 ASP A CA 1
ATOM 4961 C C . ASP A 1 638 ? 25.489 -12.665 -15.187 1.00 93.88 638 ASP A C 1
ATOM 4963 O O . ASP A 1 638 ? 24.905 -11.647 -15.568 1.00 93.88 638 ASP A O 1
ATOM 4967 N N . LEU A 1 639 ? 25.020 -13.384 -14.162 1.00 96.62 639 LEU A N 1
ATOM 4968 C CA . LEU A 1 639 ? 23.802 -13.068 -13.425 1.00 96.62 639 LEU A CA 1
ATOM 4969 C C . LEU A 1 639 ? 24.119 -12.606 -12.005 1.00 96.62 639 LEU A C 1
ATOM 4971 O O . LEU A 1 639 ? 24.876 -13.242 -11.278 1.00 96.62 639 LEU A O 1
ATOM 4975 N N . ILE A 1 640 ? 23.456 -11.539 -11.566 1.00 96.94 640 ILE A N 1
ATOM 4976 C CA . ILE A 1 640 ? 23.473 -11.095 -10.169 1.00 96.94 640 ILE A CA 1
ATOM 4977 C C . ILE A 1 640 ? 22.041 -11.023 -9.664 1.00 96.94 640 ILE A C 1
ATOM 4979 O O . ILE A 1 640 ? 21.188 -10.392 -10.287 1.00 96.94 640 ILE A O 1
ATOM 4983 N N . GLU A 1 641 ? 21.753 -11.641 -8.523 1.00 97.31 641 GLU A N 1
ATOM 4984 C CA . GLU A 1 641 ? 20.465 -11.432 -7.878 1.00 97.31 641 GLU A CA 1
ATOM 4985 C C . GLU A 1 641 ? 20.411 -10.014 -7.303 1.00 97.31 641 GLU A C 1
ATOM 4987 O O . GLU A 1 641 ? 21.342 -9.544 -6.649 1.00 97.31 641 GLU A O 1
ATOM 4992 N N . ILE A 1 642 ? 19.298 -9.314 -7.511 1.00 97.88 642 ILE A N 1
ATOM 4993 C CA . ILE A 1 642 ? 19.128 -7.926 -7.063 1.00 97.88 642 ILE A CA 1
ATOM 4994 C C . ILE A 1 642 ? 19.352 -7.757 -5.551 1.00 97.88 642 ILE A C 1
ATOM 4996 O O . ILE A 1 642 ? 19.783 -6.695 -5.109 1.00 97.88 642 ILE A O 1
ATOM 5000 N N . GLY A 1 643 ? 19.116 -8.807 -4.760 1.00 96.06 643 GLY A N 1
ATOM 5001 C CA . GLY A 1 643 ? 19.378 -8.820 -3.325 1.00 96.06 643 GLY A CA 1
ATOM 5002 C C . GLY A 1 643 ? 20.852 -8.683 -2.955 1.00 96.06 643 GLY A C 1
ATOM 5003 O O . GLY A 1 643 ? 21.156 -8.139 -1.901 1.00 96.06 643 GLY A O 1
ATOM 5004 N N . GLU A 1 644 ? 21.773 -9.107 -3.821 1.00 96.38 644 GLU A N 1
ATOM 5005 C CA . GLU A 1 644 ? 23.221 -8.953 -3.615 1.00 96.38 644 GLU A CA 1
ATOM 5006 C C . GLU A 1 644 ? 23.665 -7.493 -3.767 1.00 96.38 644 GLU A C 1
ATOM 5008 O O . GLU A 1 644 ? 24.646 -7.060 -3.161 1.00 96.38 644 GLU A O 1
ATOM 5013 N N . LEU A 1 645 ? 22.910 -6.707 -4.542 1.00 97.31 645 LEU A N 1
ATOM 5014 C CA . LEU A 1 645 ? 23.126 -5.270 -4.708 1.00 97.31 645 LEU A CA 1
ATOM 5015 C C . LEU A 1 645 ? 22.624 -4.454 -3.509 1.00 97.31 645 LEU A C 1
ATOM 5017 O O . LEU A 1 645 ? 22.771 -3.231 -3.502 1.00 97.31 645 LEU A O 1
ATOM 5021 N N . VAL A 1 646 ? 22.028 -5.109 -2.511 1.00 95.25 646 VAL A N 1
ATOM 5022 C CA . VAL A 1 646 ? 21.372 -4.480 -1.368 1.00 95.25 646 VAL A CA 1
ATOM 5023 C C . VAL A 1 646 ? 22.014 -4.948 -0.063 1.00 95.25 646 VAL A C 1
ATOM 5025 O O . VAL A 1 646 ? 22.037 -6.133 0.261 1.00 95.25 646 VAL A O 1
ATOM 5028 N N . SER A 1 647 ? 22.460 -3.989 0.741 1.00 88.69 647 SER A N 1
ATOM 5029 C CA . SER A 1 647 ? 22.901 -4.207 2.117 1.00 88.69 647 SER A CA 1
ATOM 5030 C C . SER A 1 647 ? 21.812 -3.748 3.081 1.00 88.69 647 SER A C 1
ATOM 5032 O O . SER A 1 647 ? 21.330 -2.620 2.983 1.00 88.69 647 SER A O 1
ATOM 5034 N N . LEU A 1 648 ? 21.421 -4.604 4.027 1.00 82.88 648 LEU A N 1
ATOM 5035 C CA . LEU A 1 648 ? 20.446 -4.254 5.063 1.00 82.88 648 LEU A CA 1
ATOM 5036 C C . LEU A 1 648 ? 21.161 -3.725 6.311 1.00 82.88 648 LEU A C 1
ATOM 5038 O O . LEU A 1 648 ? 22.061 -4.379 6.834 1.00 82.88 648 LEU A O 1
ATOM 5042 N N . SER A 1 649 ? 20.728 -2.566 6.807 1.00 73.44 649 SER A N 1
ATOM 5043 C CA . SER A 1 649 ? 21.200 -1.961 8.056 1.00 73.44 649 SER A CA 1
ATOM 5044 C C . SER A 1 649 ? 19.993 -1.611 8.926 1.00 73.44 649 SER A C 1
ATOM 5046 O O . SER A 1 649 ? 19.352 -0.568 8.770 1.00 73.44 649 SER A O 1
ATOM 5048 N N . GLY A 1 650 ? 19.615 -2.540 9.808 1.00 68.31 650 GLY A N 1
ATOM 5049 C CA . GLY A 1 650 ? 18.386 -2.435 10.598 1.00 68.31 650 GLY A CA 1
ATOM 5050 C C . GLY A 1 650 ? 17.143 -2.341 9.706 1.00 68.31 650 GLY A C 1
ATOM 5051 O O . GLY A 1 650 ? 16.878 -3.233 8.907 1.00 68.31 650 GLY A O 1
ATOM 5052 N N . SER A 1 651 ? 16.382 -1.252 9.843 1.00 60.34 651 SER A N 1
ATOM 5053 C CA . SER A 1 651 ? 15.180 -0.965 9.041 1.00 60.34 651 SER A CA 1
ATOM 5054 C C . SER A 1 651 ? 15.460 -0.078 7.822 1.00 60.34 651 SER A C 1
ATOM 5056 O O . SER A 1 651 ? 14.561 0.613 7.351 1.00 60.34 651 SER A O 1
ATOM 5058 N N . GLN A 1 652 ? 16.702 -0.018 7.341 1.00 73.56 652 GLN A N 1
ATOM 5059 C CA . GLN A 1 652 ? 17.092 0.699 6.126 1.00 73.56 652 GLN A CA 1
ATOM 5060 C C . GLN A 1 652 ? 17.860 -0.238 5.194 1.00 73.56 652 GLN A C 1
ATOM 5062 O O . GLN A 1 652 ? 18.390 -1.268 5.618 1.00 73.56 652 GLN A O 1
ATOM 5067 N N . TRP A 1 653 ? 17.907 0.124 3.916 1.00 89.50 653 TRP A N 1
ATOM 5068 C CA . TRP A 1 653 ? 18.731 -0.562 2.934 1.00 89.50 653 TRP A CA 1
ATOM 5069 C C . TRP A 1 653 ? 19.649 0.440 2.247 1.00 89.50 653 TRP A C 1
ATOM 5071 O O . TRP A 1 653 ? 19.277 1.596 2.040 1.00 89.50 653 TRP A O 1
ATOM 5081 N N . GLU A 1 654 ? 20.834 -0.022 1.879 1.00 92.44 654 GLU A N 1
ATOM 5082 C CA . GLU A 1 654 ? 21.824 0.747 1.139 1.00 92.44 654 GLU A CA 1
ATOM 5083 C C . GLU A 1 654 ? 22.298 -0.051 -0.071 1.00 92.44 654 GLU A C 1
ATOM 5085 O O . GLU A 1 654 ? 22.284 -1.283 -0.082 1.00 92.44 654 GLU A O 1
ATOM 5090 N N . ALA A 1 655 ? 22.700 0.660 -1.118 1.00 94.50 655 ALA A N 1
ATOM 5091 C CA . ALA A 1 655 ? 23.248 0.041 -2.309 1.00 94.50 655 ALA A CA 1
ATOM 5092 C C . ALA A 1 655 ? 24.654 -0.507 -2.019 1.00 94.50 655 ALA A C 1
ATOM 5094 O O . ALA A 1 655 ? 25.514 0.213 -1.506 1.00 94.50 655 ALA A O 1
ATOM 5095 N N . ASN A 1 656 ? 24.922 -1.749 -2.412 1.00 95.62 656 ASN A N 1
ATOM 5096 C CA . ASN A 1 656 ? 26.269 -2.307 -2.426 1.00 95.62 656 ASN A CA 1
ATOM 5097 C C . ASN A 1 656 ? 27.057 -1.688 -3.594 1.00 95.62 656 ASN A C 1
ATOM 5099 O O . ASN A 1 656 ? 27.107 -2.242 -4.694 1.00 95.62 656 ASN A O 1
ATOM 5103 N N . GLN A 1 657 ? 27.621 -0.497 -3.363 1.00 94.62 657 GLN A N 1
ATOM 5104 C CA . GLN A 1 657 ? 28.218 0.345 -4.407 1.00 94.62 657 GLN A CA 1
ATOM 5105 C C . GLN A 1 657 ? 29.261 -0.378 -5.278 1.00 94.62 657 GLN A C 1
ATOM 5107 O O . GLN A 1 657 ? 29.167 -0.250 -6.497 1.00 94.62 657 GLN A O 1
ATOM 5112 N N . PRO A 1 658 ? 30.201 -1.181 -4.734 1.00 95.81 658 PRO A N 1
ATOM 5113 C CA . PRO A 1 658 ? 31.133 -1.943 -5.566 1.00 95.81 658 PRO A CA 1
ATOM 5114 C C . PRO A 1 658 ? 30.449 -2.877 -6.576 1.00 95.81 658 PRO A C 1
ATOM 5116 O O . PRO A 1 658 ? 30.845 -2.920 -7.740 1.00 95.81 658 PRO A O 1
ATOM 5119 N N . LEU A 1 659 ? 29.408 -3.607 -6.158 1.00 95.81 659 LEU A N 1
ATOM 5120 C CA . LEU A 1 659 ? 28.678 -4.521 -7.044 1.00 95.81 659 LEU A CA 1
ATOM 5121 C C . LEU A 1 659 ? 27.793 -3.771 -8.038 1.00 95.81 659 LEU A C 1
ATOM 5123 O O . LEU A 1 659 ? 27.757 -4.123 -9.214 1.00 95.81 659 LEU A O 1
ATOM 5127 N N . VAL A 1 660 ? 27.117 -2.719 -7.581 1.00 97.12 660 VAL A N 1
ATOM 5128 C CA . VAL A 1 660 ? 26.308 -1.841 -8.435 1.00 97.12 660 VAL A CA 1
ATOM 5129 C C . VAL A 1 660 ? 27.161 -1.237 -9.548 1.00 97.12 660 VAL A C 1
ATOM 5131 O O . VAL A 1 660 ? 26.766 -1.251 -10.711 1.00 97.12 660 VAL A O 1
ATOM 5134 N N . GLU A 1 661 ? 28.354 -0.752 -9.214 1.00 95.88 661 GLU A N 1
ATOM 5135 C CA . GLU A 1 661 ? 29.262 -0.145 -10.181 1.00 95.88 661 GLU A CA 1
ATOM 5136 C C . GLU A 1 661 ? 29.846 -1.174 -11.156 1.00 95.88 661 GLU A C 1
ATOM 5138 O O . GLU A 1 661 ? 30.027 -0.869 -12.335 1.00 95.88 661 GLU A O 1
ATOM 5143 N N . ARG A 1 662 ? 30.069 -2.415 -10.702 1.00 95.81 662 ARG A N 1
ATOM 5144 C CA . ARG A 1 662 ? 30.431 -3.535 -11.580 1.00 95.81 662 ARG A CA 1
ATOM 5145 C C . ARG A 1 662 ? 29.343 -3.803 -12.621 1.00 95.81 662 ARG A C 1
ATOM 5147 O O . ARG A 1 662 ? 29.668 -3.911 -13.796 1.00 95.81 662 ARG A O 1
ATOM 5154 N N . VAL A 1 663 ? 28.074 -3.851 -12.209 1.00 96.94 663 VAL A N 1
ATOM 5155 C CA . VAL A 1 663 ? 26.935 -4.033 -13.132 1.00 96.94 663 VAL A CA 1
ATOM 5156 C C . VAL A 1 663 ? 26.800 -2.853 -14.092 1.00 96.94 663 VAL A C 1
ATOM 5158 O O . VAL A 1 663 ? 26.575 -3.036 -15.278 1.00 96.94 663 VAL A O 1
ATOM 5161 N N . ARG A 1 664 ? 26.961 -1.615 -13.617 1.00 95.75 664 ARG A N 1
ATOM 5162 C CA . ARG A 1 664 ? 26.877 -0.432 -14.491 1.00 95.75 664 ARG A CA 1
ATOM 5163 C C . ARG A 1 664 ? 27.954 -0.400 -15.574 1.00 95.75 664 ARG A C 1
ATOM 5165 O O . ARG A 1 664 ? 27.739 0.222 -16.608 1.00 95.75 664 ARG A O 1
ATOM 5172 N N . LYS A 1 665 ? 29.109 -1.018 -15.317 1.00 95.56 665 LYS A N 1
ATOM 5173 C CA . LYS A 1 665 ? 30.268 -1.046 -16.219 1.00 95.56 665 LYS A CA 1
ATOM 5174 C C . LYS A 1 665 ? 30.372 -2.320 -17.058 1.00 95.56 665 LYS A C 1
ATOM 5176 O O . LYS A 1 665 ? 31.248 -2.377 -17.915 1.00 95.56 665 LYS A O 1
ATOM 5181 N N . SER A 1 666 ? 29.534 -3.331 -16.820 1.00 96.12 666 SER A N 1
ATOM 5182 C CA . SER A 1 666 ? 29.632 -4.622 -17.516 1.00 96.12 666 SER A CA 1
ATOM 5183 C C . SER A 1 666 ? 29.225 -4.556 -18.984 1.00 96.12 666 SER A C 1
ATOM 5185 O O . SER A 1 666 ? 29.669 -5.378 -19.780 1.00 96.12 666 SER A O 1
ATOM 5187 N N . GLY A 1 667 ? 28.381 -3.593 -19.340 1.00 95.88 667 GLY A N 1
ATOM 5188 C CA . GLY A 1 667 ? 27.835 -3.435 -20.676 1.00 95.88 667 GLY A CA 1
ATOM 5189 C C . GLY A 1 667 ? 27.436 -1.996 -20.954 1.00 95.88 667 GLY A C 1
ATOM 5190 O O . GLY A 1 667 ? 27.611 -1.110 -20.116 1.00 95.88 667 GLY A O 1
ATOM 5191 N N . ASP A 1 668 ? 26.906 -1.752 -22.150 1.00 96.12 668 ASP A N 1
ATOM 5192 C CA . ASP A 1 668 ? 26.485 -0.411 -22.556 1.00 96.12 668 ASP A CA 1
ATOM 5193 C C . ASP A 1 668 ? 25.039 -0.091 -22.146 1.00 96.12 668 ASP A C 1
ATOM 5195 O O . ASP A 1 668 ? 24.650 1.072 -22.160 1.00 96.12 668 ASP A O 1
ATOM 5199 N N . VAL A 1 669 ? 24.259 -1.089 -21.726 1.00 97.81 669 VAL A N 1
ATOM 5200 C CA . VAL A 1 669 ? 22.910 -0.966 -21.148 1.00 97.81 669 VAL A CA 1
ATOM 5201 C C . VAL A 1 669 ? 22.844 -1.703 -19.811 1.00 97.81 669 VAL A C 1
ATOM 5203 O O . VAL A 1 669 ? 23.670 -2.565 -19.530 1.00 97.81 669 VAL A O 1
ATOM 5206 N N . THR A 1 670 ? 21.843 -1.407 -18.979 1.00 98.31 670 THR A N 1
ATOM 5207 C CA . THR A 1 670 ? 21.603 -2.169 -17.738 1.00 98.31 670 THR A CA 1
ATOM 5208 C C . THR A 1 670 ? 20.251 -2.861 -17.787 1.00 98.31 670 THR A C 1
ATOM 5210 O O . THR A 1 670 ? 19.285 -2.305 -18.310 1.00 98.31 670 THR A O 1
ATOM 5213 N N . MET A 1 671 ? 20.156 -4.064 -17.221 1.00 98.31 671 MET A N 1
ATOM 5214 C CA . MET A 1 671 ? 18.941 -4.875 -17.286 1.00 98.31 671 MET A CA 1
ATOM 5215 C C . MET A 1 671 ? 18.529 -5.418 -15.930 1.00 98.31 671 MET A C 1
ATOM 5217 O O . MET A 1 671 ? 19.358 -5.912 -15.167 1.00 98.31 671 MET A O 1
ATOM 5221 N N . PHE A 1 672 ? 17.223 -5.384 -15.687 1.00 98.56 672 PHE A N 1
ATOM 5222 C CA . PHE A 1 672 ? 16.555 -6.155 -14.658 1.00 98.56 672 PHE A CA 1
ATOM 5223 C C . PHE A 1 672 ? 15.552 -7.116 -15.291 1.00 98.56 672 PHE A C 1
ATOM 5225 O O . PHE A 1 672 ? 14.592 -6.694 -15.940 1.00 98.56 672 PHE A O 1
ATOM 5232 N N . LYS A 1 673 ? 15.759 -8.414 -15.075 1.00 98.19 673 LYS A N 1
ATOM 5233 C CA . LYS A 1 673 ? 14.855 -9.480 -15.499 1.00 98.19 673 LYS A CA 1
ATOM 5234 C C . LYS A 1 673 ? 14.144 -10.066 -14.284 1.00 98.19 673 LYS A C 1
ATOM 5236 O O . LYS A 1 673 ? 14.784 -10.530 -13.347 1.00 98.19 673 LYS A O 1
ATOM 5241 N N . SER A 1 674 ? 12.815 -10.100 -14.329 1.00 96.19 674 SER A N 1
ATOM 5242 C CA . SER A 1 674 ? 12.007 -10.749 -13.295 1.00 96.19 674 SER A CA 1
ATOM 5243 C C . SER A 1 674 ? 11.057 -11.770 -13.908 1.00 96.19 674 SER A C 1
ATOM 5245 O O . SER A 1 674 ? 10.378 -11.486 -14.896 1.00 96.19 674 SER A O 1
ATOM 5247 N N . VAL A 1 675 ? 11.009 -12.958 -13.304 1.00 91.31 675 VAL A N 1
ATOM 5248 C CA . VAL A 1 675 ? 9.984 -13.992 -13.561 1.00 91.31 675 VAL A CA 1
ATOM 5249 C C . VAL A 1 675 ? 8.974 -14.083 -12.409 1.00 91.31 675 VAL A C 1
ATOM 5251 O O . VAL A 1 675 ? 7.843 -14.545 -12.569 1.00 91.31 675 VAL A O 1
ATOM 5254 N N . GLY A 1 676 ? 9.344 -13.517 -11.260 1.00 87.69 676 GLY A N 1
ATOM 5255 C CA . GLY A 1 676 ? 8.553 -13.396 -10.056 1.00 87.69 676 GLY A CA 1
ATOM 5256 C C . GLY A 1 676 ? 8.678 -14.607 -9.145 1.00 87.69 676 GLY A C 1
ATOM 5257 O O . GLY A 1 676 ? 8.365 -15.728 -9.532 1.00 87.69 676 GLY A O 1
ATOM 5258 N N . VAL A 1 677 ? 9.051 -14.364 -7.888 1.00 88.75 677 VAL A N 1
ATOM 5259 C CA . VAL A 1 677 ? 9.180 -15.414 -6.868 1.00 88.75 677 VAL A CA 1
ATOM 5260 C C . VAL A 1 677 ? 8.136 -15.263 -5.764 1.00 88.75 677 VAL A C 1
ATOM 5262 O O . VAL A 1 677 ? 7.777 -14.148 -5.379 1.00 88.75 677 VAL A O 1
ATOM 5265 N N . GLY A 1 678 ? 7.645 -16.394 -5.245 1.00 88.56 678 GLY A N 1
ATOM 5266 C CA . GLY A 1 678 ? 6.490 -16.440 -4.339 1.00 88.56 678 GLY A CA 1
ATOM 5267 C C . GLY A 1 678 ? 6.677 -15.664 -3.032 1.00 88.56 678 GLY A C 1
ATOM 5268 O O . GLY A 1 678 ? 5.722 -15.100 -2.503 1.00 88.56 678 GLY A O 1
ATOM 5269 N N . VAL A 1 679 ? 7.915 -15.519 -2.555 1.00 90.94 679 VAL A N 1
ATOM 5270 C CA . VAL A 1 679 ? 8.240 -14.708 -1.366 1.00 90.94 679 VAL A CA 1
ATOM 5271 C C . VAL A 1 679 ? 7.907 -13.226 -1.527 1.00 90.94 679 VAL A C 1
ATOM 5273 O O . VAL A 1 679 ? 7.559 -12.569 -0.548 1.00 90.94 679 VAL A O 1
ATOM 5276 N N . GLN A 1 680 ? 7.915 -12.697 -2.755 1.00 93.38 680 GLN A N 1
ATOM 5277 C CA . GLN A 1 680 ? 7.455 -11.329 -2.988 1.00 93.38 680 GLN A CA 1
ATOM 5278 C C . GLN A 1 680 ? 5.937 -11.210 -2.776 1.00 93.38 680 GLN A C 1
ATOM 5280 O O . GLN A 1 680 ? 5.472 -10.192 -2.266 1.00 93.38 680 GLN A O 1
ATOM 5285 N N . ASP A 1 681 ? 5.165 -12.245 -3.142 1.00 92.94 681 ASP A N 1
ATOM 5286 C CA . ASP A 1 681 ? 3.716 -12.281 -2.914 1.00 92.94 681 ASP A CA 1
ATOM 5287 C C . ASP A 1 681 ? 3.385 -12.400 -1.416 1.00 92.94 681 ASP A C 1
ATOM 5289 O O . ASP A 1 681 ? 2.448 -11.749 -0.954 1.00 92.94 681 ASP A O 1
ATOM 5293 N N . VAL A 1 682 ? 4.173 -13.170 -0.652 1.00 90.88 682 VAL A N 1
ATOM 5294 C CA . VAL A 1 682 ? 4.073 -13.240 0.820 1.00 90.88 682 VAL A CA 1
ATOM 5295 C C . VAL A 1 682 ? 4.264 -11.851 1.420 1.00 90.88 682 VAL A C 1
ATOM 5297 O O . VAL A 1 682 ? 3.391 -11.354 2.129 1.00 90.88 682 VAL A O 1
ATOM 5300 N N . ALA A 1 683 ? 5.379 -11.199 1.092 1.00 90.06 683 ALA A N 1
ATOM 5301 C CA . ALA A 1 683 ? 5.744 -9.923 1.686 1.00 90.06 683 ALA A CA 1
ATOM 5302 C C . ALA A 1 683 ? 4.726 -8.819 1.384 1.00 90.06 683 ALA A C 1
ATOM 5304 O O . ALA A 1 683 ? 4.312 -8.103 2.296 1.00 90.06 683 ALA A O 1
ATOM 5305 N N . ILE A 1 684 ? 4.276 -8.692 0.128 1.00 92.69 684 ILE A N 1
ATOM 5306 C CA . ILE A 1 684 ? 3.297 -7.658 -0.226 1.00 92.69 684 ILE A CA 1
ATOM 5307 C C . ILE A 1 684 ? 1.919 -7.935 0.381 1.00 92.69 684 ILE A C 1
ATOM 5309 O O . ILE A 1 684 ? 1.248 -6.998 0.812 1.00 92.69 684 ILE A O 1
ATOM 5313 N N . ALA A 1 685 ? 1.494 -9.201 0.462 1.00 90.94 685 ALA A N 1
ATOM 5314 C CA . ALA A 1 685 ? 0.222 -9.550 1.082 1.00 90.94 685 ALA A CA 1
ATOM 5315 C C . ALA A 1 685 ? 0.248 -9.276 2.590 1.00 90.94 685 ALA A C 1
ATOM 5317 O O . ALA A 1 685 ? -0.663 -8.616 3.090 1.00 90.94 685 ALA A O 1
ATOM 5318 N N . SER A 1 686 ? 1.304 -9.695 3.296 1.00 86.69 686 SER A N 1
ATOM 5319 C CA . SER A 1 686 ? 1.499 -9.379 4.716 1.00 86.69 686 SER A CA 1
ATOM 5320 C C . SER A 1 686 ? 1.514 -7.867 4.955 1.00 86.69 686 SER A C 1
ATOM 5322 O O . SER A 1 686 ? 0.748 -7.375 5.782 1.00 86.69 686 SER A O 1
ATOM 5324 N N . ALA A 1 687 ? 2.279 -7.108 4.161 1.00 85.06 687 ALA A N 1
ATOM 5325 C CA . ALA A 1 687 ? 2.350 -5.652 4.283 1.00 85.06 687 ALA A CA 1
ATOM 5326 C C . ALA A 1 687 ? 0.985 -4.973 4.072 1.00 85.06 687 ALA A C 1
ATOM 5328 O O . ALA A 1 687 ? 0.634 -4.032 4.788 1.00 85.06 687 ALA A O 1
ATOM 5329 N N . VAL A 1 688 ? 0.186 -5.447 3.110 1.00 84.50 688 VAL A N 1
ATOM 5330 C CA . VAL A 1 688 ? -1.176 -4.944 2.878 1.00 84.50 688 VAL A CA 1
ATOM 5331 C C . VAL A 1 688 ? -2.096 -5.269 4.050 1.00 84.50 688 VAL A C 1
ATOM 5333 O O . VAL A 1 688 ? -2.853 -4.397 4.473 1.00 84.50 688 VAL A O 1
ATOM 5336 N N . VAL A 1 689 ? -2.028 -6.481 4.606 1.00 79.81 689 VAL A N 1
ATOM 5337 C CA . VAL A 1 689 ? -2.830 -6.871 5.778 1.00 79.81 689 VAL A CA 1
ATOM 5338 C C . VAL A 1 689 ? -2.482 -6.008 6.985 1.00 79.81 689 VAL A C 1
ATOM 5340 O O . VAL A 1 689 ? -3.382 -5.474 7.636 1.00 79.81 689 VAL A O 1
ATOM 5343 N N . ASP A 1 690 ? -1.195 -5.809 7.248 1.00 75.69 690 ASP A N 1
ATOM 5344 C CA . ASP A 1 690 ? -0.732 -5.019 8.385 1.00 75.69 690 ASP A CA 1
ATOM 5345 C C . ASP A 1 690 ? -1.140 -3.544 8.223 1.00 75.69 690 ASP A C 1
ATOM 5347 O O . ASP A 1 690 ? -1.701 -2.937 9.140 1.00 75.69 690 ASP A O 1
ATOM 5351 N N . LYS A 1 691 ? -0.987 -2.976 7.020 1.00 77.69 691 LYS A N 1
ATOM 5352 C CA . LYS A 1 691 ? -1.409 -1.597 6.730 1.00 77.69 691 LYS A CA 1
ATOM 5353 C C . LYS A 1 691 ? -2.928 -1.419 6.790 1.00 77.69 691 LYS A C 1
ATOM 5355 O O . LYS A 1 691 ? -3.405 -0.391 7.281 1.00 77.69 691 LYS A O 1
ATOM 5360 N N . ALA A 1 692 ? -3.697 -2.412 6.342 1.00 71.44 692 ALA A N 1
ATOM 5361 C CA . ALA A 1 692 ? -5.152 -2.427 6.475 1.00 71.44 692 ALA A CA 1
ATOM 5362 C C . ALA A 1 692 ? -5.575 -2.455 7.951 1.00 71.44 692 ALA A C 1
ATOM 5364 O O . ALA A 1 692 ? -6.441 -1.674 8.351 1.00 71.44 692 ALA A O 1
ATOM 5365 N N . ALA A 1 693 ? -4.921 -3.282 8.772 1.00 65.44 693 ALA A N 1
ATOM 5366 C CA . ALA A 1 693 ? -5.175 -3.368 10.207 1.00 65.44 693 ALA A CA 1
ATOM 5367 C C . ALA A 1 693 ? -4.908 -2.032 10.919 1.00 65.44 693 ALA A C 1
ATOM 5369 O O . ALA A 1 693 ? -5.766 -1.565 11.674 1.00 65.44 693 ALA A O 1
ATOM 5370 N N . ILE A 1 694 ? -3.780 -1.379 10.614 1.00 63.44 694 ILE A N 1
ATOM 5371 C CA . ILE A 1 694 ? -3.415 -0.054 11.146 1.00 63.44 694 ILE A CA 1
ATOM 5372 C C . ILE A 1 694 ? -4.466 1.000 10.773 1.00 63.44 694 ILE A C 1
ATOM 5374 O O . ILE A 1 694 ? -4.884 1.796 11.613 1.00 63.44 694 ILE A O 1
ATOM 5378 N N . LYS A 1 695 ? -4.940 0.992 9.521 1.00 62.22 695 LYS A N 1
ATOM 5379 C CA . LYS A 1 695 ? -5.970 1.926 9.036 1.00 62.22 695 LYS A CA 1
ATOM 5380 C C . LYS A 1 695 ? -7.393 1.544 9.455 1.00 62.22 695 LYS A C 1
ATOM 5382 O O . LYS A 1 695 ? -8.332 2.289 9.183 1.00 62.22 695 LYS A O 1
ATOM 5387 N N . GLY A 1 696 ? -7.574 0.398 10.109 1.00 59.50 696 GLY A N 1
ATOM 5388 C CA . GLY A 1 696 ? -8.885 -0.124 10.477 1.00 59.50 696 GLY A CA 1
ATOM 5389 C C . GLY A 1 696 ? -9.771 -0.461 9.275 1.00 59.50 696 GLY A C 1
ATOM 5390 O O . GLY A 1 696 ? -10.993 -0.465 9.434 1.00 59.50 696 GLY A O 1
ATOM 5391 N N . LEU A 1 697 ? -9.166 -0.732 8.116 1.00 64.44 697 LEU A N 1
ATOM 5392 C CA . LEU A 1 697 ? -9.832 -1.151 6.887 1.00 64.44 697 LEU A CA 1
ATOM 5393 C C . LEU A 1 697 ? -10.056 -2.663 6.896 1.00 64.44 697 LEU A C 1
ATOM 5395 O O . LEU A 1 697 ? -9.323 -3.409 7.541 1.00 64.44 697 LEU A O 1
ATOM 5399 N N . GLY A 1 698 ? -11.073 -3.102 6.163 1.00 64.81 698 GLY A N 1
ATOM 5400 C CA . GLY A 1 698 ? -11.396 -4.511 6.009 1.00 64.81 698 GLY A CA 1
ATOM 5401 C C . GLY A 1 698 ? -12.677 -4.964 6.703 1.00 64.81 698 GLY A C 1
ATOM 5402 O O . GLY A 1 698 ? -13.217 -4.276 7.569 1.00 64.81 698 GLY A O 1
ATOM 5403 N N . VAL A 1 699 ? -13.156 -6.137 6.302 1.00 53.09 699 VAL A N 1
ATOM 5404 C CA . VAL A 1 699 ? -14.295 -6.837 6.904 1.00 53.09 699 VAL A CA 1
ATOM 5405 C C . VAL A 1 699 ? -13.767 -8.004 7.713 1.00 53.09 699 VAL A C 1
ATOM 5407 O O . VAL A 1 699 ? -12.658 -8.477 7.518 1.00 53.09 699 VAL A O 1
ATOM 5410 N N . THR A 1 700 ? -14.560 -8.457 8.654 1.00 59.84 700 THR A N 1
ATOM 5411 C CA . THR A 1 700 ? -14.250 -9.605 9.472 1.00 59.84 700 THR A CA 1
ATOM 5412 C C . THR A 1 700 ? -15.234 -10.709 9.185 1.00 59.84 700 THR A C 1
ATOM 5414 O O . THR A 1 700 ? -16.436 -10.458 9.207 1.00 59.84 700 THR A O 1
ATOM 5417 N N . LEU A 1 701 ? -14.728 -11.927 9.017 1.00 49.34 701 LEU A N 1
ATOM 5418 C CA . LEU A 1 701 ? -15.553 -13.124 8.949 1.00 49.34 701 LEU A CA 1
ATOM 5419 C C . LEU A 1 701 ? -15.119 -14.102 10.040 1.00 49.34 701 LEU A C 1
ATOM 5421 O O . LEU A 1 701 ? -13.930 -14.236 10.329 1.00 49.34 701 LEU A O 1
ATOM 5425 N N . GLN A 1 702 ? -16.103 -14.772 10.636 1.00 47.62 702 GLN A N 1
ATOM 5426 C CA . GLN A 1 702 ? -15.878 -16.063 11.274 1.00 47.62 702 GLN A CA 1
ATOM 5427 C C . GLN A 1 702 ? -15.938 -17.092 10.147 1.00 47.62 702 GLN A C 1
ATOM 5429 O O . GLN A 1 702 ? -16.959 -17.165 9.462 1.00 47.62 702 GLN A O 1
ATOM 5434 N N . LEU A 1 703 ? -14.823 -17.781 9.912 1.00 47.38 703 LEU A N 1
ATOM 5435 C CA . LEU A 1 703 ? -14.736 -18.884 8.958 1.00 47.38 703 LEU A CA 1
ATOM 5436 C C . LEU A 1 703 ? -15.068 -20.201 9.650 1.00 47.38 703 LEU A C 1
ATOM 5438 O O . LEU A 1 703 ? -14.659 -20.348 10.827 1.00 47.38 703 LEU A O 1
#

Radius of gyration: 29.73 Å; Cα contacts (8 Å, |Δi|>4): 1375; chains: 1; bounding box: 67×78×82 Å

Foldseek 3Di:
DVVVVVVVVVVPDPPDDPPDDDDDDDDDDQPVLLVDDLVVNVVVLVPQAADDLLAAAQAAADDPPDDDDTRADDCSNCPSLVVLVVQLPPDDSSVVSSLLVNQLEAELGDDDPVCPVVRQVRSLVSLLVSLVVLLVDDLVSLASHAEYAGEHDPPPPPSSLLSVLSRQVSRLQHAEYAYRDDDALVSNLVSCPPAARANYAEYHEALSNLSVLLNHQAHQEYEHSYDACQSNLQSLQNHHQHQYYYYAHQPLDLVSLLSNCVRHLNHQEYEDAFHQPSHPSHGDPPHDLLSLLVNLLSCLSNLNHAEYEYHDDLADDPRNVSNVVSNVCSQPVRDDPDHHDYHYDFFAFPPLVVLLVPDALVNLLLLLLVLLLQVVVLVVDPDPPDPQWDWPDWDWDDDPFWTWTWTWIGHPPLATKIKIKTHTDPRHPPVVVVVPIFMWMFTANPNNRDGRYIYGCRLVQLQNLLSNLVNLCVLQQDPVCQWAEEEEEALDSNSLNNVVSSLSVRVNHAEYEYEYQDDDPSQVVSQVVQCVDPSCVRHHYYYYYQDPDCPDPSNVVVLQSQCSGQEYEYAAQALDASDALVSHAFNHEYEYENFFALSHDNHALVNVVQQQAAEEQDPVRCCHGVNSCVVNVPDPVSYDYSSVQWDDDPSDIDGPVVVSVCSNPRHRYYYYYYSDGVSSVSNSVSVSSVSCVSVVHRDDDDD

Mean predicted aligned error: 15.99 Å

Nearest PDB structures (foldseek):
  8h8p-assembly1_C  TM=8.269E-01  e=4.643E-18  Candida parapsilosis
  3hdj-assembly1_B  TM=8.488E-01  e=5.692E-17  Bordetella pertussis
  1x7d-assembly1_A  TM=8.089E-01  e=2.633E-16  Pseudomonas putida
  7rbp-assembly1_A  TM=7.954E-01  e=1.882E-14  Medicago truncatula
  7cxv-assembly1_B-2  TM=7.634E-01  e=4.027E-13  Saccharothrix mutabilis subsp. capreolus